Protein AF-A0A0L9UKG8-F1 (afdb_monomer_lite)

Structure (mmCIF, N/CA/C/O backbone):
data_AF-A0A0L9UKG8-F1
#
_entry.id   AF-A0A0L9UKG8-F1
#
loop_
_atom_site.group_PDB
_atom_site.id
_atom_site.type_symbol
_atom_site.label_atom_id
_atom_site.label_alt_id
_atom_site.label_comp_id
_atom_site.label_asym_id
_atom_site.label_entity_id
_atom_site.label_seq_id
_atom_site.pdbx_PDB_ins_code
_atom_site.Cartn_x
_atom_site.Cartn_y
_atom_site.Cartn_z
_atom_site.occupancy
_atom_site.B_iso_or_equiv
_atom_site.auth_seq_id
_atom_site.auth_comp_id
_atom_site.auth_asym_id
_atom_site.auth_atom_id
_atom_site.pdbx_PDB_model_num
ATOM 1 N N . MET A 1 1 ? 37.539 9.290 -34.319 1.00 37.56 1 MET A N 1
ATOM 2 C CA . MET A 1 1 ? 36.630 8.487 -33.478 1.00 37.56 1 MET A CA 1
ATOM 3 C C . MET A 1 1 ? 36.187 9.366 -32.329 1.00 37.56 1 MET A C 1
ATOM 5 O O . MET A 1 1 ? 36.957 9.553 -31.399 1.00 37.56 1 MET A O 1
ATOM 9 N N . ALA A 1 2 ? 35.014 9.989 -32.435 1.00 44.22 2 ALA A N 1
ATOM 10 C CA . ALA A 1 2 ? 34.386 10.579 -31.261 1.00 44.22 2 ALA A CA 1
ATOM 11 C C . ALA A 1 2 ? 33.904 9.402 -30.407 1.00 44.22 2 ALA A C 1
ATOM 13 O O . ALA A 1 2 ? 33.066 8.623 -30.855 1.00 44.22 2 ALA A O 1
ATOM 14 N N . THR A 1 3 ? 34.507 9.201 -29.240 1.00 47.06 3 THR A N 1
ATOM 15 C CA . THR A 1 3 ? 33.964 8.290 -28.235 1.00 47.06 3 THR A CA 1
ATOM 16 C C . THR A 1 3 ? 32.600 8.834 -27.842 1.00 47.06 3 THR A C 1
ATOM 18 O O . THR A 1 3 ? 32.509 9.957 -27.353 1.00 47.06 3 THR A O 1
ATOM 21 N N . ILE A 1 4 ? 31.537 8.077 -28.111 1.00 55.19 4 ILE A N 1
ATOM 22 C CA . ILE A 1 4 ? 30.206 8.385 -27.592 1.00 55.19 4 ILE A CA 1
ATOM 23 C C . ILE A 1 4 ? 30.317 8.200 -26.074 1.00 55.19 4 ILE A C 1
ATOM 25 O O . ILE A 1 4 ? 30.411 7.077 -25.594 1.00 55.19 4 ILE A O 1
ATOM 29 N N . ILE A 1 5 ? 30.445 9.310 -25.342 1.00 61.88 5 ILE A N 1
ATOM 30 C CA . ILE A 1 5 ? 30.688 9.314 -23.888 1.00 61.88 5 ILE A CA 1
ATOM 31 C C . ILE A 1 5 ? 29.452 8.801 -23.126 1.00 61.88 5 ILE A C 1
ATOM 33 O O . ILE A 1 5 ? 29.597 8.263 -22.034 1.00 61.88 5 ILE A O 1
ATOM 37 N N . ASP A 1 6 ? 28.256 8.931 -23.710 1.00 70.06 6 ASP A N 1
ATOM 38 C CA . ASP A 1 6 ? 26.988 8.542 -23.090 1.00 70.06 6 ASP A CA 1
ATOM 39 C C . ASP A 1 6 ? 25.936 8.192 -24.159 1.00 70.06 6 ASP A C 1
ATOM 41 O O . ASP A 1 6 ? 25.159 9.042 -24.588 1.00 70.06 6 ASP A O 1
ATOM 45 N N . SER A 1 7 ? 25.944 6.950 -24.649 1.00 66.00 7 SER A N 1
ATOM 46 C CA . SER A 1 7 ? 25.021 6.486 -25.702 1.00 66.00 7 SER A CA 1
ATOM 47 C C . SER A 1 7 ? 23.570 6.369 -25.239 1.00 66.00 7 SER A C 1
ATOM 49 O O . SER A 1 7 ? 22.674 6.298 -26.069 1.00 66.00 7 SER A O 1
ATOM 51 N N . HIS A 1 8 ? 23.341 6.340 -23.926 1.00 67.88 8 HIS A N 1
ATOM 52 C CA . HIS A 1 8 ? 22.036 6.090 -23.314 1.00 67.88 8 HIS A CA 1
ATOM 53 C C . HIS A 1 8 ? 21.539 7.277 -22.473 1.00 67.88 8 HIS A C 1
ATOM 55 O O . HIS A 1 8 ? 20.583 7.133 -21.716 1.00 67.88 8 HIS A O 1
ATOM 61 N N . PHE A 1 9 ? 22.199 8.439 -22.577 1.00 77.25 9 PHE A N 1
ATOM 62 C CA . PHE A 1 9 ? 21.940 9.646 -21.776 1.00 77.25 9 PHE A CA 1
ATOM 63 C C . PHE A 1 9 ? 21.928 9.408 -20.249 1.00 77.25 9 PHE A C 1
ATOM 65 O O . PHE A 1 9 ? 21.327 10.177 -19.495 1.00 77.25 9 PHE A O 1
ATOM 72 N N . LEU A 1 10 ? 22.581 8.353 -19.757 1.00 78.69 10 LEU A N 1
ATOM 73 C CA . LEU A 1 10 ? 22.565 7.951 -18.349 1.00 78.69 10 LEU A CA 1
ATOM 74 C C . LEU A 1 10 ? 23.348 8.924 -17.466 1.00 78.69 10 LEU A C 1
ATOM 76 O O . LEU A 1 10 ? 22.889 9.292 -16.385 1.00 78.69 10 LEU A O 1
ATOM 80 N N . ALA A 1 11 ? 24.520 9.365 -17.926 1.00 78.50 11 ALA A N 1
ATOM 81 C CA . ALA A 1 11 ? 25.337 10.335 -17.207 1.00 78.50 11 ALA A CA 1
ATOM 82 C C . ALA A 1 11 ? 24.714 11.734 -17.282 1.00 78.50 11 ALA A C 1
ATOM 84 O O . ALA A 1 11 ? 24.700 12.460 -16.288 1.00 78.50 11 ALA A O 1
ATOM 85 N N . PHE A 1 12 ? 24.148 12.096 -18.436 1.00 80.19 12 PHE A N 1
ATOM 86 C CA . PHE A 1 12 ? 23.430 13.357 -18.597 1.00 80.19 12 PHE A CA 1
ATOM 87 C C . PHE A 1 12 ? 22.209 13.440 -17.672 1.00 80.19 12 PHE A C 1
ATOM 89 O O . PHE A 1 12 ? 22.074 14.404 -16.918 1.00 80.19 12 PHE A O 1
ATOM 96 N N . THR A 1 13 ? 21.355 12.413 -17.666 1.00 79.75 13 THR A N 1
ATOM 97 C CA . THR A 1 13 ? 20.185 12.365 -16.776 1.00 79.75 13 THR A CA 1
ATOM 98 C C . THR A 1 13 ? 20.587 12.356 -15.306 1.00 79.75 13 THR A C 1
ATOM 100 O O . THR A 1 13 ? 20.001 13.107 -14.535 1.00 79.75 13 THR A O 1
ATOM 103 N N . ALA A 1 14 ? 21.638 11.625 -14.917 1.00 80.75 14 ALA A N 1
ATOM 104 C CA . ALA A 1 14 ? 22.153 11.656 -13.547 1.00 80.75 14 ALA A CA 1
ATOM 105 C C . ALA A 1 14 ? 22.579 13.069 -13.115 1.00 80.75 14 ALA A C 1
ATOM 107 O O . ALA A 1 14 ? 22.225 13.516 -12.024 1.00 80.75 14 ALA A O 1
ATOM 108 N N . LEU A 1 15 ? 23.304 13.800 -13.970 1.00 83.19 15 LEU A N 1
ATOM 109 C CA . LEU A 1 15 ? 23.735 15.172 -13.684 1.00 83.19 15 LEU A CA 1
ATOM 110 C C . LEU A 1 15 ? 22.552 16.136 -13.562 1.00 83.19 15 LEU A C 1
ATOM 112 O O . LEU A 1 15 ? 22.540 16.973 -12.657 1.00 83.19 15 LEU A O 1
ATOM 116 N N . VAL A 1 16 ? 21.548 16.005 -14.434 1.00 81.88 16 VAL A N 1
ATOM 117 C CA . VAL A 1 16 ? 20.316 16.804 -14.366 1.00 81.88 16 VAL A CA 1
ATOM 118 C C . VAL A 1 16 ? 19.551 16.503 -13.075 1.00 81.88 16 VAL A C 1
ATOM 120 O O . VAL A 1 16 ? 19.178 17.439 -12.366 1.00 81.88 16 VAL A O 1
ATOM 123 N N . THR A 1 17 ? 19.381 15.225 -12.716 1.00 79.88 17 THR A N 1
ATOM 124 C CA . THR A 1 17 ? 18.730 14.820 -11.463 1.00 79.88 17 THR A CA 1
ATOM 125 C C . THR A 1 17 ? 19.485 15.362 -10.252 1.00 79.88 17 THR A C 1
ATOM 127 O O . THR A 1 17 ? 18.865 15.957 -9.376 1.00 79.88 17 THR A O 1
ATOM 130 N N . ILE A 1 18 ? 20.816 15.240 -10.212 1.00 83.62 18 ILE A N 1
ATOM 131 C CA . ILE A 1 18 ? 21.638 15.780 -9.119 1.00 83.62 18 ILE A CA 1
ATOM 132 C C . ILE A 1 18 ? 21.488 17.302 -9.019 1.00 83.62 18 ILE A C 1
ATOM 134 O O . ILE A 1 18 ? 21.292 17.819 -7.921 1.00 83.62 18 ILE A O 1
ATOM 138 N N . GLY A 1 19 ? 21.558 18.026 -10.139 1.00 83.56 19 GLY A N 1
ATOM 139 C CA . GLY A 1 19 ? 21.430 19.484 -10.151 1.00 83.56 19 GLY A CA 1
ATOM 140 C C . GLY A 1 19 ? 20.070 19.958 -9.636 1.00 83.56 19 GLY A C 1
ATOM 141 O O . GLY A 1 19 ? 19.997 20.869 -8.810 1.00 83.56 19 GLY A O 1
ATOM 142 N N . TYR A 1 20 ? 18.996 19.301 -10.072 1.00 81.88 20 TYR A N 1
ATOM 143 C CA . TYR A 1 20 ? 17.632 19.599 -9.640 1.00 81.88 20 TYR A CA 1
ATOM 144 C C . TYR A 1 20 ? 17.395 19.267 -8.157 1.00 81.88 20 TYR A C 1
ATOM 146 O O . TYR A 1 20 ? 16.884 20.095 -7.404 1.00 81.88 20 TYR A O 1
ATOM 154 N N . GLN A 1 21 ? 17.848 18.097 -7.702 1.00 81.94 21 GLN A N 1
ATOM 155 C CA . GLN A 1 21 ? 17.745 17.669 -6.302 1.00 81.94 21 GLN A CA 1
ATOM 156 C C . GLN A 1 21 ? 18.588 18.557 -5.375 1.00 81.94 21 GLN A C 1
ATOM 158 O O . GLN A 1 21 ? 18.160 18.903 -4.276 1.00 81.94 21 GLN A O 1
ATOM 163 N N . PHE A 1 22 ? 19.757 19.012 -5.834 1.00 83.56 22 PHE A N 1
ATOM 164 C CA . PHE A 1 22 ? 20.577 19.971 -5.097 1.00 83.56 22 PHE A CA 1
ATOM 165 C C . PHE A 1 22 ? 19.893 21.338 -4.969 1.00 83.56 22 PHE A C 1
ATOM 167 O O . PHE A 1 22 ? 19.896 21.925 -3.886 1.00 83.56 22 PHE A O 1
ATOM 174 N N . LEU A 1 23 ? 19.259 21.834 -6.037 1.00 83.19 23 LEU A N 1
ATOM 175 C CA . LEU A 1 23 ? 18.482 23.074 -5.987 1.00 83.19 23 LEU A CA 1
ATOM 176 C C . LEU A 1 23 ? 17.370 22.987 -4.932 1.00 83.19 23 LEU A C 1
ATOM 178 O O . LEU A 1 23 ? 17.210 23.902 -4.122 1.00 83.19 23 LEU A O 1
ATOM 182 N N . PHE A 1 24 ? 16.637 21.874 -4.893 1.00 78.31 24 PHE A N 1
ATOM 183 C CA . PHE A 1 24 ? 15.585 21.672 -3.902 1.00 78.31 24 PHE A CA 1
ATOM 184 C C . PHE A 1 24 ? 16.089 21.452 -2.484 1.00 78.31 24 PHE A C 1
ATOM 186 O O . PHE A 1 24 ? 15.477 21.966 -1.544 1.00 78.31 24 PHE A O 1
ATOM 193 N N . PHE A 1 25 ? 17.229 20.787 -2.314 1.00 80.94 25 PHE A N 1
ATOM 194 C CA . PHE A 1 25 ? 17.917 20.733 -1.031 1.00 80.94 25 PHE A CA 1
ATOM 195 C C . PHE A 1 25 ? 18.237 22.144 -0.519 1.00 80.94 25 PHE A C 1
ATOM 197 O O . PHE A 1 25 ? 17.923 22.462 0.627 1.00 80.94 25 PHE A O 1
ATOM 204 N N . VAL A 1 26 ? 18.792 23.018 -1.369 1.00 80.06 26 VAL A N 1
ATOM 205 C CA . VAL A 1 26 ? 19.123 24.407 -1.005 1.00 80.06 26 VAL A CA 1
ATOM 206 C C . VAL A 1 26 ? 17.865 25.202 -0.649 1.00 80.06 26 VAL A C 1
ATOM 208 O O . VAL A 1 26 ? 17.839 25.873 0.383 1.00 80.06 26 VAL A O 1
ATOM 211 N N . ILE A 1 27 ? 16.801 25.093 -1.450 1.00 76.75 27 ILE A N 1
ATOM 212 C CA . ILE A 1 27 ? 15.511 25.743 -1.175 1.00 76.75 27 ILE A CA 1
ATOM 213 C C . ILE A 1 27 ? 14.939 25.269 0.166 1.00 76.75 27 ILE A C 1
ATOM 215 O O . ILE A 1 27 ? 14.523 26.086 0.985 1.00 76.75 27 ILE A O 1
ATOM 219 N N . THR A 1 28 ? 14.964 23.964 0.428 1.00 73.25 28 THR A N 1
ATOM 220 C CA . THR A 1 28 ? 14.433 23.375 1.664 1.00 73.25 28 THR A CA 1
ATOM 221 C C . THR A 1 28 ? 15.267 23.779 2.881 1.00 73.25 28 THR A C 1
ATOM 223 O O . THR A 1 28 ? 14.711 24.131 3.923 1.00 73.25 28 THR A O 1
ATOM 226 N N . ALA A 1 29 ? 16.597 23.791 2.751 1.00 74.69 29 ALA A N 1
ATOM 227 C CA . ALA A 1 29 ? 17.520 24.163 3.819 1.00 74.69 29 ALA A CA 1
ATOM 228 C C . ALA A 1 29 ? 17.451 25.658 4.178 1.00 74.69 29 ALA A C 1
ATOM 230 O O . ALA A 1 29 ? 17.566 26.004 5.353 1.00 74.69 29 ALA A O 1
ATOM 231 N N . LEU A 1 30 ? 17.254 26.542 3.190 1.00 77.38 30 LEU A N 1
ATOM 232 C CA . LEU A 1 30 ? 17.240 27.996 3.395 1.00 77.38 30 LEU A CA 1
ATOM 233 C C . LEU A 1 30 ? 15.844 28.559 3.679 1.00 77.38 30 LEU A C 1
ATOM 235 O O . LEU A 1 30 ? 15.693 29.404 4.559 1.00 77.38 30 LEU A O 1
ATOM 239 N N . LEU A 1 31 ? 14.828 28.118 2.933 1.00 70.50 31 LEU A N 1
ATOM 240 C CA . LEU A 1 31 ? 13.495 28.731 2.935 1.00 70.50 31 LEU A CA 1
ATOM 241 C C . LEU A 1 31 ? 12.469 27.965 3.781 1.00 70.50 31 LEU A C 1
ATOM 243 O O . LEU A 1 31 ? 11.352 28.450 3.940 1.00 70.50 31 LEU A O 1
ATOM 247 N N . LYS A 1 32 ? 12.826 26.795 4.336 1.00 63.72 32 LYS A N 1
ATOM 248 C CA . LYS A 1 32 ? 11.945 25.952 5.174 1.00 63.72 32 LYS A CA 1
ATOM 249 C C . LYS A 1 32 ? 10.580 25.643 4.540 1.00 63.72 32 LYS A C 1
ATOM 251 O O . LYS A 1 32 ? 9.596 25.415 5.244 1.00 63.72 32 LYS A O 1
ATOM 256 N N . PHE A 1 33 ? 10.508 25.607 3.212 1.00 62.78 33 PHE A N 1
ATOM 257 C CA . PHE A 1 33 ? 9.301 25.177 2.516 1.00 62.78 33 PHE A CA 1
ATOM 258 C C . PHE A 1 33 ? 9.201 23.647 2.542 1.00 62.78 33 PHE A C 1
ATOM 260 O O . PHE A 1 33 ? 9.776 22.975 1.694 1.00 62.78 33 PHE A O 1
ATOM 267 N N . ASP A 1 34 ? 8.415 23.104 3.481 1.00 53.81 34 ASP A N 1
ATOM 268 C CA . ASP A 1 34 ? 8.104 21.660 3.595 1.00 53.81 34 ASP A CA 1
ATOM 269 C C . ASP A 1 34 ? 7.421 21.066 2.363 1.00 53.81 34 ASP A C 1
ATOM 271 O O . ASP A 1 34 ? 7.307 19.860 2.229 1.00 53.81 34 ASP A O 1
ATOM 275 N N . LYS A 1 35 ? 6.922 21.911 1.462 1.00 56.84 35 LYS A N 1
ATOM 276 C CA . LYS A 1 35 ? 6.111 21.481 0.317 1.00 56.84 35 LYS A CA 1
ATOM 277 C C . LYS A 1 35 ? 6.927 21.189 -0.933 1.00 56.84 35 LYS A C 1
ATOM 279 O O . LYS A 1 35 ? 6.398 20.671 -1.907 1.00 56.84 35 LYS A O 1
ATOM 284 N N . VAL A 1 36 ? 8.201 21.570 -0.914 1.00 56.38 36 VAL A N 1
ATOM 285 C CA . VAL A 1 36 ? 9.119 21.380 -2.040 1.00 56.38 36 VAL A CA 1
ATOM 286 C C . VAL A 1 36 ? 9.629 19.941 -2.074 1.00 56.38 36 VAL A C 1
ATOM 288 O O . VAL A 1 36 ? 9.845 19.417 -3.158 1.00 56.38 36 VAL A O 1
ATOM 291 N N . THR A 1 37 ? 9.746 19.275 -0.921 1.00 54.28 37 THR A N 1
ATOM 292 C CA . THR A 1 37 ? 10.083 17.844 -0.834 1.00 54.28 37 THR A CA 1
ATOM 293 C C . THR A 1 37 ? 9.015 16.974 -1.489 1.00 54.28 37 THR A C 1
ATOM 295 O O . THR A 1 37 ? 9.354 16.125 -2.300 1.00 54.28 37 THR A O 1
ATOM 298 N N . ASP A 1 38 ? 7.730 17.254 -1.241 1.00 54.00 38 ASP A N 1
ATOM 299 C CA . ASP A 1 38 ? 6.622 16.504 -1.855 1.00 54.00 38 ASP A CA 1
ATOM 300 C C . ASP A 1 38 ? 6.609 16.632 -3.392 1.00 54.00 38 ASP A C 1
ATOM 302 O O . ASP A 1 38 ? 6.238 15.696 -4.093 1.00 54.00 38 ASP A O 1
ATOM 306 N N . PHE A 1 39 ? 7.049 17.779 -3.923 1.00 51.97 39 PHE A N 1
ATOM 307 C CA . PHE A 1 39 ? 7.164 18.025 -5.365 1.00 51.97 39 PHE A CA 1
ATOM 308 C C . PHE A 1 39 ? 8.453 17.440 -5.974 1.00 51.97 39 PHE A C 1
ATOM 310 O O . PHE A 1 39 ? 8.479 17.065 -7.142 1.00 51.97 39 PHE A O 1
ATOM 317 N N . ALA A 1 40 ? 9.530 17.357 -5.190 1.00 52.09 40 ALA A N 1
ATOM 318 C CA . ALA A 1 40 ? 10.819 16.807 -5.610 1.00 52.09 40 ALA A CA 1
ATOM 319 C C . ALA A 1 40 ? 10.859 15.273 -5.630 1.00 52.09 40 ALA A C 1
ATOM 321 O O . ALA A 1 40 ? 11.629 14.693 -6.400 1.00 52.09 40 ALA A O 1
ATOM 322 N N . ASP A 1 41 ? 10.054 14.642 -4.774 1.00 51.31 41 ASP A N 1
ATOM 323 C CA . ASP A 1 41 ? 10.048 13.195 -4.552 1.00 51.31 41 ASP A CA 1
ATOM 324 C C . ASP A 1 41 ? 9.222 12.432 -5.603 1.00 51.31 41 ASP A C 1
ATOM 326 O O . ASP A 1 41 ? 9.363 11.215 -5.718 1.00 51.31 41 ASP A O 1
ATOM 330 N N . ASN A 1 42 ? 8.375 13.111 -6.387 1.00 51.59 42 ASN A N 1
ATOM 331 C CA . ASN A 1 42 ? 7.466 12.437 -7.308 1.00 51.59 42 ASN A CA 1
ATOM 332 C C . ASN A 1 42 ? 7.368 13.162 -8.676 1.00 51.59 42 ASN A C 1
ATOM 334 O O . ASN A 1 42 ? 6.639 14.147 -8.806 1.00 51.59 42 ASN A O 1
ATOM 338 N N . PRO A 1 43 ? 8.086 12.692 -9.720 1.00 42.81 43 PRO A N 1
ATOM 339 C CA . PRO A 1 43 ? 8.050 13.298 -11.054 1.00 42.81 43 PRO A CA 1
ATOM 340 C C . PRO A 1 43 ? 6.675 13.197 -11.736 1.00 42.81 43 PRO A C 1
ATOM 342 O O . PRO A 1 43 ? 6.415 13.964 -12.668 1.00 42.81 43 PRO A O 1
ATOM 345 N N . ASP A 1 44 ? 5.768 12.336 -11.254 1.00 41.97 44 ASP A N 1
ATOM 346 C CA . ASP A 1 44 ? 4.391 12.296 -11.746 1.00 41.97 44 ASP A CA 1
ATOM 347 C C . ASP A 1 44 ? 3.648 13.603 -11.434 1.00 41.97 44 ASP A C 1
ATOM 349 O O . ASP A 1 44 ? 2.789 13.995 -12.222 1.00 41.97 44 ASP A O 1
ATOM 353 N N . PHE A 1 45 ? 4.030 14.368 -10.397 1.00 37.62 45 PHE A N 1
ATOM 354 C CA . PHE A 1 45 ? 3.409 15.673 -10.105 1.00 37.62 45 PHE A CA 1
ATOM 355 C C . PHE A 1 45 ? 3.418 16.632 -11.305 1.00 37.62 45 PHE A C 1
ATOM 357 O O . PHE A 1 45 ? 2.492 17.427 -11.456 1.00 37.62 45 PHE A O 1
ATOM 364 N N . VAL A 1 46 ? 4.415 16.538 -12.192 1.00 31.33 46 VAL A N 1
ATOM 365 C CA . VAL A 1 46 ? 4.490 17.375 -13.401 1.00 31.33 46 VAL A CA 1
ATOM 366 C C . VAL A 1 46 ? 3.457 16.948 -14.456 1.00 31.33 46 VAL A C 1
ATOM 368 O O . VAL A 1 46 ? 2.880 17.804 -15.125 1.00 31.33 46 VAL A O 1
ATOM 371 N N . CYS A 1 47 ? 3.160 15.649 -14.583 1.00 32.66 47 CYS A N 1
ATOM 372 C CA . CYS A 1 47 ? 2.074 15.158 -15.444 1.00 32.66 47 CYS A CA 1
ATOM 373 C C . CYS A 1 47 ? 0.685 15.414 -14.832 1.00 32.66 47 CYS A C 1
ATOM 375 O O . CYS A 1 47 ? -0.277 15.656 -15.564 1.00 32.66 47 CYS A O 1
ATOM 377 N N . TRP A 1 48 ? 0.585 15.405 -13.501 1.00 36.44 48 TRP A N 1
ATOM 378 C CA . TRP A 1 48 ? -0.651 15.674 -12.764 1.00 36.44 48 TRP A CA 1
ATOM 379 C C . TRP A 1 48 ? -1.158 17.117 -12.912 1.00 36.44 48 TRP A C 1
ATOM 381 O O . TRP A 1 48 ? -2.368 17.324 -12.904 1.00 36.44 48 TRP A O 1
ATOM 391 N N . ASP A 1 49 ? -0.275 18.104 -13.096 1.00 29.11 49 ASP A N 1
ATOM 392 C CA . ASP A 1 49 ? -0.675 19.516 -13.242 1.00 29.11 49 ASP A CA 1
ATOM 393 C C . ASP A 1 49 ? -1.108 19.879 -14.681 1.00 29.11 49 ASP A C 1
ATOM 395 O O . ASP A 1 49 ? -1.827 20.854 -14.904 1.00 29.11 49 ASP A O 1
ATOM 399 N N . MET A 1 50 ? -0.703 19.091 -15.687 1.00 29.19 50 MET A N 1
ATOM 400 C CA . MET A 1 50 ? -0.987 19.391 -17.101 1.00 29.19 50 MET A CA 1
ATOM 401 C C . MET A 1 50 ? -2.220 18.668 -17.671 1.00 29.19 50 MET A C 1
ATOM 403 O O . MET A 1 50 ? -2.737 19.082 -18.710 1.00 29.19 50 MET A O 1
ATOM 407 N N . GLY A 1 51 ? -2.723 17.618 -17.013 1.00 37.25 51 GLY A N 1
ATOM 408 C CA . GLY A 1 51 ? -3.767 16.741 -17.553 1.00 37.25 51 GLY A CA 1
ATOM 409 C C . GLY A 1 51 ? -5.018 16.617 -16.680 1.00 37.25 51 GLY A C 1
ATOM 410 O O . GLY A 1 51 ? -5.156 15.645 -15.949 1.00 37.25 51 GLY A O 1
ATOM 411 N N . ASN A 1 52 ? -5.983 17.519 -16.891 1.00 33.34 52 ASN A N 1
ATOM 412 C CA . ASN A 1 52 ? -7.393 17.491 -16.454 1.00 33.34 52 ASN A CA 1
ATOM 413 C C . ASN A 1 52 ? -7.786 18.181 -15.127 1.00 33.34 52 ASN A C 1
ATOM 415 O O . ASN A 1 52 ? -7.617 17.666 -14.029 1.00 33.34 52 ASN A O 1
ATOM 419 N N . SER A 1 53 ? -8.590 19.236 -15.323 1.00 27.61 53 SER A N 1
ATOM 420 C CA . SER A 1 53 ? -9.510 19.927 -14.400 1.00 27.61 53 SER A CA 1
ATOM 421 C C . SER A 1 53 ? -8.919 21.037 -13.506 1.00 27.61 53 SER A C 1
ATOM 423 O O . SER A 1 53 ? -8.085 20.761 -12.650 1.00 27.61 53 SER A O 1
ATOM 425 N N . PRO A 1 54 ? -9.434 22.287 -13.593 1.00 29.88 54 PRO A N 1
ATOM 426 C CA . PRO A 1 54 ? -8.945 23.461 -12.850 1.00 29.88 54 PRO A CA 1
ATOM 427 C C . PRO A 1 54 ? -9.338 23.467 -11.353 1.00 29.88 54 PRO A C 1
ATOM 429 O O . PRO A 1 54 ? -9.621 24.514 -10.777 1.00 29.88 54 PRO A O 1
ATOM 432 N N . GLY A 1 55 ? -9.402 22.298 -10.708 1.00 34.91 55 GLY A N 1
ATOM 433 C CA . GLY A 1 55 ? -9.881 22.141 -9.329 1.00 34.91 55 GLY A CA 1
ATOM 434 C C . GLY A 1 55 ? -8.993 21.299 -8.412 1.00 34.91 55 GLY A C 1
ATOM 435 O O . GLY A 1 55 ? -9.393 21.030 -7.277 1.00 34.91 55 GLY A O 1
ATOM 436 N N . VAL A 1 56 ? -7.819 20.861 -8.867 1.00 35.44 56 VAL A N 1
ATOM 437 C CA . VAL A 1 56 ? -7.045 19.810 -8.197 1.00 35.44 56 VAL A CA 1
ATOM 438 C C . VAL A 1 56 ? -5.723 20.407 -7.684 1.00 35.44 56 VAL A C 1
ATOM 440 O O . VAL A 1 56 ? -4.896 20.868 -8.449 1.00 35.44 56 VAL A O 1
ATOM 443 N N . PHE A 1 57 ? -5.602 20.454 -6.349 1.00 37.00 57 PHE A N 1
ATOM 444 C CA . PHE A 1 57 ? -4.455 20.872 -5.514 1.00 37.00 57 PHE A CA 1
ATOM 445 C C . PHE A 1 57 ? -3.989 22.342 -5.502 1.00 37.00 57 PHE A C 1
ATOM 447 O O . PHE A 1 57 ? -3.034 22.718 -6.172 1.00 37.00 57 PHE A O 1
ATOM 454 N N . PRO A 1 58 ? -4.418 23.141 -4.507 1.00 33.34 58 PRO A N 1
ATOM 455 C CA . PRO A 1 58 ? -3.489 24.058 -3.874 1.00 33.34 58 PRO A CA 1
ATOM 456 C C . PRO A 1 58 ? -2.561 23.219 -2.984 1.00 33.34 58 PRO A C 1
ATOM 458 O O . PRO A 1 58 ? -2.933 22.862 -1.861 1.00 33.34 58 PRO A O 1
ATOM 461 N N . VAL A 1 59 ? -1.328 22.965 -3.440 1.00 38.16 59 VAL A N 1
ATOM 462 C CA . VAL A 1 59 ? -0.187 22.550 -2.588 1.00 38.16 59 VAL A CA 1
ATOM 463 C C . VAL A 1 59 ? -0.166 23.380 -1.291 1.00 38.16 59 VAL A C 1
ATOM 465 O O . VAL A 1 59 ? 0.105 22.883 -0.205 1.00 38.16 59 VAL A O 1
ATOM 468 N N . ILE A 1 60 ? -0.632 24.628 -1.354 1.00 34.94 60 ILE A N 1
ATOM 469 C CA . ILE A 1 60 ? -0.801 25.593 -0.261 1.00 34.94 60 ILE A CA 1
ATOM 470 C C . ILE A 1 60 ? -1.686 25.100 0.916 1.00 34.94 60 ILE A C 1
ATOM 472 O O . ILE A 1 60 ? -1.466 25.561 2.032 1.00 34.94 60 ILE A O 1
ATOM 476 N N . GLN A 1 61 ? -2.586 24.118 0.761 1.00 35.22 61 GLN A N 1
ATOM 477 C CA . GLN A 1 61 ? -3.509 23.695 1.840 1.00 35.22 61 GLN A CA 1
ATOM 478 C C . GLN A 1 61 ? -3.024 22.565 2.767 1.00 35.22 61 GLN A C 1
ATOM 480 O O . GLN A 1 61 ? -3.661 22.318 3.792 1.00 35.22 61 GLN A O 1
ATOM 485 N N . TRP A 1 62 ? -1.929 21.871 2.455 1.00 40.47 62 TRP A N 1
ATOM 486 C CA . TRP A 1 62 ? -1.383 20.857 3.367 1.00 40.47 62 TRP A CA 1
ATOM 487 C C . TRP A 1 62 ? -0.711 21.551 4.564 1.00 40.47 62 TRP A C 1
ATOM 489 O O . TRP A 1 62 ? 0.105 22.451 4.370 1.00 40.47 62 TRP A O 1
ATOM 499 N N . GLY A 1 63 ? -1.107 21.219 5.794 1.00 41.62 63 GLY A N 1
ATOM 500 C CA . GLY A 1 63 ? -0.435 21.727 7.000 1.00 41.62 63 GLY A CA 1
ATOM 501 C C . GLY A 1 63 ? 1.021 21.250 7.076 1.00 41.62 63 GLY A C 1
ATOM 502 O O . GLY A 1 63 ? 1.380 20.310 6.372 1.00 41.62 63 GLY A O 1
ATOM 503 N N . GLU A 1 64 ? 1.840 21.890 7.916 1.00 45.69 64 GLU A N 1
ATOM 504 C CA . GLU A 1 64 ? 3.246 21.509 8.142 1.00 45.69 64 GLU A CA 1
ATOM 505 C C . GLU A 1 64 ? 3.390 19.999 8.406 1.00 45.69 64 GLU A C 1
ATOM 507 O O . GLU A 1 64 ? 2.737 19.440 9.299 1.00 45.69 64 GLU A O 1
ATOM 512 N N . ASP A 1 65 ? 4.244 19.327 7.627 1.00 50.44 65 ASP A N 1
ATOM 513 C CA . ASP A 1 65 ? 4.581 17.926 7.860 1.00 50.44 65 ASP A CA 1
ATOM 514 C C . ASP A 1 65 ? 5.649 17.830 8.954 1.00 50.44 65 ASP A C 1
ATOM 516 O O . ASP A 1 65 ? 6.853 17.941 8.719 1.00 50.44 65 ASP A O 1
ATOM 520 N N . ARG A 1 66 ? 5.182 17.577 10.180 1.00 55.75 66 ARG A N 1
ATOM 521 C CA . ARG A 1 66 ? 6.011 17.484 11.395 1.00 55.75 66 ARG A CA 1
ATOM 522 C C . ARG A 1 66 ? 7.124 16.426 11.312 1.00 55.75 66 ARG A C 1
ATOM 524 O O . ARG A 1 66 ? 7.984 16.400 12.187 1.00 55.75 66 ARG A O 1
ATOM 531 N N . ARG A 1 67 ? 7.120 15.538 10.305 1.00 56.03 67 ARG A N 1
ATOM 532 C CA . ARG A 1 67 ? 8.206 14.568 10.059 1.00 56.03 67 ARG A CA 1
ATOM 533 C C . ARG A 1 67 ? 9.522 15.252 9.678 1.00 56.03 67 ARG A C 1
ATOM 535 O O . ARG A 1 67 ? 10.584 14.785 10.083 1.00 56.03 67 ARG A O 1
ATOM 542 N N . PHE A 1 68 ? 9.467 16.357 8.935 1.00 55.78 68 PHE A N 1
ATOM 543 C CA . PHE A 1 68 ? 10.670 17.051 8.470 1.00 55.78 68 PHE A CA 1
ATOM 544 C C . PHE A 1 68 ? 11.286 17.962 9.536 1.00 55.78 68 PHE A C 1
ATOM 546 O O . PHE A 1 68 ? 12.486 18.236 9.481 1.00 55.78 68 PHE A O 1
ATOM 553 N N . ASP A 1 69 ? 10.520 18.357 10.555 1.00 57.72 69 ASP A N 1
ATOM 554 C CA . ASP A 1 69 ? 11.001 19.208 11.651 1.00 57.72 69 ASP A CA 1
ATOM 555 C C . ASP A 1 69 ? 12.151 18.576 12.437 1.00 57.72 69 ASP A C 1
ATOM 557 O O . ASP A 1 69 ? 13.131 19.249 12.759 1.00 57.72 69 ASP A O 1
ATOM 561 N N . GLU A 1 70 ? 12.092 17.267 12.685 1.00 60.00 70 GLU A N 1
ATOM 562 C CA . GLU A 1 70 ? 13.158 16.552 13.390 1.00 60.00 70 GLU A CA 1
ATOM 563 C C . GLU A 1 70 ? 14.408 16.383 12.505 1.00 60.00 70 GLU A C 1
ATOM 565 O O . GLU A 1 70 ? 15.539 16.533 12.975 1.00 60.00 70 GLU A O 1
ATOM 570 N N . MET A 1 71 ? 14.218 16.165 11.197 1.00 58.59 71 MET A N 1
ATOM 571 C CA . MET A 1 71 ? 15.300 16.042 10.209 1.00 58.59 71 MET A CA 1
ATOM 572 C C . MET A 1 71 ? 16.056 17.358 9.974 1.00 58.59 71 MET A C 1
ATOM 574 O O . MET A 1 71 ? 17.273 17.341 9.786 1.00 58.59 71 MET A O 1
ATOM 578 N N . ARG A 1 72 ? 15.362 18.500 10.042 1.00 61.91 72 ARG A N 1
ATOM 579 C CA . ARG A 1 72 ? 15.922 19.853 9.855 1.00 61.91 72 ARG A CA 1
ATOM 580 C C . ARG A 1 72 ? 16.951 20.255 10.902 1.00 61.91 72 ARG A C 1
ATOM 582 O O . ARG A 1 72 ? 17.794 21.106 10.633 1.00 61.91 72 ARG A O 1
ATOM 589 N N . THR A 1 73 ? 16.903 19.653 12.088 1.00 66.00 73 THR A N 1
ATOM 590 C CA . THR A 1 73 ? 17.860 19.954 13.164 1.00 66.00 73 THR A CA 1
ATOM 591 C C . THR A 1 73 ? 19.280 19.489 12.839 1.00 66.00 73 THR A C 1
ATOM 593 O O . THR A 1 73 ? 20.239 19.963 13.447 1.00 66.00 73 THR A O 1
ATOM 596 N N . ASN A 1 74 ? 19.436 18.594 11.856 1.00 74.62 74 ASN A N 1
ATOM 597 C CA . ASN A 1 74 ? 20.720 18.043 11.456 1.00 74.62 74 ASN A CA 1
ATOM 598 C C . ASN A 1 74 ? 20.881 18.087 9.928 1.00 74.62 74 ASN A C 1
ATOM 600 O O . ASN A 1 74 ? 20.406 17.205 9.211 1.00 74.62 74 ASN A O 1
ATOM 604 N N . LEU A 1 75 ? 21.617 19.092 9.439 1.00 77.62 75 LEU A N 1
ATOM 605 C CA . LEU A 1 75 ? 21.957 19.268 8.018 1.00 77.62 75 LEU A CA 1
ATOM 606 C C . LEU A 1 75 ? 22.559 18.004 7.381 1.00 77.62 75 LEU A C 1
ATOM 608 O O . LEU A 1 75 ? 22.300 17.732 6.213 1.00 77.62 75 LEU A O 1
ATOM 612 N N . GLY A 1 76 ? 23.311 17.204 8.144 1.00 79.69 76 GLY A N 1
ATOM 613 C CA . GLY A 1 76 ? 23.868 15.938 7.667 1.00 79.69 76 GLY A CA 1
ATOM 614 C C . GLY A 1 76 ? 22.799 14.874 7.403 1.00 79.69 76 GLY A C 1
ATOM 615 O O . GLY A 1 76 ? 22.842 14.208 6.372 1.00 79.69 76 GLY A O 1
ATOM 616 N N . ARG A 1 77 ? 21.797 14.737 8.286 1.00 77.44 77 ARG A N 1
ATOM 617 C CA . ARG A 1 77 ? 20.662 13.818 8.060 1.00 77.44 77 ARG A CA 1
ATOM 618 C C . ARG A 1 77 ? 19.807 14.260 6.877 1.00 77.44 77 ARG A C 1
ATOM 620 O O . ARG A 1 77 ? 19.395 13.416 6.086 1.00 77.44 77 ARG A O 1
ATOM 627 N N . LEU A 1 78 ? 19.587 15.568 6.741 1.00 77.94 78 LEU A N 1
ATOM 628 C CA . LEU A 1 78 ? 18.885 16.134 5.595 1.00 77.94 78 LEU A CA 1
ATOM 629 C C . LEU A 1 78 ? 19.642 15.829 4.291 1.00 77.94 78 LEU A C 1
ATOM 631 O O . LEU A 1 78 ? 19.045 15.320 3.353 1.00 77.94 78 LEU A O 1
ATOM 635 N N . ALA A 1 79 ? 20.959 16.044 4.248 1.00 80.38 79 ALA A N 1
ATOM 636 C CA . ALA A 1 79 ? 21.768 15.740 3.067 1.00 80.38 79 ALA A CA 1
ATOM 637 C C . ALA A 1 79 ? 21.723 14.249 2.680 1.00 80.38 79 ALA A C 1
ATOM 639 O O . ALA A 1 79 ? 21.577 13.931 1.504 1.00 80.38 79 ALA A O 1
ATOM 640 N N . ILE A 1 80 ? 21.787 13.330 3.653 1.00 82.94 80 ILE A N 1
ATOM 641 C CA . ILE A 1 80 ? 21.674 11.882 3.396 1.00 82.94 80 ILE A CA 1
ATOM 642 C C . ILE A 1 80 ? 20.316 11.535 2.773 1.00 82.94 80 ILE A C 1
ATOM 644 O O . ILE A 1 80 ? 20.273 10.777 1.806 1.00 82.94 80 ILE A O 1
ATOM 648 N N . PHE A 1 81 ? 19.223 12.103 3.293 1.00 80.00 81 PHE A N 1
ATOM 649 C CA . PHE A 1 81 ? 17.886 11.909 2.728 1.00 80.00 81 PHE A CA 1
ATOM 650 C C . PHE A 1 81 ? 17.823 12.360 1.264 1.00 80.00 81 PHE A C 1
ATOM 652 O O . PHE A 1 81 ? 17.389 11.594 0.413 1.00 80.00 81 PHE A O 1
ATOM 659 N N . TRP A 1 82 ? 18.332 13.554 0.953 1.00 78.38 82 TRP A N 1
ATOM 660 C CA . TRP A 1 82 ? 18.307 14.096 -0.409 1.00 78.38 82 TRP A CA 1
ATOM 661 C C . TRP A 1 82 ? 19.213 13.340 -1.389 1.00 78.38 82 TRP A C 1
ATOM 663 O O . TRP A 1 82 ? 18.848 13.166 -2.547 1.00 78.38 82 TRP A O 1
ATOM 673 N N . ILE A 1 83 ? 20.369 12.836 -0.944 1.00 83.44 83 ILE A N 1
ATOM 674 C CA . ILE A 1 83 ? 21.221 11.967 -1.776 1.00 83.44 83 ILE A CA 1
ATOM 675 C C . ILE A 1 83 ? 20.489 10.663 -2.102 1.00 83.44 83 ILE A C 1
ATOM 677 O O . ILE A 1 83 ? 20.521 10.198 -3.241 1.00 83.44 83 ILE A O 1
ATOM 681 N N . PHE A 1 84 ? 19.814 10.082 -1.109 1.00 82.19 84 PHE A N 1
ATOM 682 C CA . PHE A 1 84 ? 19.028 8.871 -1.296 1.00 82.19 84 PHE A CA 1
ATOM 683 C C . PHE A 1 84 ? 17.837 9.108 -2.238 1.00 82.19 84 PHE A C 1
ATOM 685 O O . PHE A 1 84 ? 17.612 8.293 -3.129 1.00 82.19 84 PHE A O 1
ATOM 692 N N . GLN A 1 85 ? 17.151 10.249 -2.113 1.00 76.88 85 GLN A N 1
ATOM 693 C CA . GLN A 1 85 ? 16.093 10.677 -3.037 1.00 76.88 85 GLN A CA 1
ATOM 694 C C . GLN A 1 85 ? 16.613 10.881 -4.464 1.00 76.88 85 GLN A C 1
ATOM 696 O O . GLN A 1 85 ? 16.026 10.378 -5.416 1.00 76.88 85 GLN A O 1
ATOM 701 N N . ALA A 1 86 ? 17.761 11.539 -4.640 1.00 80.62 86 ALA A N 1
ATOM 702 C CA . ALA A 1 86 ? 18.348 11.738 -5.963 1.00 80.62 86 ALA A CA 1
ATOM 703 C C . ALA A 1 86 ? 18.710 10.410 -6.643 1.00 80.62 86 ALA A C 1
ATOM 705 O O . ALA A 1 86 ? 18.392 10.205 -7.816 1.00 80.62 86 ALA A O 1
ATOM 706 N N . ALA A 1 87 ? 19.332 9.491 -5.898 1.00 83.12 87 ALA A N 1
ATOM 707 C CA . ALA A 1 87 ? 19.640 8.153 -6.392 1.00 83.12 87 ALA A CA 1
ATOM 708 C C . ALA A 1 87 ? 18.364 7.365 -6.732 1.00 83.12 87 ALA A C 1
ATOM 710 O O . ALA A 1 87 ? 18.317 6.672 -7.750 1.00 83.12 87 ALA A O 1
ATOM 711 N N . TRP A 1 88 ? 17.322 7.499 -5.911 1.00 81.25 88 TRP A N 1
ATOM 712 C CA . TRP A 1 88 ? 16.016 6.885 -6.120 1.00 81.25 88 TRP A CA 1
ATOM 713 C C . TRP A 1 88 ? 15.329 7.381 -7.394 1.00 81.25 88 TRP A C 1
ATOM 715 O O . TRP A 1 88 ? 15.048 6.571 -8.276 1.00 81.25 88 TRP A O 1
ATOM 725 N N . VAL A 1 89 ? 15.112 8.695 -7.525 1.00 81.44 89 VAL A N 1
ATOM 726 C CA . VAL A 1 89 ? 14.428 9.305 -8.678 1.00 81.44 89 VAL A CA 1
ATOM 727 C C . VAL A 1 89 ? 15.162 8.958 -9.971 1.00 81.44 89 VAL A C 1
ATOM 729 O O . VAL A 1 89 ? 14.544 8.584 -10.970 1.00 81.44 89 VAL A O 1
ATOM 732 N N . TRP A 1 90 ? 16.496 9.003 -9.946 1.00 82.12 90 TRP A N 1
ATOM 733 C CA . TRP A 1 90 ? 17.301 8.582 -11.084 1.00 82.12 90 TRP A CA 1
ATOM 734 C C . TRP A 1 90 ? 17.077 7.101 -11.425 1.00 82.12 90 TRP A C 1
ATOM 736 O O . TRP A 1 90 ? 16.755 6.793 -12.566 1.00 82.12 90 TRP A O 1
ATOM 746 N N . THR A 1 91 ? 17.139 6.195 -10.443 1.00 81.19 91 THR A N 1
ATOM 747 C CA . THR A 1 91 ? 16.950 4.745 -10.662 1.00 81.19 91 THR A CA 1
ATOM 748 C C . THR A 1 91 ? 15.566 4.413 -11.227 1.00 81.19 91 THR A C 1
ATOM 750 O O . THR A 1 91 ? 15.435 3.587 -12.129 1.00 81.19 91 THR A O 1
ATOM 753 N N . VAL A 1 92 ? 14.525 5.057 -10.706 1.00 80.38 92 VAL A N 1
ATOM 754 C CA . VAL A 1 92 ? 13.130 4.800 -11.083 1.00 80.38 92 VAL A CA 1
ATOM 755 C C . VAL A 1 92 ? 12.801 5.374 -12.473 1.00 80.38 92 VAL A C 1
ATOM 757 O O . VAL A 1 92 ? 11.994 4.797 -13.198 1.00 80.38 92 VAL A O 1
ATOM 760 N N . SER A 1 93 ? 13.493 6.435 -12.905 1.00 80.94 93 SER A N 1
ATOM 761 C CA . SER A 1 93 ? 13.355 7.010 -14.256 1.00 80.94 93 SER A CA 1
ATOM 762 C C . SER A 1 93 ? 14.116 6.255 -15.358 1.00 80.94 93 SER A C 1
ATOM 764 O O . SER A 1 93 ? 13.867 6.494 -16.542 1.00 80.94 93 SER A O 1
ATOM 766 N N . LEU A 1 94 ? 15.001 5.309 -15.013 1.00 82.31 94 LEU A N 1
ATOM 767 C CA . LEU A 1 94 ? 15.829 4.578 -15.985 1.00 82.31 94 LEU A CA 1
ATOM 768 C C . LEU A 1 94 ? 15.047 3.885 -17.117 1.00 82.31 94 LEU A C 1
ATOM 770 O O . LEU A 1 94 ? 15.490 4.005 -18.259 1.00 82.31 94 LEU A O 1
ATOM 774 N N . PRO A 1 95 ? 13.910 3.192 -16.880 1.00 83.69 95 PRO A N 1
ATOM 775 C CA . PRO A 1 95 ? 13.144 2.577 -17.963 1.00 83.69 95 PRO A CA 1
ATOM 776 C C . PRO A 1 95 ? 12.726 3.592 -19.035 1.00 83.69 95 PRO A C 1
ATOM 778 O O . PRO A 1 95 ? 12.854 3.324 -20.226 1.00 83.69 95 PRO A O 1
ATOM 781 N N . VAL A 1 96 ? 12.273 4.775 -18.611 1.00 83.19 96 VAL A N 1
ATOM 782 C CA . VAL A 1 96 ? 11.825 5.848 -19.508 1.00 83.19 96 VAL A CA 1
ATOM 783 C C . VAL A 1 96 ? 13.016 6.465 -20.234 1.00 83.19 96 VAL A C 1
ATOM 785 O O . VAL A 1 96 ? 12.952 6.681 -21.443 1.00 83.19 96 VAL A O 1
ATOM 788 N N . THR A 1 97 ? 14.118 6.707 -19.524 1.00 82.00 97 THR A N 1
ATOM 789 C CA . THR A 1 97 ? 15.357 7.226 -20.115 1.00 82.00 97 THR A CA 1
ATOM 790 C C . THR A 1 97 ? 15.885 6.296 -21.202 1.00 82.00 97 THR A C 1
ATOM 792 O O . THR A 1 97 ? 16.174 6.763 -22.298 1.00 82.00 97 THR A O 1
ATOM 795 N N . LEU A 1 98 ? 15.948 4.984 -20.949 1.00 82.50 98 LEU A N 1
ATOM 796 C CA . LEU A 1 98 ? 16.445 4.017 -21.930 1.00 82.50 98 LEU A CA 1
ATOM 797 C C . LEU A 1 98 ? 15.555 3.920 -23.168 1.00 82.50 98 LEU A C 1
ATOM 799 O O . LEU A 1 98 ? 16.076 3.870 -24.278 1.00 82.50 98 LEU A O 1
ATOM 803 N N . VAL A 1 99 ? 14.230 3.918 -22.996 1.00 82.94 99 VAL A N 1
ATOM 804 C CA . VAL A 1 99 ? 13.299 3.879 -24.135 1.00 82.94 99 VAL A CA 1
ATOM 805 C C . VAL A 1 99 ? 13.443 5.134 -24.996 1.00 82.94 99 VAL A C 1
ATOM 807 O O . VAL A 1 99 ? 13.511 5.017 -26.213 1.00 82.94 99 VAL A O 1
ATOM 810 N N . ASN A 1 100 ? 13.557 6.321 -24.389 1.00 81.19 100 ASN A N 1
ATOM 811 C CA . ASN A 1 100 ? 13.728 7.577 -25.132 1.00 81.19 100 ASN A CA 1
ATOM 812 C C . ASN A 1 100 ? 15.132 7.750 -25.731 1.00 81.19 100 ASN A C 1
ATOM 814 O O . ASN A 1 100 ? 15.295 8.483 -26.702 1.00 81.19 100 ASN A O 1
ATOM 818 N N . ALA A 1 101 ? 16.145 7.106 -25.149 1.00 81.06 101 ALA A N 1
ATOM 819 C CA . ALA A 1 101 ? 17.509 7.096 -25.668 1.00 81.06 101 ALA A CA 1
ATOM 820 C C . ALA A 1 101 ? 17.703 6.109 -26.828 1.00 81.06 101 ALA A C 1
ATOM 822 O O . ALA A 1 101 ? 18.699 6.184 -27.545 1.00 81.06 101 ALA A O 1
ATOM 823 N N . SER A 1 102 ? 16.797 5.144 -26.971 1.00 79.25 102 SER A N 1
ATOM 824 C CA . SER A 1 102 ? 16.911 4.077 -27.950 1.00 79.25 102 SER A CA 1
ATOM 825 C C . SER A 1 102 ? 16.351 4.510 -29.302 1.00 79.25 102 SER A C 1
ATOM 827 O O . SER A 1 102 ? 15.177 4.841 -29.423 1.00 79.25 102 SER A O 1
ATOM 829 N N . ASP A 1 103 ? 17.163 4.393 -30.352 1.00 77.25 103 ASP A N 1
ATOM 830 C CA . ASP A 1 103 ? 16.702 4.528 -31.742 1.00 77.25 103 ASP A CA 1
ATOM 831 C C . ASP A 1 103 ? 15.948 3.271 -32.240 1.00 77.25 103 ASP A C 1
ATOM 833 O O . ASP A 1 103 ? 15.539 3.189 -33.403 1.00 77.25 103 ASP A O 1
ATOM 837 N N . ARG A 1 104 ? 15.785 2.247 -31.386 1.00 78.12 104 ARG A N 1
ATOM 838 C CA . ARG A 1 104 ? 15.088 0.999 -31.729 1.00 78.12 104 ARG A CA 1
ATOM 839 C C . ARG A 1 104 ? 13.583 1.257 -31.711 1.00 78.12 104 ARG A C 1
ATOM 841 O O . ARG A 1 104 ? 13.029 1.631 -30.684 1.00 78.12 104 ARG A O 1
ATOM 848 N N . ASN A 1 105 ? 12.916 0.982 -32.829 1.00 75.06 105 ASN A N 1
ATOM 849 C CA . ASN A 1 105 ? 11.466 1.122 -32.963 1.00 75.06 105 ASN A CA 1
ATOM 850 C C . ASN A 1 105 ? 10.812 -0.250 -33.224 1.00 75.06 105 ASN A C 1
ATOM 852 O O . ASN A 1 105 ? 10.465 -0.553 -34.372 1.00 75.06 105 ASN A O 1
ATOM 856 N N . PRO A 1 106 ? 10.735 -1.134 -32.207 1.00 79.56 106 PRO A N 1
ATOM 857 C CA . PRO A 1 106 ? 10.058 -2.417 -32.349 1.00 79.56 106 PRO A CA 1
ATOM 858 C C . PRO A 1 106 ? 8.560 -2.214 -32.620 1.00 79.56 106 PRO A C 1
ATOM 860 O O . PRO A 1 106 ? 7.966 -1.204 -32.244 1.00 79.56 106 PRO A O 1
ATOM 863 N N . PHE A 1 107 ? 7.927 -3.189 -33.277 1.00 83.69 107 PHE A N 1
ATOM 864 C CA . PHE A 1 107 ? 6.471 -3.185 -33.421 1.00 83.69 107 PHE A CA 1
ATOM 865 C C . PHE A 1 107 ? 5.797 -3.332 -32.054 1.00 83.69 107 PHE A C 1
ATOM 867 O O . PHE A 1 107 ? 6.348 -3.943 -31.147 1.00 83.69 107 PHE A O 1
ATOM 874 N N . LEU A 1 108 ? 4.576 -2.815 -31.932 1.00 84.75 108 LEU A N 1
ATOM 875 C CA . LEU A 1 108 ? 3.805 -2.891 -30.695 1.00 84.75 108 LEU A CA 1
ATOM 876 C C . LEU A 1 108 ? 3.524 -4.355 -30.314 1.00 84.75 108 LEU A C 1
ATOM 878 O O . LEU A 1 108 ? 2.833 -5.082 -31.034 1.00 84.75 108 LEU A O 1
ATOM 882 N N . HIS A 1 109 ? 4.065 -4.784 -29.178 1.00 87.62 109 HIS A N 1
ATOM 883 C CA . HIS A 1 109 ? 3.898 -6.118 -28.623 1.00 87.62 109 HIS A CA 1
ATOM 884 C C . HIS A 1 109 ? 2.741 -6.157 -27.616 1.00 87.62 109 HIS A C 1
ATOM 886 O O . HIS A 1 109 ? 2.322 -5.159 -27.034 1.00 87.62 109 HIS A O 1
ATOM 892 N N . VAL A 1 110 ? 2.229 -7.362 -27.347 1.00 90.56 110 VAL A N 1
ATOM 893 C CA . VAL A 1 110 ? 1.183 -7.579 -26.328 1.00 90.56 110 VAL A CA 1
ATOM 894 C C . VAL A 1 110 ? 1.650 -7.117 -24.940 1.00 90.56 110 VAL A C 1
ATOM 896 O O . VAL A 1 110 ? 0.842 -6.649 -24.142 1.00 90.56 110 VAL A O 1
ATOM 899 N N . VAL A 1 111 ? 2.954 -7.213 -24.662 1.00 91.88 111 VAL A N 1
ATOM 900 C CA . VAL A 1 111 ? 3.546 -6.778 -23.391 1.00 91.88 111 VAL A CA 1
ATOM 901 C C . VAL A 1 111 ? 3.436 -5.261 -23.206 1.00 91.88 111 VAL A C 1
ATOM 903 O O . VAL A 1 111 ? 3.140 -4.832 -22.095 1.00 91.88 111 VAL A O 1
ATOM 906 N N . ASP A 1 112 ? 3.544 -4.467 -24.279 1.00 88.94 112 ASP A N 1
ATOM 907 C CA . ASP A 1 112 ? 3.339 -3.011 -24.227 1.00 88.94 112 ASP A CA 1
ATOM 908 C C . ASP A 1 112 ? 1.912 -2.677 -23.804 1.00 88.94 112 ASP A C 1
ATOM 910 O O . ASP A 1 112 ? 1.686 -1.862 -22.912 1.00 88.94 112 ASP A O 1
ATOM 914 N N . ILE A 1 113 ? 0.933 -3.362 -24.404 1.00 92.88 113 ILE A N 1
ATOM 915 C CA . ILE A 1 113 ? -0.487 -3.188 -24.077 1.00 92.88 113 ILE A CA 1
ATOM 916 C C . ILE A 1 113 ? -0.730 -3.530 -22.604 1.00 92.88 113 ILE A C 1
ATOM 918 O O . ILE A 1 113 ? -1.402 -2.779 -21.901 1.00 92.88 113 ILE A O 1
ATOM 922 N N . ILE A 1 114 ? -0.171 -4.642 -22.118 1.00 95.69 114 ILE A N 1
ATOM 923 C CA . ILE A 1 114 ? -0.290 -5.038 -20.709 1.00 95.69 114 ILE A CA 1
ATOM 924 C C . ILE A 1 114 ? 0.357 -3.987 -19.798 1.00 95.69 114 ILE A C 1
ATOM 926 O O . ILE A 1 114 ? -0.261 -3.590 -18.811 1.00 95.69 114 ILE A O 1
ATOM 930 N N . GLY A 1 115 ? 1.560 -3.512 -20.133 1.00 94.19 115 GLY A N 1
ATOM 931 C CA . GLY A 1 115 ? 2.273 -2.485 -19.372 1.00 94.19 115 GLY A CA 1
ATOM 932 C C . GLY A 1 115 ? 1.469 -1.191 -19.252 1.00 94.19 115 GLY A C 1
ATOM 933 O O . GLY A 1 115 ? 1.244 -0.709 -18.143 1.00 94.19 115 GLY A O 1
ATOM 934 N N . TRP A 1 116 ? 0.933 -0.688 -20.366 1.00 93.12 116 TRP A N 1
ATOM 935 C CA . TRP A 1 116 ? 0.088 0.509 -20.383 1.00 93.12 116 TRP A CA 1
ATOM 936 C C . TRP A 1 116 ? -1.246 0.325 -19.654 1.00 93.12 116 TRP A C 1
ATOM 938 O O . TRP A 1 116 ? -1.712 1.259 -19.002 1.00 93.12 116 TRP A O 1
ATOM 948 N N . ILE A 1 117 ? -1.855 -0.866 -19.705 1.00 96.06 117 ILE A N 1
ATOM 949 C CA . ILE A 1 117 ? -3.057 -1.171 -18.914 1.00 96.06 117 ILE A CA 1
ATOM 950 C C . ILE A 1 117 ? -2.736 -1.128 -17.418 1.00 96.06 117 ILE A C 1
ATOM 952 O O . ILE A 1 117 ? -3.482 -0.510 -16.660 1.00 96.06 117 ILE A O 1
ATOM 956 N N . LEU A 1 118 ? -1.642 -1.759 -16.979 1.00 95.44 118 LEU A N 1
ATOM 957 C CA . LEU A 1 118 ? -1.235 -1.729 -15.571 1.00 95.44 118 LEU A CA 1
ATOM 958 C C . LEU A 1 118 ? -0.916 -0.310 -15.112 1.00 95.44 118 LEU A C 1
ATOM 960 O O . LEU A 1 118 ? -1.366 0.085 -14.038 1.00 95.44 118 LEU A O 1
ATOM 964 N N . TRP A 1 119 ? -0.221 0.463 -15.948 1.00 94.50 119 TRP A N 1
ATOM 965 C CA . TRP A 1 119 ? 0.060 1.869 -15.690 1.00 94.50 119 TRP A CA 1
ATOM 966 C C . TRP A 1 119 ? -1.226 2.681 -15.514 1.00 94.50 119 TRP A C 1
ATOM 968 O O . TRP A 1 119 ? -1.401 3.348 -14.497 1.00 94.50 119 TRP A O 1
ATOM 978 N N . ALA A 1 120 ? -2.171 2.558 -16.451 1.00 93.56 120 ALA A N 1
ATOM 979 C CA . ALA A 1 120 ? -3.434 3.287 -16.401 1.00 93.56 120 ALA A CA 1
ATOM 980 C C . ALA A 1 120 ? -4.278 2.900 -15.177 1.00 93.56 120 ALA A C 1
ATOM 982 O O . ALA A 1 120 ? -4.854 3.766 -14.519 1.00 93.56 120 ALA A O 1
ATOM 983 N N . VAL A 1 121 ? -4.340 1.608 -14.838 1.00 95.31 121 VAL A N 1
ATOM 984 C CA . VAL A 1 121 ? -5.032 1.136 -13.630 1.00 95.31 121 VAL A CA 1
ATOM 985 C C . VAL A 1 121 ? -4.352 1.677 -12.374 1.00 95.31 121 VAL A C 1
ATOM 987 O O . VAL A 1 121 ? -5.048 2.164 -11.485 1.00 95.31 121 VAL A O 1
ATOM 990 N N . GLY A 1 122 ? -3.020 1.622 -12.307 1.00 92.06 122 GLY A N 1
ATOM 991 C CA . GLY A 1 122 ? -2.242 2.149 -11.190 1.00 92.06 122 GLY A CA 1
ATOM 992 C C . GLY A 1 122 ? -2.520 3.631 -10.956 1.00 92.06 122 GLY A C 1
ATOM 993 O O . GLY A 1 122 ? -2.964 4.010 -9.873 1.00 92.06 122 GLY A O 1
ATOM 994 N N . PHE A 1 123 ? -2.406 4.425 -12.021 1.00 88.12 123 PHE A N 1
ATOM 995 C CA . PHE A 1 123 ? -2.683 5.860 -12.027 1.00 88.12 123 PHE A CA 1
ATOM 996 C C . PHE A 1 123 ? -4.107 6.192 -11.555 1.00 88.12 123 PHE A C 1
ATOM 998 O O . PHE A 1 123 ? -4.307 7.051 -10.698 1.00 88.12 123 PHE A O 1
ATOM 1005 N N . ILE A 1 124 ? -5.122 5.482 -12.062 1.00 90.25 124 ILE A N 1
ATOM 1006 C CA . ILE A 1 124 ? -6.521 5.706 -11.662 1.00 90.25 124 ILE A CA 1
ATOM 1007 C C . ILE A 1 124 ? -6.737 5.357 -10.187 1.00 90.25 124 ILE A C 1
ATOM 1009 O O . ILE A 1 124 ? -7.446 6.083 -9.482 1.00 90.25 124 ILE A O 1
ATOM 1013 N N . VAL A 1 125 ? -6.172 4.245 -9.710 1.00 91.19 125 VAL A N 1
ATOM 1014 C CA . VAL A 1 125 ? -6.334 3.806 -8.318 1.00 91.19 125 VAL A CA 1
ATOM 1015 C C . VAL A 1 125 ? -5.658 4.781 -7.361 1.00 91.19 125 VAL A C 1
ATOM 1017 O O . VAL A 1 125 ? -6.286 5.175 -6.377 1.00 91.19 125 VAL A O 1
ATOM 1020 N N . GLU A 1 126 ? -4.430 5.198 -7.661 1.00 88.69 126 GLU A N 1
ATOM 1021 C CA . GLU A 1 126 ? -3.689 6.188 -6.881 1.00 88.69 126 GLU A CA 1
ATOM 1022 C C . GLU A 1 126 ? -4.425 7.530 -6.846 1.00 88.69 126 GLU A C 1
ATOM 1024 O O . GLU A 1 126 ? -4.781 8.014 -5.767 1.00 88.69 126 GLU A O 1
ATOM 1029 N N . GLY A 1 127 ? -4.794 8.052 -8.020 1.00 84.25 127 GLY A N 1
ATOM 1030 C CA . GLY A 1 127 ? -5.557 9.291 -8.156 1.00 84.25 127 GLY A CA 1
ATOM 1031 C C . GLY A 1 127 ? -6.866 9.279 -7.379 1.00 84.25 127 GLY A C 1
ATOM 1032 O O . GLY A 1 127 ? -7.193 10.212 -6.639 1.00 84.25 127 GLY A O 1
ATOM 1033 N N . THR A 1 128 ? -7.606 8.177 -7.479 1.00 87.06 128 THR A N 1
ATOM 1034 C CA . THR A 1 128 ? -8.865 8.006 -6.752 1.00 87.06 128 THR A CA 1
ATOM 1035 C C . THR A 1 128 ? -8.636 7.906 -5.243 1.00 87.06 128 THR A C 1
ATOM 1037 O O . THR A 1 128 ? -9.392 8.500 -4.469 1.00 87.06 128 THR A O 1
ATOM 1040 N N . ALA A 1 129 ? -7.613 7.168 -4.804 1.00 87.62 129 ALA A N 1
ATOM 1041 C CA . ALA A 1 129 ? -7.286 6.995 -3.394 1.00 87.62 129 ALA A CA 1
ATOM 1042 C C . ALA A 1 129 ? -6.951 8.332 -2.729 1.00 87.62 129 ALA A C 1
ATOM 1044 O O . ALA A 1 129 ? -7.518 8.658 -1.678 1.00 87.62 129 ALA A O 1
ATOM 1045 N N . ASP A 1 130 ? -6.089 9.125 -3.351 1.00 87.31 130 ASP A N 1
ATOM 1046 C CA . ASP A 1 130 ? -5.640 10.389 -2.782 1.00 87.31 130 ASP A CA 1
ATOM 1047 C C . ASP A 1 130 ? -6.744 11.437 -2.790 1.00 87.31 130 ASP A C 1
ATOM 1049 O O . ASP A 1 130 ? -6.996 12.074 -1.760 1.00 87.31 130 ASP A O 1
ATOM 1053 N N . GLN A 1 131 ? -7.511 11.532 -3.878 1.00 85.00 131 GLN A N 1
ATOM 1054 C CA . GLN A 1 131 ? -8.671 12.416 -3.931 1.00 85.00 131 GLN A CA 1
ATOM 1055 C C . GLN A 1 131 ? -9.701 12.073 -2.841 1.00 85.00 131 GLN A C 1
ATOM 1057 O O . GLN A 1 131 ? -10.227 12.968 -2.167 1.00 85.00 131 GLN A O 1
ATOM 1062 N N . GLN A 1 132 ? -9.972 10.783 -2.617 1.00 87.56 132 GLN A N 1
ATOM 1063 C CA . GLN A 1 132 ? -10.867 10.331 -1.549 1.00 87.56 132 GLN A CA 1
ATOM 1064 C C . GLN A 1 132 ? -10.323 10.678 -0.161 1.00 87.56 132 GLN A C 1
ATOM 1066 O O . GLN A 1 132 ? -11.072 11.173 0.682 1.00 87.56 132 GLN A O 1
ATOM 1071 N N . LYS A 1 133 ? -9.021 10.481 0.076 1.00 84.75 133 LYS A N 1
ATOM 1072 C CA . LYS A 1 133 ? -8.366 10.793 1.354 1.00 84.75 133 LYS A CA 1
ATOM 1073 C C . LYS A 1 133 ? -8.391 12.290 1.660 1.00 84.75 133 LYS A C 1
ATOM 1075 O O . LYS A 1 133 ? -8.594 12.680 2.811 1.00 84.75 133 LYS A O 1
ATOM 1080 N N . LEU A 1 134 ? -8.217 13.136 0.647 1.00 84.19 134 LEU A N 1
ATOM 1081 C CA . LEU A 1 134 ? -8.303 14.591 0.780 1.00 84.19 134 LEU A CA 1
ATOM 1082 C C . LEU A 1 134 ? -9.714 15.040 1.129 1.00 84.19 134 LEU A C 1
ATOM 1084 O O . LEU A 1 134 ? -9.903 15.792 2.085 1.00 84.19 134 LEU A O 1
ATOM 1088 N N . ASN A 1 135 ? -10.707 14.542 0.393 1.00 83.81 135 ASN A N 1
ATOM 1089 C CA . ASN A 1 135 ? -12.109 14.847 0.661 1.00 83.81 135 ASN A CA 1
ATOM 1090 C C . ASN A 1 135 ? -12.512 14.380 2.066 1.00 83.81 135 ASN A C 1
ATOM 1092 O O . ASN A 1 135 ? -13.172 15.119 2.795 1.00 83.81 135 ASN A O 1
ATOM 1096 N N . PHE A 1 136 ? -12.032 13.205 2.487 1.00 85.69 136 PHE A N 1
ATOM 1097 C CA . PHE A 1 136 ? -12.237 12.691 3.838 1.00 85.69 136 PHE A CA 1
ATOM 1098 C C . PHE A 1 136 ? -11.659 13.632 4.903 1.00 85.69 136 PHE A C 1
ATOM 1100 O O . PHE A 1 136 ? -12.369 13.984 5.841 1.00 85.69 136 PHE A O 1
ATOM 1107 N N . LYS A 1 137 ? -10.407 14.087 4.738 1.00 80.88 137 LYS A N 1
ATOM 1108 C CA . LYS A 1 137 ? -9.730 15.004 5.675 1.00 80.88 137 LYS A CA 1
ATOM 1109 C C . LYS A 1 137 ? -10.334 16.412 5.714 1.00 80.88 137 LYS A C 1
ATOM 1111 O O . LYS A 1 137 ? -10.228 17.077 6.742 1.00 80.88 137 LYS A O 1
ATOM 1116 N N . ARG A 1 138 ? -10.926 16.886 4.611 1.00 82.88 138 ARG A N 1
ATOM 1117 C CA . ARG A 1 138 ? -11.567 18.211 4.529 1.00 82.88 138 ARG A CA 1
ATOM 1118 C C . ARG A 1 138 ? -12.852 18.297 5.353 1.00 82.88 138 ARG A C 1
ATOM 1120 O O . ARG A 1 138 ? -13.168 19.374 5.851 1.00 82.88 138 ARG A O 1
ATOM 1127 N N . SER A 1 139 ? -13.574 17.189 5.517 1.00 81.25 139 SER A N 1
ATOM 1128 C CA . SER A 1 139 ? -14.798 17.164 6.322 1.00 81.25 139 SER A CA 1
ATOM 1129 C C . SER A 1 139 ? -14.490 17.278 7.821 1.00 81.25 139 SER A C 1
ATOM 1131 O O . SER A 1 139 ? -13.691 16.515 8.370 1.00 81.25 139 SER A O 1
ATOM 1133 N N . SER A 1 140 ? -15.151 18.214 8.507 1.00 81.81 140 SER A N 1
ATOM 1134 C CA . SER A 1 140 ? -15.027 18.407 9.959 1.00 81.81 140 SER A CA 1
ATOM 1135 C C . SER A 1 140 ? -15.521 17.198 10.761 1.00 81.81 140 SER A C 1
ATOM 1137 O O . SER A 1 140 ? -14.955 16.902 11.812 1.00 81.81 140 SER A O 1
ATOM 1139 N N . GLU A 1 141 ? -16.504 16.459 10.243 1.00 81.56 141 GLU A N 1
ATOM 1140 C CA . GLU A 1 141 ? -17.096 15.262 10.866 1.00 81.56 141 GLU A CA 1
ATOM 1141 C C . GLU A 1 141 ? -16.129 14.068 10.941 1.00 81.56 141 GLU A C 1
ATOM 1143 O O . GLU A 1 141 ? -16.333 13.124 11.713 1.00 81.56 141 GLU A O 1
ATOM 1148 N N . ASN A 1 142 ? -15.069 14.106 10.132 1.00 82.06 142 ASN A N 1
ATOM 1149 C CA . ASN A 1 142 ? -14.067 13.050 10.013 1.00 82.06 142 ASN A CA 1
ATOM 1150 C C . ASN A 1 142 ? -12.791 13.333 10.815 1.00 82.06 142 ASN A C 1
ATOM 1152 O O . ASN A 1 142 ? -11.838 12.549 10.772 1.00 82.06 142 ASN A O 1
ATOM 1156 N N . ARG A 1 143 ? -12.747 14.443 11.565 1.00 77.81 143 ARG A N 1
ATOM 1157 C CA . ARG A 1 143 ? -11.609 14.760 12.432 1.00 77.81 143 ARG A CA 1
ATOM 1158 C C . ARG A 1 143 ? -11.408 13.647 13.460 1.00 77.81 143 ARG A C 1
ATOM 1160 O O . ARG A 1 143 ? -12.340 13.248 14.147 1.00 77.81 143 ARG A O 1
ATOM 1167 N N . GLY A 1 144 ? -10.178 13.145 13.550 1.00 78.31 144 GLY A N 1
ATOM 1168 C CA . GLY A 1 144 ? -9.839 12.052 14.465 1.00 78.31 144 GLY A CA 1
ATOM 1169 C C . GLY A 1 144 ? -10.363 10.676 14.040 1.00 78.31 144 GLY A C 1
ATOM 1170 O O . GLY A 1 144 ? -10.354 9.764 14.857 1.00 78.31 144 GLY A O 1
ATOM 1171 N N . LYS A 1 145 ? -10.798 10.501 12.785 1.00 80.62 145 LYS A N 1
ATOM 1172 C CA . LYS A 1 145 ? -11.158 9.196 12.209 1.00 80.62 145 LYS A CA 1
ATOM 1173 C C . LYS A 1 145 ? -10.127 8.767 11.160 1.00 80.62 145 LYS A C 1
ATOM 1175 O O . LYS A 1 145 ? -9.381 9.590 10.626 1.00 80.62 145 LYS A O 1
ATOM 1180 N N . TRP A 1 146 ? -10.084 7.474 10.851 1.00 86.56 146 TRP A N 1
ATOM 1181 C CA . TRP A 1 146 ? -9.296 6.931 9.741 1.00 86.56 146 TRP A CA 1
ATOM 1182 C C . TRP A 1 146 ? -10.137 6.870 8.463 1.00 86.56 146 TRP A C 1
ATOM 1184 O O . TRP A 1 146 ? -11.354 6.696 8.513 1.00 86.56 146 TRP A O 1
ATOM 1194 N N . CYS A 1 147 ? -9.483 7.005 7.310 1.00 84.19 147 CYS A N 1
ATOM 1195 C CA . CYS A 1 147 ? -10.156 6.922 6.018 1.00 84.19 147 CYS A CA 1
ATOM 1196 C C . CYS A 1 147 ? -10.574 5.471 5.745 1.00 84.19 147 CYS A C 1
ATOM 1198 O O . CYS A 1 147 ? -9.721 4.591 5.672 1.00 84.19 147 CYS A O 1
ATOM 1200 N N . ASN A 1 148 ? -11.875 5.229 5.598 1.00 85.69 148 ASN A N 1
ATOM 1201 C CA . ASN A 1 148 ? -12.458 3.915 5.304 1.00 85.69 148 ASN A CA 1
ATOM 1202 C C . ASN A 1 148 ? -13.478 3.969 4.147 1.00 85.69 148 ASN A C 1
ATOM 1204 O O . ASN A 1 148 ? -14.339 3.096 4.021 1.00 85.69 148 ASN A O 1
ATOM 1208 N N . VAL A 1 149 ? -13.408 5.014 3.318 1.00 86.50 149 VAL A N 1
ATOM 1209 C CA . VAL A 1 149 ? -14.356 5.290 2.230 1.00 86.50 149 VAL A CA 1
ATOM 1210 C C . VAL A 1 149 ? -13.790 4.885 0.868 1.00 86.50 149 VAL A C 1
ATOM 1212 O O . VAL A 1 149 ? -12.589 4.978 0.630 1.00 86.50 149 VAL A O 1
ATOM 1215 N N . GLY A 1 150 ? -14.661 4.451 -0.047 1.00 91.56 150 GLY A N 1
ATOM 1216 C CA . GLY A 1 150 ? -14.276 4.133 -1.425 1.00 91.56 150 GLY A CA 1
ATOM 1217 C C . GLY A 1 150 ? -13.220 3.027 -1.519 1.00 91.56 150 GLY A C 1
ATOM 1218 O O . GLY A 1 150 ? -13.432 1.931 -0.998 1.00 91.56 150 GLY A O 1
ATOM 1219 N N . VAL A 1 151 ? -12.090 3.301 -2.180 1.00 91.06 151 VAL A N 1
ATOM 1220 C CA . VAL A 1 151 ? -11.009 2.313 -2.363 1.00 91.06 151 VAL A CA 1
ATOM 1221 C C . VAL A 1 151 ? -10.314 1.955 -1.046 1.00 91.06 151 VAL A C 1
ATOM 1223 O O . VAL A 1 151 ? -9.855 0.824 -0.888 1.00 91.06 151 VAL A O 1
ATOM 1226 N N . TRP A 1 152 ? -10.363 2.851 -0.052 1.00 89.06 152 TRP A N 1
ATOM 1227 C CA . TRP A 1 152 ? -9.840 2.617 1.301 1.00 89.06 152 TRP A CA 1
ATOM 1228 C C . TRP A 1 152 ? -10.635 1.563 2.085 1.00 89.06 152 TRP A C 1
ATOM 1230 O O . TRP A 1 152 ? -10.183 1.063 3.106 1.00 89.06 152 TRP A O 1
ATOM 1240 N N . LYS A 1 153 ? -11.832 1.184 1.620 1.00 88.62 153 LYS A N 1
ATOM 1241 C CA . LYS A 1 153 ? -12.582 0.060 2.198 1.00 88.62 153 LYS A CA 1
ATOM 1242 C C . LYS A 1 153 ? -12.001 -1.298 1.792 1.00 88.62 153 LYS A C 1
ATOM 1244 O O . LYS A 1 153 ? -12.219 -2.283 2.490 1.00 88.62 153 LYS A O 1
ATOM 1249 N N . TYR A 1 154 ? -11.332 -1.365 0.643 1.00 89.81 154 TYR A N 1
ATOM 1250 C CA . TYR A 1 154 ? -10.840 -2.614 0.056 1.00 89.81 154 TYR A CA 1
ATOM 1251 C C . TYR A 1 154 ? -9.352 -2.843 0.331 1.00 89.81 154 TYR A C 1
ATOM 1253 O O . TYR A 1 154 ? -8.902 -3.986 0.390 1.00 89.81 154 TYR A O 1
ATOM 1261 N N . SER A 1 155 ? -8.591 -1.767 0.514 1.00 94.19 155 SER A N 1
ATOM 1262 C CA . SER A 1 155 ? -7.177 -1.797 0.879 1.00 94.19 155 SER A CA 1
ATOM 1263 C C . SER A 1 155 ? -6.877 -0.676 1.868 1.00 94.19 155 SER A C 1
ATOM 1265 O O . SER A 1 155 ? -7.482 0.391 1.790 1.00 94.19 155 SER A O 1
ATOM 1267 N N . ARG A 1 156 ? -5.943 -0.908 2.794 1.00 93.00 156 ARG A N 1
ATOM 1268 C CA . ARG A 1 156 ? -5.476 0.101 3.749 1.00 93.00 156 ARG A CA 1
ATOM 1269 C C . ARG A 1 156 ? -4.549 1.123 3.105 1.00 93.00 156 ARG A C 1
ATOM 1271 O O . ARG A 1 156 ? -4.534 2.253 3.577 1.00 93.00 156 ARG A O 1
ATOM 1278 N N . HIS A 1 157 ? -3.830 0.749 2.043 1.00 92.75 157 HIS A N 1
ATOM 1279 C CA . HIS A 1 157 ? -2.923 1.625 1.289 1.00 92.75 157 HIS A CA 1
ATOM 1280 C C . HIS A 1 157 ? -3.137 1.469 -0.228 1.00 92.75 157 HIS A C 1
ATOM 1282 O O . HIS A 1 157 ? -2.248 0.998 -0.940 1.00 92.75 157 HIS A O 1
ATOM 1288 N N . PRO A 1 158 ? -4.325 1.832 -0.754 1.00 93.69 158 PRO A N 1
ATOM 1289 C CA . PRO A 1 158 ? -4.634 1.696 -2.176 1.00 93.69 158 PRO A CA 1
ATOM 1290 C C . PRO A 1 158 ? -3.779 2.621 -3.052 1.00 93.69 158 PRO A C 1
ATOM 1292 O O . PRO A 1 158 ? -3.488 2.264 -4.186 1.00 93.69 158 PRO A O 1
ATOM 1295 N N . ASN A 1 159 ? -3.334 3.764 -2.525 1.00 90.44 159 ASN A N 1
ATOM 1296 C CA . ASN A 1 159 ? -2.419 4.672 -3.218 1.00 90.44 159 ASN A CA 1
ATOM 1297 C C . ASN A 1 159 ? -1.071 3.995 -3.521 1.00 90.44 159 ASN A C 1
ATOM 1299 O O . ASN A 1 159 ? -0.642 3.992 -4.666 1.00 90.44 159 ASN A O 1
ATOM 1303 N N . TYR A 1 160 ? -0.476 3.300 -2.546 1.00 90.00 160 TYR A N 1
ATOM 1304 C CA . TYR A 1 160 ? 0.766 2.549 -2.767 1.00 90.00 160 TYR A CA 1
ATOM 1305 C C . TYR A 1 160 ? 0.585 1.341 -3.684 1.00 90.00 160 TYR A C 1
ATOM 1307 O O . TYR A 1 160 ? 1.512 0.954 -4.388 1.00 90.00 160 TYR A O 1
ATOM 1315 N N . PHE A 1 161 ? -0.603 0.733 -3.699 1.00 94.00 161 PHE A N 1
ATOM 1316 C CA . PHE A 1 161 ? -0.908 -0.300 -4.688 1.00 94.00 161 PHE A CA 1
ATOM 1317 C C . PHE A 1 161 ? -0.920 0.280 -6.106 1.00 94.00 161 PHE A C 1
ATOM 1319 O O . PHE A 1 161 ? -0.363 -0.337 -7.012 1.00 94.00 161 PHE A O 1
ATOM 1326 N N . GLY A 1 162 ? -1.515 1.464 -6.281 1.00 90.94 162 GLY A N 1
ATOM 1327 C CA . GLY A 1 162 ? -1.505 2.195 -7.545 1.00 90.94 162 GLY A CA 1
ATOM 1328 C C . GLY A 1 162 ? -0.089 2.536 -8.008 1.00 90.94 162 GLY A C 1
ATOM 1329 O O . GLY A 1 162 ? 0.280 2.171 -9.121 1.00 90.94 162 GLY A O 1
ATOM 1330 N N . GLU A 1 163 ? 0.723 3.098 -7.114 1.00 88.75 163 GLU A N 1
ATOM 1331 C CA . GLU A 1 163 ? 2.121 3.459 -7.372 1.00 88.75 163 GLU A CA 1
ATOM 1332 C C . GLU A 1 163 ? 2.957 2.238 -7.804 1.00 88.75 163 GLU A C 1
ATOM 1334 O O . GLU A 1 163 ? 3.650 2.263 -8.820 1.00 88.75 163 GLU A O 1
ATOM 1339 N N . ILE A 1 164 ? 2.835 1.107 -7.098 1.00 92.25 164 ILE A N 1
ATOM 1340 C CA . ILE A 1 164 ? 3.518 -0.141 -7.476 1.00 92.25 164 ILE A CA 1
ATOM 1341 C C . ILE A 1 164 ? 3.074 -0.598 -8.875 1.00 92.25 164 ILE A C 1
ATOM 1343 O O . ILE A 1 164 ? 3.921 -0.908 -9.713 1.00 92.25 164 ILE A O 1
ATOM 1347 N N . LEU A 1 165 ? 1.766 -0.633 -9.159 1.00 94.06 165 LEU A N 1
ATOM 1348 C CA . LEU A 1 165 ? 1.261 -1.025 -10.481 1.00 94.06 165 LEU A CA 1
ATOM 1349 C C . LEU A 1 165 ? 1.763 -0.106 -11.597 1.00 94.06 165 LEU A C 1
ATOM 1351 O O . LEU A 1 165 ? 2.095 -0.594 -12.677 1.00 94.06 165 LEU A O 1
ATOM 1355 N N . LEU A 1 166 ? 1.840 1.195 -11.322 1.00 91.69 166 LEU A N 1
ATOM 1356 C CA . LEU A 1 166 ? 2.314 2.212 -12.248 1.00 91.69 166 LEU A CA 1
ATOM 1357 C C . LEU A 1 166 ? 3.756 1.921 -12.678 1.00 91.69 166 LEU A C 1
ATOM 1359 O O . LEU A 1 166 ? 4.028 1.771 -13.872 1.00 91.69 166 LEU A O 1
ATOM 1363 N N . TRP A 1 167 ? 4.662 1.741 -11.716 1.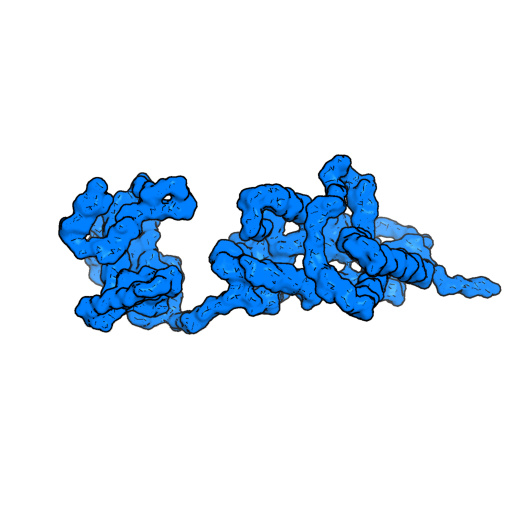00 91.06 167 TRP A N 1
ATOM 1364 C CA . TRP A 1 167 ? 6.082 1.506 -11.994 1.00 91.06 167 TRP A CA 1
ATOM 1365 C C . TRP A 1 167 ? 6.371 0.135 -12.607 1.00 91.06 167 TRP A C 1
ATOM 1367 O O . TRP A 1 167 ? 7.219 0.021 -13.497 1.00 91.06 167 TRP A O 1
ATOM 1377 N N . TRP A 1 168 ? 5.641 -0.905 -12.199 1.00 94.62 168 TRP A N 1
ATOM 1378 C CA . TRP A 1 168 ? 5.705 -2.204 -12.876 1.00 94.62 168 TRP A CA 1
ATOM 1379 C C . TRP A 1 168 ? 5.140 -2.139 -14.303 1.00 94.62 168 TRP A C 1
ATOM 1381 O O . TRP A 1 168 ? 5.662 -2.815 -15.189 1.00 94.62 168 TRP A O 1
ATOM 1391 N N . GLY A 1 169 ? 4.127 -1.302 -14.548 1.00 93.69 169 GLY A N 1
ATOM 1392 C CA . GLY A 1 169 ? 3.579 -1.034 -15.877 1.00 93.69 169 GLY A CA 1
ATOM 1393 C C . GLY A 1 169 ? 4.590 -0.370 -16.813 1.00 93.69 169 GLY A C 1
ATOM 1394 O O . GLY A 1 169 ? 4.794 -0.859 -17.924 1.00 93.69 169 GLY A O 1
ATOM 1395 N N . ILE A 1 170 ? 5.286 0.674 -16.342 1.00 90.62 170 ILE A N 1
ATOM 1396 C CA . ILE A 1 170 ? 6.364 1.350 -17.092 1.00 90.62 170 ILE A CA 1
ATOM 1397 C C . ILE A 1 170 ? 7.489 0.371 -17.425 1.00 90.62 170 ILE A C 1
ATOM 1399 O O . ILE A 1 170 ? 7.956 0.330 -18.561 1.00 90.62 170 ILE A O 1
ATOM 1403 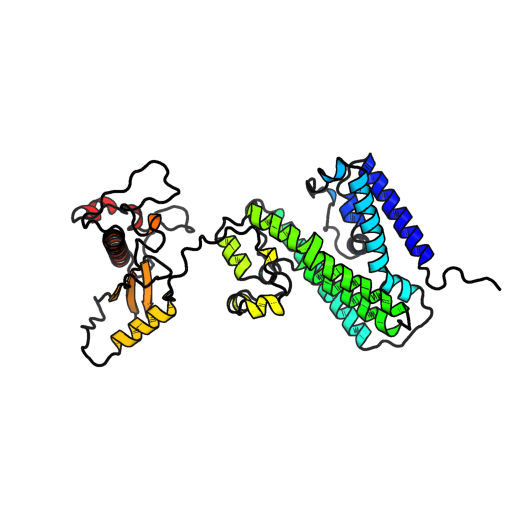N N . PHE A 1 171 ? 7.916 -0.437 -16.451 1.00 93.19 171 PHE A N 1
ATOM 1404 C CA . PHE A 1 171 ? 8.938 -1.453 -16.685 1.00 93.19 171 PHE A CA 1
ATOM 1405 C C . PHE A 1 171 ? 8.496 -2.470 -17.741 1.00 93.19 171 PHE A C 1
ATOM 1407 O O . PHE A 1 171 ? 9.255 -2.762 -18.658 1.00 93.19 171 PHE A O 1
ATOM 1414 N N . LEU A 1 172 ? 7.268 -2.992 -17.666 1.00 93.44 172 LEU A N 1
ATOM 1415 C CA . LEU A 1 172 ? 6.785 -3.936 -18.676 1.00 93.44 172 LEU A CA 1
ATOM 1416 C C . LEU A 1 172 ? 6.724 -3.306 -20.071 1.00 93.44 172 LEU A C 1
ATOM 1418 O O . LEU A 1 172 ? 7.154 -3.948 -21.026 1.00 93.44 172 LEU A O 1
ATOM 1422 N N . ALA A 1 173 ? 6.277 -2.055 -20.180 1.00 90.00 173 ALA A N 1
ATOM 1423 C CA . ALA A 1 173 ? 6.255 -1.323 -21.444 1.00 90.00 173 ALA A CA 1
ATOM 1424 C C . ALA A 1 173 ? 7.660 -1.025 -22.004 1.00 90.00 173 ALA A C 1
ATOM 1426 O O . ALA A 1 173 ? 7.803 -0.818 -23.203 1.00 90.00 173 ALA A O 1
ATOM 1427 N N . SER A 1 174 ? 8.716 -1.020 -21.180 1.00 88.81 174 SER A N 1
ATOM 1428 C CA . SER A 1 174 ? 10.087 -0.862 -21.682 1.00 88.81 174 SER A CA 1
ATOM 1429 C C . SER A 1 174 ? 10.722 -2.176 -22.143 1.00 88.81 174 SER A C 1
ATOM 1431 O O . SER A 1 174 ? 11.657 -2.139 -22.943 1.00 88.81 174 SER A O 1
ATOM 1433 N N . THR A 1 175 ? 10.218 -3.336 -21.694 1.00 90.88 175 THR A N 1
ATOM 1434 C CA . THR A 1 175 ? 10.846 -4.651 -21.940 1.00 90.88 175 THR A CA 1
ATOM 1435 C C . THR A 1 175 ? 11.150 -4.988 -23.403 1.00 90.88 175 THR A C 1
ATOM 1437 O O . THR A 1 175 ? 12.206 -5.586 -23.618 1.00 90.88 175 THR A O 1
ATOM 1440 N N . PRO A 1 176 ? 10.345 -4.613 -24.421 1.00 88.56 176 PRO A N 1
ATOM 1441 C CA . PRO A 1 176 ? 10.668 -4.955 -25.810 1.00 88.56 176 PRO A CA 1
ATOM 1442 C C . PRO A 1 176 ? 11.906 -4.238 -26.355 1.00 88.56 176 PRO A C 1
ATOM 1444 O O . PRO A 1 176 ? 12.463 -4.662 -27.363 1.00 88.56 176 PRO A O 1
ATOM 1447 N N . VAL A 1 177 ? 12.333 -3.155 -25.700 1.00 85.94 177 VAL A N 1
ATOM 1448 C CA . VAL A 1 177 ? 13.512 -2.374 -26.086 1.00 85.94 177 VAL A CA 1
ATOM 1449 C C . VAL A 1 177 ? 14.774 -2.867 -25.368 1.00 85.94 177 VAL A C 1
ATOM 1451 O O . VAL A 1 177 ? 15.868 -2.591 -25.847 1.00 85.94 177 VAL A O 1
ATOM 1454 N N . LEU A 1 178 ? 14.654 -3.605 -24.255 1.00 86.88 178 LEU A N 1
ATOM 1455 C CA . LEU A 1 178 ? 15.782 -3.947 -23.377 1.00 86.88 178 LEU A CA 1
ATOM 1456 C C . LEU A 1 178 ? 16.649 -5.097 -23.912 1.00 86.88 178 LEU A C 1
ATOM 1458 O O . LEU A 1 178 ? 16.179 -6.219 -24.110 1.00 86.88 178 LEU A O 1
ATOM 1462 N N . GLU A 1 179 ? 17.960 -4.866 -23.999 1.00 85.50 179 GLU A N 1
ATOM 1463 C CA . GLU A 1 179 ? 18.958 -5.880 -24.354 1.00 85.50 179 GLU A CA 1
ATOM 1464 C C . GLU A 1 179 ? 20.121 -5.950 -23.344 1.00 85.50 179 GLU A C 1
ATOM 1466 O O . GLU A 1 179 ? 20.600 -4.948 -22.813 1.00 85.50 179 GLU A O 1
ATOM 1471 N N . GLY A 1 180 ? 20.619 -7.163 -23.074 1.00 87.69 180 GLY A N 1
ATOM 1472 C CA . GLY A 1 180 ? 21.825 -7.379 -22.264 1.00 87.69 180 GLY A CA 1
ATOM 1473 C C . GLY A 1 180 ? 21.769 -6.734 -20.871 1.00 87.69 180 GLY A C 1
ATOM 1474 O O . GLY A 1 180 ? 20.954 -7.114 -20.033 1.00 87.69 180 GLY A O 1
ATOM 1475 N N . ALA A 1 181 ? 22.661 -5.772 -20.610 1.00 85.50 181 ALA A N 1
ATOM 1476 C CA . ALA A 1 181 ? 22.761 -5.084 -19.319 1.00 85.50 181 ALA A CA 1
ATOM 1477 C C . ALA A 1 181 ? 21.621 -4.079 -19.055 1.00 85.50 181 ALA A C 1
ATOM 1479 O O . ALA A 1 181 ? 21.422 -3.675 -17.911 1.00 85.50 181 ALA A O 1
ATOM 1480 N N . GLU A 1 182 ? 20.840 -3.703 -20.073 1.00 87.00 182 GLU A N 1
ATOM 1481 C CA . GLU A 1 182 ? 19.700 -2.784 -19.936 1.00 87.00 182 GLU A CA 1
ATOM 1482 C C . GLU A 1 182 ? 18.594 -3.374 -19.044 1.00 87.00 182 GLU A C 1
ATOM 1484 O O . GLU A 1 182 ? 17.849 -2.635 -18.412 1.00 87.00 182 GLU A O 1
ATOM 1489 N N . TRP A 1 183 ? 18.550 -4.702 -18.874 1.00 88.56 183 TRP A N 1
ATOM 1490 C CA . TRP A 1 183 ? 17.644 -5.387 -17.943 1.00 88.56 183 TRP A CA 1
ATOM 1491 C C . TRP A 1 183 ? 17.818 -4.979 -16.473 1.00 88.56 183 TRP A C 1
ATOM 1493 O O . TRP A 1 183 ? 16.913 -5.207 -15.668 1.00 88.56 183 TRP A O 1
ATOM 1503 N N . LEU A 1 184 ? 18.931 -4.328 -16.110 1.00 88.38 184 LEU A N 1
ATOM 1504 C CA . LEU A 1 184 ? 19.141 -3.783 -14.766 1.00 88.38 184 LEU A CA 1
ATOM 1505 C C . LEU A 1 184 ? 18.092 -2.732 -14.366 1.00 88.38 184 LEU A C 1
ATOM 1507 O O . LEU A 1 184 ? 17.920 -2.489 -13.174 1.00 88.38 184 LEU A O 1
ATOM 1511 N N . VAL A 1 185 ? 17.326 -2.165 -15.305 1.00 87.94 185 VAL A N 1
ATOM 1512 C CA . VAL A 1 185 ? 16.226 -1.239 -14.978 1.00 87.94 185 VAL A CA 1
ATOM 1513 C C . VAL A 1 185 ? 15.110 -1.857 -14.135 1.00 87.94 185 VAL A C 1
ATOM 1515 O O . VAL A 1 185 ? 14.383 -1.119 -13.475 1.00 87.94 185 VAL A O 1
ATOM 1518 N N . ILE A 1 186 ? 15.012 -3.192 -14.065 1.00 92.56 186 ILE A N 1
ATOM 1519 C CA . ILE A 1 186 ? 14.099 -3.884 -13.138 1.00 92.56 186 ILE A CA 1
ATOM 1520 C C . ILE A 1 186 ? 14.398 -3.565 -11.663 1.00 92.56 186 ILE A C 1
ATOM 1522 O O . ILE A 1 186 ? 13.522 -3.687 -10.804 1.00 92.56 186 ILE A O 1
ATOM 1526 N N . ILE A 1 187 ? 15.623 -3.124 -11.352 1.00 90.12 187 ILE A N 1
ATOM 1527 C CA . ILE A 1 187 ? 16.009 -2.710 -10.000 1.00 90.12 187 ILE A CA 1
ATOM 1528 C C . ILE A 1 187 ? 15.111 -1.566 -9.514 1.00 90.12 187 ILE A C 1
ATOM 1530 O O . ILE A 1 187 ? 14.766 -1.561 -8.338 1.00 90.12 187 ILE A O 1
ATOM 1534 N N . GLY A 1 188 ? 14.664 -0.667 -10.399 1.00 88.06 188 GLY A N 1
ATOM 1535 C CA . GLY A 1 188 ? 13.749 0.432 -10.070 1.00 88.06 188 GLY A CA 1
ATOM 1536 C C . GLY A 1 188 ? 12.452 -0.034 -9.395 1.00 88.06 188 GLY A C 1
ATOM 1537 O O . GLY A 1 188 ? 12.276 0.222 -8.202 1.00 88.06 188 GLY A O 1
ATOM 1538 N N . PRO A 1 189 ? 11.552 -0.756 -10.091 1.00 90.88 189 PRO A N 1
ATOM 1539 C CA . PRO A 1 189 ? 10.289 -1.212 -9.507 1.00 90.88 189 PRO A CA 1
ATOM 1540 C C . PRO A 1 189 ? 10.470 -2.190 -8.333 1.00 90.88 189 PRO A C 1
ATOM 1542 O O . PRO A 1 189 ? 9.667 -2.168 -7.395 1.00 90.88 189 PRO A O 1
ATOM 1545 N N . ILE A 1 190 ? 11.525 -3.019 -8.321 1.00 92.81 190 ILE A N 1
ATOM 1546 C CA . ILE A 1 190 ? 11.836 -3.901 -7.178 1.00 92.81 190 ILE A CA 1
ATOM 1547 C C . ILE A 1 190 ? 12.197 -3.074 -5.944 1.00 92.81 190 ILE A C 1
ATOM 1549 O O . ILE A 1 190 ? 11.653 -3.303 -4.861 1.00 92.81 190 ILE A O 1
ATOM 1553 N N . PHE A 1 191 ? 13.108 -2.116 -6.102 1.00 89.12 191 PHE A N 1
ATOM 1554 C CA . PHE A 1 191 ? 13.540 -1.241 -5.023 1.00 89.12 191 PHE A CA 1
ATOM 1555 C C . PHE A 1 191 ? 12.378 -0.392 -4.510 1.00 89.12 191 PHE A C 1
ATOM 1557 O O . PHE A 1 191 ? 12.211 -0.259 -3.296 1.00 89.12 191 PHE A O 1
ATOM 1564 N N . LEU A 1 192 ? 11.514 0.079 -5.414 1.00 89.00 192 LEU A N 1
ATOM 1565 C CA . LEU A 1 192 ? 10.330 0.841 -5.048 1.00 89.00 192 LEU A CA 1
ATOM 1566 C C . LEU A 1 192 ? 9.332 0.039 -4.227 1.00 89.00 192 LEU A C 1
ATOM 1568 O O . LEU A 1 192 ? 8.938 0.446 -3.132 1.00 89.00 192 LEU A O 1
ATOM 1572 N N . THR A 1 193 ? 9.023 -1.165 -4.698 1.00 91.50 193 THR A N 1
ATOM 1573 C CA . THR A 1 193 ? 8.183 -2.109 -3.962 1.00 91.50 193 THR A CA 1
ATOM 1574 C C . THR A 1 193 ? 8.785 -2.417 -2.585 1.00 91.50 193 THR A C 1
ATOM 1576 O O . THR A 1 193 ? 8.067 -2.466 -1.586 1.00 91.50 193 THR A O 1
ATOM 1579 N N . PHE A 1 194 ? 10.109 -2.583 -2.498 1.00 91.56 194 PHE A N 1
ATOM 1580 C CA . PHE A 1 194 ? 10.795 -2.851 -1.237 1.00 91.56 194 PHE A CA 1
ATOM 1581 C C . PHE A 1 194 ? 10.683 -1.686 -0.244 1.00 91.56 194 PHE A C 1
ATOM 1583 O O . PHE A 1 194 ? 10.325 -1.911 0.915 1.00 91.56 194 PHE A O 1
ATOM 1590 N N . LEU A 1 195 ? 10.943 -0.445 -0.668 1.00 86.81 195 LEU A N 1
ATOM 1591 C CA . LEU A 1 195 ? 10.837 0.710 0.229 1.00 86.81 195 LEU A CA 1
ATOM 1592 C C . LEU A 1 195 ? 9.409 0.916 0.732 1.00 86.81 195 LEU A C 1
ATOM 1594 O O . LEU A 1 195 ? 9.215 1.147 1.932 1.00 86.81 195 LEU A O 1
ATOM 1598 N N . LEU A 1 196 ? 8.416 0.775 -0.150 1.00 89.00 196 LEU A N 1
ATOM 1599 C CA . LEU A 1 196 ? 7.012 0.933 0.218 1.00 89.00 196 LEU A CA 1
ATOM 1600 C C . LEU A 1 196 ? 6.546 -0.151 1.195 1.00 89.00 196 LEU A C 1
ATOM 1602 O O . LEU A 1 196 ? 5.837 0.154 2.154 1.00 89.00 196 LEU A O 1
ATOM 1606 N N . LEU A 1 197 ? 6.964 -1.404 1.006 1.00 90.19 197 LEU A N 1
ATOM 1607 C CA . LEU A 1 197 ? 6.529 -2.509 1.861 1.00 90.19 197 LEU A CA 1
ATOM 1608 C C . LEU A 1 197 ? 7.298 -2.607 3.184 1.00 90.19 197 LEU A C 1
ATOM 1610 O O . LEU A 1 197 ? 6.699 -2.977 4.197 1.00 90.19 197 LEU A O 1
ATOM 1614 N N . PHE A 1 198 ? 8.598 -2.304 3.202 1.00 87.69 198 PHE A N 1
ATOM 1615 C CA . PHE A 1 198 ? 9.476 -2.664 4.325 1.00 87.69 198 PHE A CA 1
ATOM 1616 C C . PHE A 1 198 ? 10.142 -1.487 5.034 1.00 87.69 198 PHE A C 1
ATOM 1618 O O . PHE A 1 198 ? 10.578 -1.666 6.172 1.00 87.69 198 PHE A O 1
ATOM 1625 N N . VAL A 1 199 ? 10.221 -0.306 4.414 1.00 83.56 199 VAL A N 1
ATOM 1626 C CA . VAL A 1 199 ? 11.001 0.816 4.957 1.00 83.56 199 VAL A CA 1
ATOM 1627 C C . VAL A 1 199 ? 10.118 2.021 5.262 1.00 83.56 199 VAL A C 1
ATOM 1629 O O . VAL A 1 199 ? 9.699 2.194 6.404 1.00 83.56 199 VAL A O 1
ATOM 1632 N N . SER A 1 200 ? 9.850 2.866 4.267 1.00 76.12 200 SER A N 1
ATOM 1633 C CA . SER A 1 200 ? 9.304 4.212 4.462 1.00 76.12 200 SER A CA 1
ATOM 1634 C C . SER A 1 200 ? 7.812 4.336 4.156 1.00 76.12 200 SER A C 1
ATOM 1636 O O . SER A 1 200 ? 7.195 5.304 4.598 1.00 76.12 200 SER A O 1
ATOM 1638 N N . GLY A 1 201 ? 7.223 3.378 3.435 1.00 81.75 201 GLY A N 1
ATOM 1639 C CA . GLY A 1 201 ? 5.806 3.417 3.066 1.00 81.75 201 GLY A CA 1
ATOM 1640 C C . GLY A 1 201 ? 4.882 2.896 4.169 1.00 81.75 201 GLY A C 1
ATOM 1641 O O . GLY A 1 201 ? 4.645 3.544 5.191 1.00 81.75 201 GLY A O 1
ATOM 1642 N N . ILE A 1 202 ? 4.349 1.693 3.958 1.00 89.12 202 ILE A N 1
ATOM 1643 C CA . ILE A 1 202 ? 3.345 1.046 4.813 1.00 89.12 202 ILE A CA 1
ATOM 1644 C C . ILE A 1 202 ? 3.782 0.943 6.283 1.00 89.12 202 ILE A C 1
ATOM 1646 O O . ILE A 1 202 ? 2.978 1.322 7.136 1.00 89.12 202 ILE A O 1
ATOM 1650 N N . PRO A 1 203 ? 5.006 0.487 6.637 1.00 88.31 203 PRO A N 1
ATOM 1651 C CA . PRO A 1 203 ? 5.369 0.290 8.041 1.00 88.31 203 PRO A CA 1
ATOM 1652 C C . PRO A 1 203 ? 5.246 1.564 8.881 1.00 88.31 203 PRO A C 1
ATOM 1654 O O . PRO A 1 203 ? 4.690 1.521 9.975 1.00 88.31 203 PRO A O 1
ATOM 1657 N N . LEU A 1 204 ? 5.726 2.703 8.368 1.00 83.31 204 LEU A N 1
ATOM 1658 C CA . LEU A 1 204 ? 5.686 3.979 9.089 1.00 83.31 204 LEU A CA 1
ATOM 1659 C C . LEU A 1 204 ? 4.260 4.524 9.215 1.00 83.31 204 LEU A C 1
ATOM 1661 O O . LEU A 1 204 ? 3.898 5.089 10.251 1.00 83.31 204 LEU A O 1
ATOM 1665 N N . LEU A 1 205 ? 3.442 4.359 8.171 1.00 86.38 205 LEU A N 1
ATOM 1666 C CA . LEU A 1 205 ? 2.050 4.803 8.197 1.00 86.38 205 LEU A CA 1
ATOM 1667 C C . LEU A 1 205 ? 1.194 3.966 9.149 1.00 86.38 205 LEU A C 1
ATOM 1669 O O . LEU A 1 205 ? 0.412 4.537 9.908 1.00 86.38 205 LEU A O 1
ATOM 1673 N N . GLU A 1 206 ? 1.364 2.645 9.137 1.00 89.25 206 GLU A N 1
ATOM 1674 C CA . GLU A 1 206 ? 0.709 1.727 10.073 1.00 89.25 206 GLU A CA 1
ATOM 1675 C C . GLU A 1 206 ? 1.126 2.025 11.516 1.00 89.25 206 GLU A C 1
ATOM 1677 O O . GLU A 1 206 ? 0.272 2.154 12.386 1.00 89.25 206 GLU A O 1
ATOM 1682 N N . ASP A 1 207 ? 2.420 2.246 11.766 1.00 86.94 207 ASP A N 1
ATOM 1683 C CA . ASP A 1 207 ? 2.951 2.607 13.084 1.00 86.94 207 ASP A CA 1
ATOM 1684 C C . ASP A 1 207 ? 2.334 3.912 13.624 1.00 86.94 207 ASP A C 1
ATOM 1686 O O . ASP A 1 207 ? 1.891 3.978 14.777 1.00 86.94 207 ASP A O 1
ATOM 1690 N N . SER A 1 208 ? 2.245 4.944 12.776 1.00 84.94 208 SER A N 1
ATOM 1691 C CA . SER A 1 208 ? 1.623 6.227 13.126 1.00 84.94 208 SER A CA 1
ATOM 1692 C C . SER A 1 208 ? 0.115 6.102 13.358 1.00 84.94 208 SER A C 1
ATOM 1694 O O . SER A 1 208 ? -0.427 6.755 14.253 1.00 84.94 208 SER A O 1
ATOM 1696 N N . ALA A 1 209 ? -0.573 5.290 12.553 1.00 86.19 209 ALA A N 1
ATOM 1697 C CA . ALA A 1 209 ? -2.007 5.064 12.676 1.00 86.19 209 ALA A CA 1
ATOM 1698 C C . ALA A 1 209 ? -2.341 4.242 13.928 1.00 86.19 209 ALA A C 1
ATOM 1700 O O . ALA A 1 209 ? -3.256 4.609 14.662 1.00 86.19 209 ALA A O 1
ATOM 1701 N N . ASP A 1 210 ? -1.550 3.218 14.242 1.00 87.44 210 ASP A N 1
ATOM 1702 C CA . ASP A 1 210 ? -1.701 2.396 15.444 1.00 87.44 210 ASP A CA 1
ATOM 1703 C C . ASP A 1 210 ? -1.508 3.213 16.719 1.00 87.44 210 ASP A C 1
ATOM 1705 O O . ASP A 1 210 ? -2.301 3.103 17.648 1.00 87.44 210 ASP A O 1
ATOM 1709 N N . LYS A 1 211 ? -0.525 4.118 16.745 1.00 86.00 211 LYS A N 1
ATOM 1710 C CA . LYS A 1 211 ? -0.341 5.046 17.873 1.00 86.00 211 LYS A CA 1
ATOM 1711 C C . LYS A 1 211 ? -1.542 5.974 18.089 1.00 86.00 211 LYS A C 1
ATOM 1713 O O . LYS A 1 211 ? -1.797 6.383 19.217 1.00 86.00 211 LYS A O 1
ATOM 1718 N N . LYS A 1 212 ? -2.264 6.334 17.022 1.00 83.31 212 LYS A N 1
ATOM 1719 C CA . LYS A 1 212 ? -3.414 7.257 17.075 1.00 83.31 212 LYS A CA 1
ATOM 1720 C C . LYS A 1 212 ? -4.736 6.549 17.362 1.00 83.31 212 LYS A C 1
ATOM 1722 O O . LYS A 1 212 ? -5.559 7.086 18.095 1.00 83.31 212 LYS A O 1
ATOM 1727 N N . PHE A 1 213 ? -4.951 5.379 16.763 1.00 82.69 213 PHE A N 1
ATOM 1728 C CA . PHE A 1 213 ? -6.250 4.703 16.714 1.00 82.69 213 PHE A CA 1
ATOM 1729 C C . PHE A 1 213 ? -6.222 3.273 17.262 1.00 82.69 213 PHE A C 1
ATOM 1731 O O . PHE A 1 213 ? -7.271 2.643 17.341 1.00 82.69 213 PHE A O 1
ATOM 1738 N N . GLY A 1 214 ? -5.065 2.748 17.673 1.00 76.94 214 GLY A N 1
ATOM 1739 C CA . GLY A 1 214 ? -4.904 1.362 18.125 1.00 76.94 214 GLY A CA 1
ATOM 1740 C C . GLY A 1 214 ? -5.784 0.975 19.315 1.00 76.94 214 GLY A C 1
ATOM 1741 O O . GLY A 1 214 ? -6.180 -0.181 19.416 1.00 76.94 214 GLY A O 1
ATOM 1742 N N . ASN A 1 215 ? -6.155 1.943 20.160 1.00 74.12 215 ASN A N 1
ATOM 1743 C CA . ASN A 1 215 ? -7.056 1.742 21.303 1.00 74.12 215 ASN A CA 1
ATOM 1744 C C . ASN A 1 215 ? -8.550 1.774 20.926 1.00 74.12 215 ASN A C 1
ATOM 1746 O O . ASN A 1 215 ? -9.399 1.584 21.790 1.00 74.12 215 ASN A O 1
ATOM 1750 N N . VAL A 1 216 ? -8.891 2.052 19.665 1.00 74.06 216 VAL A N 1
ATOM 1751 C CA . VAL A 1 216 ? -10.278 2.132 19.192 1.00 74.06 216 VAL A CA 1
ATOM 1752 C C . VAL A 1 216 ? -10.674 0.798 18.566 1.00 74.06 216 VAL A C 1
ATOM 1754 O O . VAL A 1 216 ? -10.125 0.397 17.538 1.00 74.06 216 VAL A O 1
ATOM 1757 N N . ASP A 1 217 ? -11.679 0.124 19.125 1.00 71.69 217 ASP A N 1
ATOM 1758 C CA . ASP A 1 217 ? -12.109 -1.197 18.640 1.00 71.69 217 ASP A CA 1
ATOM 1759 C C . ASP A 1 217 ? -12.558 -1.185 17.174 1.00 71.69 217 ASP A C 1
ATOM 1761 O O . ASP A 1 217 ? -12.233 -2.096 16.410 1.00 71.69 217 ASP A O 1
ATOM 1765 N N . GLY A 1 218 ? -13.210 -0.106 16.730 1.00 72.19 218 GLY A N 1
ATOM 1766 C CA . GLY A 1 218 ? -13.576 0.072 15.323 1.00 72.19 218 GLY A CA 1
ATOM 1767 C C . GLY A 1 218 ? -12.370 0.053 14.374 1.00 72.19 218 GLY A C 1
ATOM 1768 O O . GLY A 1 218 ? -12.454 -0.518 13.284 1.00 72.19 218 GLY A O 1
ATOM 1769 N N . TYR A 1 219 ? -11.231 0.615 14.791 1.00 78.31 219 TYR A N 1
ATOM 1770 C CA . TYR A 1 219 ? -10.000 0.625 13.995 1.00 78.31 219 TYR A CA 1
ATOM 1771 C C . TYR A 1 219 ? -9.360 -0.765 13.956 1.00 78.31 219 TYR A C 1
ATOM 1773 O O . TYR A 1 219 ? -8.943 -1.228 12.894 1.00 78.31 219 TYR A O 1
ATOM 1781 N N . ARG A 1 220 ? -9.370 -1.484 15.083 1.00 80.62 220 ARG A N 1
ATOM 1782 C CA . ARG A 1 220 ? -8.889 -2.873 15.171 1.00 80.62 220 ARG A CA 1
ATOM 1783 C C . ARG A 1 220 ? -9.706 -3.806 14.266 1.00 80.62 220 ARG A C 1
ATOM 1785 O O . ARG A 1 220 ? -9.145 -4.611 13.519 1.00 80.62 220 ARG A O 1
ATOM 1792 N N . ILE A 1 221 ? -11.033 -3.658 14.254 1.00 78.81 221 ILE A N 1
ATOM 1793 C CA . ILE A 1 221 ? -11.923 -4.408 13.351 1.00 78.81 221 ILE A CA 1
ATOM 1794 C C . ILE A 1 221 ? -11.640 -4.052 11.887 1.00 78.81 221 ILE A C 1
ATOM 1796 O O . ILE A 1 221 ? -11.554 -4.942 11.040 1.00 78.81 221 ILE A O 1
ATOM 1800 N N . TYR A 1 222 ? -11.466 -2.767 11.577 1.00 81.50 222 TYR A N 1
ATOM 1801 C CA . TYR A 1 222 ? -11.106 -2.325 10.231 1.00 81.50 222 TYR A CA 1
ATOM 1802 C C . TYR A 1 222 ? -9.789 -2.960 9.764 1.00 81.50 222 TYR A C 1
ATOM 1804 O O . TYR A 1 222 ? -9.738 -3.540 8.678 1.00 81.50 2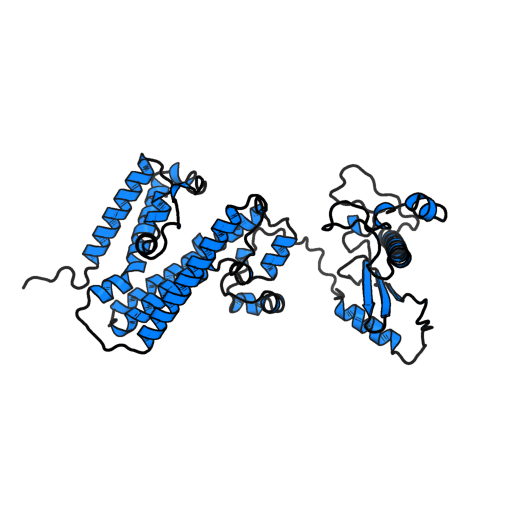22 TYR A O 1
ATOM 1812 N N . LYS A 1 223 ? -8.753 -2.934 10.605 1.00 85.38 223 LYS A N 1
ATOM 1813 C CA . LYS A 1 223 ? -7.421 -3.457 10.289 1.00 85.38 223 LYS A CA 1
ATOM 1814 C C . LYS A 1 223 ? -7.401 -4.975 10.090 1.00 85.38 223 LYS A C 1
ATOM 1816 O O . LYS A 1 223 ? -6.757 -5.470 9.174 1.00 85.38 223 LYS A O 1
ATOM 1821 N N . THR A 1 224 ? -8.174 -5.722 10.880 1.00 82.31 224 THR A N 1
ATOM 1822 C CA . THR A 1 224 ? -8.285 -7.190 10.741 1.00 82.31 224 THR A CA 1
ATOM 1823 C C . THR A 1 224 ? -9.078 -7.636 9.507 1.00 82.31 224 THR A C 1
ATOM 1825 O O . THR A 1 224 ? -8.877 -8.752 9.008 1.00 82.31 224 THR A O 1
ATOM 1828 N N . ARG A 1 225 ? -9.979 -6.779 9.006 1.00 82.81 225 ARG A N 1
ATOM 1829 C CA . ARG A 1 225 ? -10.863 -7.062 7.865 1.00 82.81 225 ARG A CA 1
ATOM 1830 C C . ARG A 1 225 ? -10.430 -6.418 6.550 1.00 82.81 225 ARG A C 1
ATOM 1832 O O . ARG A 1 225 ? -11.034 -6.743 5.536 1.00 82.81 225 ARG A O 1
ATOM 1839 N N . THR A 1 226 ? -9.397 -5.583 6.535 1.00 89.19 226 THR A N 1
ATOM 1840 C CA . THR A 1 226 ? -8.972 -4.853 5.330 1.00 89.19 226 THR A CA 1
ATOM 1841 C C . THR A 1 226 ? -7.539 -5.218 4.960 1.00 89.19 226 THR A C 1
ATOM 1843 O O . THR A 1 226 ? -6.637 -5.161 5.798 1.00 89.19 226 THR A O 1
ATOM 1846 N N . SER A 1 227 ? -7.320 -5.588 3.696 1.00 92.94 227 SER A N 1
ATOM 1847 C CA . SER A 1 227 ? -5.987 -5.947 3.198 1.00 92.94 227 SER A CA 1
ATOM 1848 C C . SER A 1 227 ? -5.015 -4.762 3.305 1.00 92.94 227 SER A C 1
ATOM 1850 O O . SER A 1 227 ? -5.449 -3.627 3.114 1.00 92.94 227 SER A O 1
ATOM 1852 N N . PRO A 1 228 ? -3.719 -4.978 3.604 1.00 91.50 228 PRO A N 1
ATOM 1853 C CA . PRO A 1 228 ? -2.746 -3.893 3.651 1.00 91.50 228 PRO A CA 1
ATOM 1854 C C . PRO A 1 228 ? -2.532 -3.227 2.287 1.00 91.50 228 PRO A C 1
ATOM 1856 O O . PRO A 1 228 ? -2.494 -2.003 2.222 1.00 91.50 228 PRO A O 1
ATOM 1859 N N . LEU A 1 229 ? -2.415 -4.016 1.212 1.00 92.81 229 LEU A N 1
ATOM 1860 C CA . LEU A 1 229 ? -2.067 -3.506 -0.119 1.00 92.81 229 LEU A CA 1
ATOM 1861 C C . LEU A 1 229 ? -3.082 -3.908 -1.197 1.00 92.81 229 LEU A C 1
ATOM 1863 O O . LEU A 1 229 ? -3.635 -3.039 -1.866 1.00 92.81 229 LEU A O 1
ATOM 1867 N N . ILE A 1 230 ? -3.344 -5.207 -1.366 1.00 93.06 230 ILE A N 1
ATOM 1868 C CA . ILE A 1 230 ? -4.137 -5.724 -2.492 1.00 93.06 230 ILE A CA 1
ATOM 1869 C C . ILE A 1 230 ? -5.634 -5.464 -2.246 1.00 93.06 230 ILE A C 1
ATOM 1871 O O . ILE A 1 230 ? -6.177 -5.991 -1.274 1.00 93.06 230 ILE A O 1
ATOM 1875 N N . PRO A 1 231 ? -6.339 -4.715 -3.116 1.00 91.50 231 PRO A N 1
ATOM 1876 C CA . PRO A 1 231 ? -7.757 -4.422 -2.925 1.00 91.50 231 PRO A CA 1
ATOM 1877 C C . PRO A 1 231 ? -8.611 -5.695 -2.877 1.00 91.50 231 PRO A C 1
ATOM 1879 O O . PRO A 1 231 ? -8.727 -6.422 -3.862 1.00 91.50 231 PRO A O 1
ATOM 1882 N N . LEU A 1 232 ? -9.236 -5.958 -1.728 1.00 90.31 232 LEU A N 1
ATOM 1883 C CA . LEU A 1 232 ? -10.095 -7.120 -1.513 1.00 90.31 232 LEU A CA 1
ATOM 1884 C C . LEU A 1 232 ? -11.350 -6.751 -0.713 1.00 90.31 232 LEU A C 1
ATOM 1886 O O . LEU A 1 232 ? -11.278 -5.950 0.219 1.00 90.31 232 LEU A O 1
ATOM 1890 N N . PRO A 1 233 ? -12.516 -7.355 -1.012 1.00 88.81 233 PRO A N 1
ATOM 1891 C CA . PRO A 1 233 ? -13.714 -7.158 -0.204 1.00 88.81 233 PRO A CA 1
ATOM 1892 C C . PRO A 1 233 ? -13.485 -7.565 1.263 1.00 88.81 233 PRO A C 1
ATOM 1894 O O . PRO A 1 233 ? -12.980 -8.666 1.511 1.00 88.81 233 PRO A O 1
ATOM 1897 N N . PRO A 1 234 ? -13.928 -6.759 2.249 1.00 80.56 234 PRO A N 1
ATOM 1898 C CA . PRO A 1 234 ? -13.719 -7.065 3.667 1.00 80.56 234 PRO A CA 1
ATOM 1899 C C . PRO A 1 234 ? -14.313 -8.399 4.131 1.00 80.56 234 PRO A C 1
ATOM 1901 O O . PRO A 1 234 ? -13.792 -9.044 5.039 1.00 80.56 234 PRO A O 1
ATOM 1904 N N . SER A 1 235 ? -15.405 -8.834 3.495 1.00 78.69 235 SER A N 1
ATOM 1905 C CA . SER A 1 235 ? -16.032 -10.135 3.744 1.00 78.69 235 SER A CA 1
ATOM 1906 C C . SER A 1 235 ? -15.147 -11.303 3.314 1.00 78.69 235 SER A C 1
ATOM 1908 O O . SER A 1 235 ? -15.155 -12.347 3.958 1.00 78.69 235 SER A O 1
ATOM 1910 N N . VAL A 1 236 ? -14.371 -11.135 2.244 1.00 81.25 236 VAL A N 1
ATOM 1911 C CA . VAL A 1 236 ? -13.433 -12.151 1.765 1.00 81.25 236 VAL A CA 1
ATOM 1912 C C . VAL A 1 236 ? -12.201 -12.134 2.656 1.00 81.25 236 VAL A C 1
ATOM 1914 O O . VAL A 1 236 ? -11.871 -13.152 3.257 1.00 81.25 236 VAL A O 1
ATOM 1917 N N . TYR A 1 237 ? -11.579 -10.964 2.823 1.00 83.06 237 TYR A N 1
ATOM 1918 C CA . TYR A 1 237 ? -10.357 -10.831 3.610 1.00 83.06 237 TYR A CA 1
ATOM 1919 C C . TYR A 1 237 ? -10.540 -11.289 5.061 1.00 83.06 237 TYR A C 1
ATOM 1921 O O . TYR A 1 237 ? -9.711 -12.029 5.589 1.00 83.06 237 TYR A O 1
ATOM 1929 N N . GLY A 1 238 ? -11.649 -10.920 5.708 1.00 75.62 238 GLY A N 1
ATOM 1930 C CA . GLY A 1 238 ? -11.944 -11.303 7.090 1.00 75.62 238 GLY A CA 1
ATOM 1931 C C . GLY A 1 238 ? -11.974 -12.817 7.331 1.00 75.62 238 GLY A C 1
ATOM 1932 O O . GLY A 1 238 ? -11.567 -13.255 8.402 1.00 75.62 238 GLY A O 1
ATOM 1933 N N . ASN A 1 239 ? -12.371 -13.607 6.330 1.00 80.69 239 ASN A N 1
ATOM 1934 C CA . ASN A 1 239 ? -12.520 -15.062 6.435 1.00 80.69 239 ASN A CA 1
ATOM 1935 C C . ASN A 1 239 ? -11.252 -15.853 6.063 1.00 80.69 239 ASN A C 1
ATOM 1937 O O . ASN A 1 239 ? -11.229 -17.075 6.208 1.00 80.69 239 ASN A O 1
ATOM 1941 N N . LEU A 1 240 ? -10.199 -15.189 5.573 1.00 80.19 240 LEU A N 1
ATOM 1942 C CA . LEU A 1 240 ? -8.976 -15.870 5.147 1.00 80.19 240 LEU A CA 1
ATOM 1943 C C . LEU A 1 240 ? -8.088 -16.282 6.337 1.00 80.19 240 LEU A C 1
ATOM 1945 O O . LEU A 1 240 ? -7.936 -15.506 7.288 1.00 80.19 240 LEU A O 1
ATOM 1949 N N . PRO A 1 241 ? -7.426 -17.455 6.270 1.00 84.94 241 PRO A N 1
ATOM 1950 C CA . PRO A 1 241 ? -6.450 -17.873 7.272 1.00 84.94 241 PRO A CA 1
ATOM 1951 C C . PRO A 1 241 ? -5.279 -16.888 7.408 1.00 84.94 241 PRO A C 1
ATOM 1953 O O . PRO A 1 241 ? -4.809 -16.323 6.420 1.00 84.94 241 PRO A O 1
ATOM 1956 N N . ALA A 1 242 ? -4.734 -16.741 8.619 1.00 78.69 242 ALA A N 1
ATOM 1957 C CA . ALA A 1 242 ? -3.616 -15.828 8.885 1.00 78.69 242 ALA A CA 1
ATOM 1958 C C . ALA A 1 242 ? -2.356 -16.149 8.057 1.00 78.69 242 ALA A C 1
ATOM 1960 O O . ALA A 1 242 ? -1.685 -15.239 7.571 1.00 78.69 242 ALA A O 1
ATOM 1961 N N . TRP A 1 243 ? -2.056 -17.435 7.839 1.00 83.88 243 TRP A N 1
ATOM 1962 C CA . TRP A 1 243 ? -0.927 -17.851 6.999 1.00 83.88 243 TRP A CA 1
ATOM 1963 C C . TRP A 1 243 ? -1.102 -17.401 5.542 1.00 83.88 243 TRP A C 1
ATOM 1965 O O . TRP A 1 243 ? -0.136 -16.976 4.914 1.00 83.88 243 TRP A O 1
ATOM 1975 N N . PHE A 1 244 ? -2.337 -17.434 5.030 1.00 86.69 244 PHE A N 1
ATOM 1976 C CA . PHE A 1 244 ? -2.665 -17.026 3.667 1.00 86.69 244 PHE A CA 1
ATOM 1977 C C . PHE A 1 244 ? -2.516 -15.511 3.510 1.00 86.69 244 PHE A C 1
ATOM 1979 O O . PHE A 1 244 ? -1.883 -15.041 2.567 1.00 86.69 244 PHE A O 1
ATOM 1986 N N . LYS A 1 245 ? -3.027 -14.746 4.485 1.00 87.62 245 LYS A N 1
ATOM 1987 C CA . LYS A 1 245 ? -2.862 -13.286 4.539 1.00 87.62 245 LYS A CA 1
ATOM 1988 C C . LYS A 1 245 ? -1.386 -12.885 4.520 1.00 87.62 245 LYS A C 1
ATOM 1990 O O . LYS A 1 245 ? -0.996 -12.008 3.755 1.00 87.62 245 LYS A O 1
ATOM 1995 N N . LYS A 1 246 ? -0.557 -13.573 5.309 1.00 87.62 246 LYS A N 1
ATOM 1996 C CA . LYS A 1 246 ? 0.886 -13.320 5.382 1.00 87.62 246 LYS A CA 1
ATOM 1997 C C . LYS A 1 246 ? 1.614 -13.664 4.081 1.00 87.62 246 LYS A C 1
ATOM 1999 O O . LYS A 1 246 ? 2.473 -12.903 3.655 1.00 87.62 246 LYS A O 1
ATOM 2004 N N . ALA A 1 247 ? 1.303 -14.812 3.479 1.00 86.81 247 ALA A N 1
ATOM 2005 C CA . ALA A 1 247 ? 2.038 -15.317 2.322 1.00 86.81 247 ALA A CA 1
ATOM 2006 C C . ALA A 1 247 ? 1.657 -14.620 1.009 1.00 86.81 247 ALA A C 1
ATOM 2008 O O . ALA A 1 247 ? 2.529 -14.361 0.189 1.00 86.81 247 ALA A O 1
ATOM 2009 N N . LEU A 1 248 ? 0.368 -14.334 0.804 1.00 88.69 248 LEU A N 1
ATOM 2010 C CA . LEU A 1 248 ? -0.150 -13.904 -0.500 1.00 88.69 248 LEU A CA 1
ATOM 2011 C C . LEU A 1 248 ? -0.713 -12.485 -0.507 1.00 88.69 248 LEU A C 1
ATOM 2013 O O . LEU A 1 248 ? -0.810 -11.882 -1.569 1.00 88.69 248 LEU A O 1
ATOM 2017 N N . LEU A 1 249 ? -1.084 -11.945 0.656 1.00 89.88 249 LEU A N 1
ATOM 2018 C CA . LEU A 1 249 ? -1.697 -10.616 0.771 1.00 89.88 249 LEU A CA 1
ATOM 2019 C C . LEU A 1 249 ? -0.809 -9.615 1.510 1.00 89.88 249 LEU A C 1
ATOM 2021 O O . LEU A 1 249 ? -1.276 -8.537 1.873 1.00 89.88 249 LEU A O 1
ATOM 2025 N N . LEU A 1 250 ? 0.465 -9.978 1.705 1.00 90.88 250 LEU A N 1
ATOM 2026 C CA . LEU A 1 250 ? 1.507 -9.130 2.280 1.00 90.88 250 LEU A CA 1
ATOM 2027 C C . LEU A 1 250 ? 1.168 -8.628 3.695 1.00 90.88 250 LEU A C 1
ATOM 2029 O O . LEU A 1 250 ? 1.636 -7.580 4.115 1.00 90.88 250 LEU A O 1
ATOM 2033 N N . GLU A 1 251 ? 0.365 -9.370 4.463 1.00 87.75 251 GLU A N 1
ATOM 2034 C CA . GLU A 1 251 ? 0.068 -9.040 5.862 1.00 87.75 251 GLU A CA 1
ATOM 2035 C C . GLU A 1 251 ? 1.242 -9.457 6.758 1.00 87.75 251 GLU A C 1
ATOM 2037 O O . GLU A 1 251 ? 1.260 -10.542 7.352 1.00 87.75 251 GLU A O 1
ATOM 2042 N N . PHE A 1 252 ? 2.266 -8.608 6.833 1.00 89.19 252 PHE A N 1
ATOM 2043 C CA . PHE A 1 252 ? 3.433 -8.899 7.649 1.00 89.19 252 PHE A CA 1
ATOM 2044 C C . PHE A 1 252 ? 3.197 -8.602 9.141 1.00 89.19 252 PHE A C 1
ATOM 2046 O O . PHE A 1 252 ? 2.587 -7.588 9.484 1.00 89.19 252 PHE A O 1
ATOM 2053 N N . PRO A 1 253 ? 3.739 -9.422 10.069 1.00 83.12 253 PRO A N 1
ATOM 2054 C CA . PRO A 1 253 ? 3.541 -9.225 11.510 1.00 83.12 253 PRO A CA 1
ATOM 2055 C C . PRO A 1 253 ? 4.004 -7.858 12.025 1.00 83.12 253 PRO A C 1
ATOM 2057 O O . PRO A 1 253 ? 3.435 -7.328 12.976 1.00 83.12 253 PRO A O 1
ATOM 2060 N N . PHE A 1 254 ? 5.030 -7.273 11.400 1.00 85.12 254 PHE A N 1
ATOM 2061 C CA . PHE A 1 254 ? 5.578 -5.991 11.832 1.00 85.12 254 PHE A CA 1
ATOM 2062 C C . PHE A 1 254 ? 4.645 -4.802 11.565 1.00 85.12 254 PHE A C 1
ATOM 2064 O O . PHE A 1 254 ? 4.800 -3.786 12.233 1.00 85.12 254 PHE A O 1
ATOM 2071 N N . TYR A 1 255 ? 3.632 -4.941 10.699 1.00 86.31 255 TYR A N 1
ATOM 2072 C CA . TYR A 1 255 ? 2.574 -3.935 10.539 1.00 86.31 255 TYR A CA 1
ATOM 2073 C C . TYR A 1 255 ? 1.657 -3.815 11.758 1.00 86.31 255 TYR A C 1
ATOM 2075 O O . TYR A 1 255 ? 0.882 -2.872 11.834 1.00 86.31 255 TYR A O 1
ATOM 2083 N N . ASN A 1 256 ? 1.725 -4.755 12.704 1.00 81.56 256 ASN A N 1
ATOM 2084 C CA . ASN A 1 256 ? 0.859 -4.816 13.881 1.00 81.56 256 ASN A CA 1
ATOM 2085 C C . ASN A 1 256 ? 1.627 -4.629 15.205 1.00 81.56 256 ASN A C 1
ATOM 2087 O O . ASN A 1 256 ? 1.093 -4.943 16.264 1.00 81.56 256 ASN A O 1
ATOM 2091 N N . ARG A 1 257 ? 2.883 -4.150 15.175 1.00 77.19 257 ARG A N 1
ATOM 2092 C CA . ARG A 1 257 ? 3.764 -4.086 16.365 1.00 77.19 257 ARG A CA 1
ATOM 2093 C C . ARG A 1 257 ? 3.239 -3.218 17.510 1.00 77.19 257 ARG A C 1
ATOM 2095 O O . ARG A 1 257 ? 3.531 -3.535 18.657 1.00 77.19 257 ARG A O 1
ATOM 2102 N N . ASN A 1 258 ? 2.507 -2.151 17.196 1.00 74.31 258 ASN A N 1
ATOM 2103 C CA . ASN A 1 258 ? 2.061 -1.155 18.175 1.00 74.31 258 ASN A CA 1
ATOM 2104 C C . ASN A 1 258 ? 0.575 -1.245 18.506 1.00 74.31 258 ASN A C 1
ATOM 2106 O O . ASN A 1 258 ? 0.067 -0.402 19.247 1.00 74.31 258 ASN A O 1
ATOM 2110 N N . LEU A 1 259 ? -0.139 -2.227 17.954 1.00 70.62 259 LEU A N 1
ATOM 2111 C CA . LEU A 1 259 ? -1.475 -2.502 18.453 1.00 70.62 259 LEU A CA 1
ATOM 2112 C C . LEU A 1 259 ? -1.344 -2.952 19.907 1.00 70.62 259 LEU A C 1
ATOM 2114 O O . LEU A 1 259 ? -0.416 -3.712 20.212 1.00 70.62 259 LEU A O 1
ATOM 2118 N N . PRO A 1 260 ? -2.257 -2.525 20.796 1.00 58.22 260 PRO A N 1
ATOM 2119 C CA . PRO A 1 260 ? -2.371 -3.144 22.101 1.00 58.22 260 PRO A CA 1
ATOM 2120 C C . PRO A 1 260 ? -2.442 -4.644 21.854 1.00 58.22 260 PRO A C 1
ATOM 2122 O O . PRO A 1 260 ? -3.326 -5.111 21.123 1.00 58.22 260 PRO A O 1
ATOM 2125 N N . GLN A 1 261 ? -1.474 -5.393 22.391 1.00 47.88 261 GLN A N 1
ATOM 2126 C CA . GLN A 1 261 ? -1.692 -6.819 22.550 1.00 47.88 261 GLN A CA 1
ATOM 2127 C C . GLN A 1 261 ? -3.032 -6.907 23.265 1.00 47.88 261 GLN A C 1
ATOM 2129 O O . GLN A 1 261 ? -3.212 -6.260 24.299 1.00 47.88 261 GLN A O 1
ATOM 2134 N N . GLU A 1 262 ? -3.984 -7.652 22.694 1.00 45.12 262 GLU A N 1
ATOM 2135 C CA . GLU A 1 262 ? -4.989 -8.230 23.572 1.00 45.12 262 GLU A CA 1
ATOM 2136 C C . GLU A 1 262 ? -4.165 -8.847 24.685 1.00 45.12 262 GLU A C 1
ATOM 2138 O O . GLU A 1 262 ? -3.276 -9.657 24.395 1.00 45.12 262 GLU A O 1
ATOM 2143 N N . GLU A 1 263 ? -4.349 -8.361 25.918 1.00 32.75 263 GLU A N 1
ATOM 2144 C CA . GLU A 1 263 ? -3.857 -9.087 27.070 1.00 32.75 263 GLU A CA 1
ATOM 2145 C C . GLU A 1 263 ? -4.174 -10.537 26.758 1.00 32.75 263 GLU A C 1
ATOM 2147 O O . GLU A 1 263 ? -5.313 -10.875 26.416 1.00 32.75 263 GLU A O 1
ATOM 2152 N N . ASN A 1 264 ? -3.131 -11.362 26.743 1.00 31.83 264 ASN A N 1
ATOM 2153 C CA . ASN A 1 264 ? -3.294 -12.793 26.726 1.00 31.83 264 ASN A CA 1
ATOM 2154 C C . ASN A 1 264 ? -4.017 -13.140 28.038 1.00 31.83 264 ASN A C 1
ATOM 2156 O O . ASN A 1 264 ? -3.425 -13.711 28.950 1.00 31.83 264 ASN A O 1
ATOM 2160 N N . TRP A 1 265 ? -5.317 -12.858 28.135 1.00 30.62 265 TRP A N 1
ATOM 2161 C CA . TRP A 1 265 ? -6.247 -13.817 28.676 1.00 30.62 265 TRP A CA 1
ATOM 2162 C C . TRP A 1 265 ? -6.045 -15.021 27.782 1.00 30.62 265 TRP A C 1
ATOM 2164 O O . TRP A 1 265 ? -6.612 -15.105 26.691 1.00 30.62 265 TRP A O 1
ATOM 2174 N N . ALA A 1 266 ? -5.084 -15.853 28.195 1.00 29.95 266 ALA A N 1
ATOM 2175 C CA . ALA A 1 266 ? -4.763 -17.123 27.593 1.00 29.95 266 ALA A CA 1
ATOM 2176 C C . ALA A 1 266 ? -6.081 -17.704 27.117 1.00 29.95 266 ALA A C 1
ATOM 2178 O O . ALA A 1 266 ? -6.976 -17.910 27.936 1.00 29.95 266 ALA A O 1
ATOM 2179 N N . SER A 1 267 ? -6.237 -17.826 25.797 1.00 33.31 267 SER A N 1
ATOM 2180 C CA . SER A 1 267 ? -7.451 -18.373 25.217 1.00 33.31 267 SER A CA 1
ATOM 2181 C C . SER A 1 267 ? -7.680 -19.689 25.946 1.00 33.31 267 SER A C 1
ATOM 2183 O O . SER A 1 267 ? -6.821 -20.572 25.832 1.00 33.31 267 SER A O 1
ATOM 2185 N N . PRO A 1 268 ? -8.744 -19.832 26.755 1.00 39.78 268 PRO A N 1
ATOM 2186 C CA . PRO A 1 268 ? -9.000 -21.113 27.373 1.00 39.78 268 PRO A CA 1
ATOM 2187 C C . PRO A 1 268 ? -9.138 -22.114 26.221 1.00 39.78 268 PRO A C 1
ATOM 2189 O O . PRO A 1 268 ? -9.700 -21.751 25.180 1.00 39.78 268 PRO A O 1
ATOM 2192 N N . PRO A 1 269 ? -8.625 -23.347 26.353 1.00 40.88 269 PRO A N 1
ATOM 2193 C CA . PRO A 1 269 ? -8.622 -24.344 25.276 1.00 40.88 269 PRO A CA 1
ATOM 2194 C C . PRO A 1 269 ? -10.022 -24.644 24.697 1.00 40.88 269 PRO A C 1
ATOM 2196 O O . PRO A 1 269 ? -10.139 -25.271 23.644 1.00 40.88 269 PRO A O 1
ATOM 2199 N N . HIS A 1 270 ? -11.087 -24.139 25.328 1.00 52.50 270 HIS A N 1
ATOM 2200 C CA . HIS A 1 270 ? -12.477 -24.269 24.917 1.00 52.50 270 HIS A CA 1
ATOM 2201 C C . HIS A 1 270 ? -13.147 -22.887 24.778 1.00 52.50 270 HIS A C 1
ATOM 2203 O O . HIS A 1 270 ? -13.860 -22.424 25.671 1.00 52.50 270 HIS A O 1
ATOM 2209 N N . ARG A 1 271 ? -12.922 -22.203 23.644 1.00 55.47 271 ARG A N 1
ATOM 2210 C CA . ARG A 1 271 ? -13.665 -20.983 23.270 1.00 55.47 271 ARG A CA 1
ATOM 2211 C C . ARG A 1 271 ? -14.845 -21.354 22.369 1.00 55.47 271 ARG A C 1
ATOM 2213 O O . ARG A 1 271 ? -14.655 -21.815 21.244 1.00 55.47 271 ARG A O 1
ATOM 2220 N N . LEU A 1 272 ? -16.070 -21.160 22.852 1.00 59.28 272 LEU A N 1
ATOM 2221 C CA . LEU A 1 272 ? -17.289 -21.428 22.089 1.00 59.28 272 LEU A CA 1
ATOM 2222 C C . LEU A 1 272 ? -17.607 -20.252 21.156 1.00 59.28 272 LEU A C 1
ATOM 2224 O O . LEU A 1 272 ? -17.921 -19.146 21.598 1.00 59.28 272 LEU A O 1
ATOM 2228 N N . ALA A 1 273 ? -17.564 -20.501 19.847 1.00 60.84 273 ALA A N 1
ATOM 2229 C CA . ALA A 1 273 ? -18.090 -19.574 18.849 1.00 60.84 273 ALA A CA 1
ATOM 2230 C C . ALA A 1 273 ? -19.630 -19.543 18.890 1.00 60.84 273 ALA A C 1
ATOM 2232 O O . ALA A 1 273 ? -20.269 -20.563 19.154 1.00 60.84 273 ALA A O 1
ATOM 2233 N N . ALA A 1 274 ? -20.242 -18.410 18.529 1.00 56.00 274 ALA A N 1
ATOM 2234 C CA . ALA A 1 274 ? -21.704 -18.262 18.475 1.00 56.00 274 ALA A CA 1
ATOM 2235 C C . ALA A 1 274 ? -22.394 -19.348 17.616 1.00 56.00 274 ALA A C 1
ATOM 2237 O O . ALA A 1 274 ? -23.468 -19.837 17.958 1.00 56.00 274 ALA A O 1
ATOM 2238 N N . LEU A 1 275 ? -21.744 -19.801 16.536 1.00 58.75 275 LEU A N 1
ATOM 2239 C CA . LEU A 1 275 ? -22.235 -20.899 15.691 1.00 58.75 275 LEU A CA 1
ATOM 2240 C C . LEU A 1 275 ? -22.199 -22.267 16.395 1.00 58.75 275 LEU A C 1
ATOM 2242 O O . LEU A 1 275 ? -23.092 -23.090 16.189 1.00 58.75 275 LEU A O 1
ATOM 2246 N N . ALA A 1 276 ? -21.200 -22.514 17.248 1.00 62.59 276 ALA A N 1
ATOM 2247 C CA . ALA A 1 276 ? -21.111 -23.741 18.039 1.00 62.59 276 ALA A CA 1
ATOM 2248 C C . ALA A 1 276 ? -22.220 -23.791 19.101 1.00 62.59 276 ALA A C 1
ATOM 2250 O O . ALA A 1 276 ? -22.849 -24.831 19.282 1.00 62.59 276 ALA A O 1
ATOM 2251 N N . ILE A 1 277 ? -22.530 -22.644 19.714 1.00 63.62 277 ILE A N 1
ATOM 2252 C CA . ILE A 1 277 ? -23.659 -22.470 20.641 1.00 63.62 277 ILE A CA 1
ATOM 2253 C C . ILE A 1 277 ? -24.986 -22.784 19.934 1.00 63.62 277 ILE A C 1
ATOM 2255 O O . ILE A 1 277 ? -25.769 -23.600 20.418 1.00 63.62 277 ILE A O 1
ATOM 2259 N N . GLN A 1 278 ? -25.214 -22.225 18.741 1.00 62.25 278 GLN A N 1
ATOM 2260 C CA . GLN A 1 278 ? -26.414 -22.515 17.944 1.00 62.25 278 GLN A CA 1
ATOM 2261 C C . GLN A 1 278 ? -26.545 -24.004 17.583 1.00 62.25 278 GLN A C 1
ATOM 2263 O O . GLN A 1 278 ? -27.644 -24.561 17.632 1.00 62.25 278 GLN A O 1
ATOM 2268 N N . SER A 1 279 ? -25.432 -24.661 17.245 1.00 63.59 279 SER A N 1
ATOM 2269 C CA . SER A 1 279 ? -25.393 -26.098 16.945 1.00 63.59 279 SER A CA 1
ATOM 2270 C C . SER A 1 279 ? -25.690 -26.966 18.175 1.00 63.59 279 SER A C 1
ATOM 2272 O O . SER A 1 279 ? -26.469 -27.919 18.083 1.00 63.59 279 SER A O 1
ATOM 2274 N N . ALA A 1 280 ? -25.130 -26.612 19.337 1.00 66.12 280 ALA A N 1
ATOM 2275 C CA . ALA A 1 280 ? -25.374 -27.305 20.600 1.00 66.12 280 ALA A CA 1
ATOM 2276 C C . ALA A 1 280 ? -26.853 -27.220 21.004 1.00 66.12 280 ALA A C 1
ATOM 2278 O O . ALA A 1 280 ? -27.473 -28.238 21.309 1.00 66.12 280 ALA A O 1
ATOM 2279 N N . ILE A 1 281 ? -27.451 -26.029 20.901 1.00 64.38 281 ILE A N 1
ATOM 2280 C CA . ILE A 1 281 ? -28.873 -25.807 21.198 1.00 64.38 281 ILE A CA 1
ATOM 2281 C C . ILE A 1 281 ? -29.756 -26.585 20.218 1.00 64.38 281 ILE A C 1
ATOM 2283 O O . ILE A 1 281 ? -30.678 -27.284 20.638 1.00 64.38 281 ILE A O 1
ATOM 2287 N N . LYS A 1 282 ? -29.464 -26.524 18.912 1.00 64.94 282 LYS A N 1
ATOM 2288 C CA . LYS A 1 282 ? -30.203 -27.300 17.908 1.00 64.94 282 LYS A CA 1
ATOM 2289 C C . LYS A 1 282 ? -30.169 -28.791 18.240 1.00 64.94 282 LYS A C 1
ATOM 2291 O O . LYS A 1 282 ? -31.223 -29.418 18.250 1.00 64.94 282 LYS A O 1
ATOM 2296 N N . SER A 1 283 ? -28.989 -29.321 18.563 1.00 66.56 283 SER A N 1
ATOM 2297 C CA . SER A 1 283 ? -28.797 -30.731 18.910 1.00 66.56 283 SER A CA 1
ATOM 2298 C C . SER A 1 283 ? -29.575 -31.123 20.166 1.00 66.56 283 SER A C 1
ATOM 2300 O O . SER A 1 283 ? -30.259 -32.142 20.138 1.00 66.56 283 SER A O 1
ATOM 2302 N N . ALA A 1 284 ? -29.555 -30.291 21.213 1.00 65.50 284 ALA A N 1
ATOM 2303 C CA . ALA A 1 284 ? -30.300 -30.523 22.451 1.00 65.50 284 ALA A CA 1
ATOM 2304 C C . ALA A 1 284 ? -31.825 -30.521 22.237 1.00 65.50 284 ALA A C 1
ATOM 2306 O O . ALA A 1 284 ? -32.520 -31.387 22.758 1.00 65.50 284 ALA A O 1
ATOM 2307 N N . ILE A 1 285 ? -32.350 -29.601 21.419 1.00 64.06 285 ILE A N 1
ATOM 2308 C CA . ILE A 1 285 ? -33.790 -29.516 21.117 1.00 64.06 285 ILE A CA 1
ATOM 2309 C C . ILE A 1 285 ? -34.257 -30.689 20.242 1.00 64.06 285 ILE A C 1
ATOM 2311 O O . ILE A 1 285 ? -35.390 -31.145 20.377 1.00 64.06 285 ILE A O 1
ATOM 2315 N N . THR A 1 286 ? -33.416 -31.171 19.321 1.00 64.38 286 THR A N 1
ATOM 2316 C CA . THR A 1 286 ? -33.745 -32.315 18.446 1.00 64.38 286 THR A CA 1
ATOM 2317 C C . THR A 1 286 ? -33.378 -33.679 19.035 1.00 64.38 286 THR A C 1
ATOM 2319 O O . THR A 1 286 ? -33.635 -34.701 18.394 1.00 64.38 286 THR A O 1
ATOM 2322 N N . ALA A 1 287 ? -32.771 -33.721 20.225 1.00 62.16 287 ALA A N 1
ATOM 2323 C CA . ALA A 1 287 ? -32.399 -34.965 20.883 1.00 62.16 287 ALA A CA 1
ATOM 2324 C C . ALA A 1 287 ? -33.655 -35.766 21.254 1.00 62.16 287 ALA A C 1
ATOM 2326 O O . ALA A 1 287 ? -34.620 -35.237 21.801 1.00 62.16 287 ALA A O 1
ATOM 2327 N N . LYS A 1 288 ? -33.650 -37.068 20.945 1.00 50.22 288 LYS A N 1
ATOM 2328 C CA . LYS A 1 288 ? -34.822 -37.936 21.126 1.00 50.22 288 LYS A CA 1
ATOM 2329 C C . LYS A 1 288 ? -35.165 -38.228 22.596 1.00 50.22 288 LYS A C 1
ATOM 2331 O O . LYS A 1 288 ? -36.301 -38.612 22.847 1.00 50.22 288 LYS A O 1
ATOM 2336 N N . PHE A 1 289 ? -34.237 -38.065 23.547 1.00 46.84 289 PHE A N 1
ATOM 2337 C CA . PHE A 1 289 ? -34.446 -38.436 24.954 1.00 46.84 289 PHE A CA 1
ATOM 2338 C C . PHE A 1 289 ? -33.536 -37.657 25.925 1.00 46.84 289 PHE A C 1
ATOM 2340 O O . PHE A 1 289 ? -32.332 -37.609 25.673 1.00 46.84 289 PHE A O 1
ATOM 2347 N N . PRO A 1 290 ? -34.049 -37.146 27.064 1.00 47.75 290 PRO A N 1
ATOM 2348 C CA . PRO A 1 290 ? -35.457 -36.903 27.388 1.00 47.75 290 PRO A CA 1
ATOM 2349 C C . PRO A 1 290 ? -35.963 -35.632 26.671 1.00 47.75 290 PRO A C 1
ATOM 2351 O O . PRO A 1 290 ? -35.215 -34.658 26.570 1.00 47.75 290 PRO A O 1
ATOM 2354 N N . PRO A 1 291 ? -37.210 -35.598 26.166 1.00 50.81 291 PRO A N 1
ATOM 2355 C CA . PRO A 1 291 ? -37.750 -34.394 25.544 1.00 50.81 291 PRO A CA 1
ATOM 2356 C C . PRO A 1 291 ? -37.903 -33.303 26.610 1.00 50.81 291 PRO A C 1
ATOM 2358 O O . PRO A 1 291 ? -38.736 -33.415 27.509 1.00 50.81 291 PRO A O 1
ATOM 2361 N N . GLN A 1 292 ? -37.092 -32.245 26.528 1.00 54.28 292 GLN A N 1
ATOM 2362 C CA . GLN A 1 292 ? -37.324 -31.054 27.344 1.00 54.28 292 GLN A CA 1
ATOM 2363 C C . GLN A 1 292 ? -38.699 -30.464 26.986 1.00 54.28 292 GLN A C 1
ATOM 2365 O O . GLN A 1 292 ? -39.107 -30.548 25.826 1.00 54.28 292 GLN A O 1
ATOM 2370 N N . PRO A 1 293 ? -39.445 -29.887 27.943 1.00 53.81 293 PRO A N 1
ATOM 2371 C CA . PRO A 1 293 ? -40.755 -29.307 27.675 1.00 53.81 293 PRO A CA 1
ATOM 2372 C C . PRO A 1 293 ? -40.627 -28.131 26.698 1.00 53.81 293 PRO A C 1
ATOM 2374 O O . PRO A 1 293 ? -40.289 -27.008 27.064 1.00 53.81 293 PRO A O 1
ATOM 2377 N N . ILE A 1 294 ? -40.907 -28.391 25.421 1.00 54.22 294 ILE A N 1
ATOM 2378 C CA . ILE A 1 294 ? -40.937 -27.371 24.377 1.00 54.22 294 ILE A CA 1
ATOM 2379 C C . ILE A 1 294 ? -42.282 -26.654 24.506 1.00 54.22 294 ILE A C 1
ATOM 2381 O O . ILE A 1 294 ? -43.265 -27.081 23.908 1.00 54.22 294 ILE A O 1
ATOM 2385 N N . ASN A 1 295 ? -42.345 -25.572 25.287 1.00 57.59 295 ASN A N 1
ATOM 2386 C CA . ASN A 1 295 ? -43.460 -24.632 25.198 1.00 57.59 295 ASN A CA 1
ATOM 2387 C C . ASN A 1 295 ? -43.113 -23.539 24.167 1.00 57.59 295 ASN A C 1
ATOM 2389 O O . ASN A 1 295 ? -42.332 -22.636 24.468 1.00 57.59 295 ASN A O 1
ATOM 2393 N N . PRO A 1 296 ? -43.662 -23.600 22.940 1.00 52.81 296 PRO A N 1
ATOM 2394 C CA . PRO A 1 296 ? -43.286 -22.705 21.848 1.00 52.81 296 PRO A CA 1
ATOM 2395 C C . PRO A 1 296 ? -43.821 -21.273 21.992 1.00 52.81 296 PRO A C 1
ATOM 2397 O O . PRO A 1 296 ? -43.488 -20.439 21.156 1.00 52.81 296 PRO A O 1
ATOM 2400 N N . ARG A 1 297 ? -44.659 -20.976 22.999 1.00 52.56 297 ARG A N 1
ATOM 2401 C CA . ARG A 1 297 ? -45.235 -19.635 23.209 1.00 52.56 297 ARG A CA 1
ATOM 2402 C C . ARG A 1 297 ? -44.671 -18.887 24.418 1.00 52.56 297 ARG A C 1
ATOM 2404 O O . ARG A 1 297 ? -44.824 -17.676 24.470 1.00 52.56 297 ARG A O 1
ATOM 2411 N N . SER A 1 298 ? -44.038 -19.576 25.367 1.00 59.16 298 SER A N 1
ATOM 2412 C CA . SER A 1 298 ? -43.595 -18.963 26.632 1.00 59.16 298 SER A CA 1
ATOM 2413 C C . SER A 1 298 ? -42.308 -19.569 27.210 1.00 59.16 298 SER A C 1
ATOM 2415 O O . SER A 1 298 ? -42.072 -19.468 28.410 1.00 59.16 298 SER A O 1
ATOM 2417 N N . GLY A 1 299 ? -41.509 -20.265 26.394 1.00 63.69 299 GLY A N 1
ATOM 2418 C CA . GLY A 1 299 ? -40.273 -20.919 26.834 1.00 63.69 299 GLY A CA 1
ATOM 2419 C C . GLY A 1 299 ? -39.013 -20.128 26.473 1.00 63.69 299 GLY A C 1
ATOM 2420 O O . GLY A 1 299 ? -38.854 -19.720 25.322 1.00 63.69 299 GLY A O 1
ATOM 2421 N N . LEU A 1 300 ? -38.105 -19.976 27.440 1.00 69.00 300 LEU A N 1
ATOM 2422 C CA . LEU A 1 300 ? -36.745 -19.462 27.262 1.00 69.00 300 LEU A CA 1
ATOM 2423 C C . LEU A 1 300 ? -35.745 -20.609 27.447 1.00 69.00 300 LEU A C 1
ATOM 2425 O O . LEU A 1 300 ? -35.835 -21.352 28.423 1.00 69.00 300 LEU A O 1
ATOM 2429 N N . TYR A 1 301 ? -34.782 -20.735 26.533 1.00 71.19 301 TYR A N 1
ATOM 2430 C CA . TYR A 1 301 ? -33.656 -21.657 26.695 1.00 71.19 301 TYR A CA 1
ATOM 2431 C C . TYR A 1 301 ? -32.430 -20.882 27.169 1.00 71.19 301 TYR A C 1
ATOM 2433 O O . TYR A 1 301 ? -31.949 -19.998 26.459 1.00 71.19 301 TYR A O 1
ATOM 2441 N N . LEU A 1 302 ? -31.932 -21.231 28.355 1.00 71.00 302 LEU A N 1
ATOM 2442 C CA . LEU A 1 302 ? -30.725 -20.658 28.939 1.00 71.00 302 LEU A CA 1
ATOM 2443 C C . LEU A 1 302 ? -29.585 -21.678 28.855 1.00 71.00 302 LEU A C 1
ATOM 2445 O O . LEU A 1 302 ? -29.691 -22.777 29.400 1.00 71.00 302 LEU A O 1
ATOM 2449 N N . LEU A 1 303 ? -28.505 -21.321 28.164 1.00 73.25 303 LEU A N 1
ATOM 2450 C CA . LEU A 1 303 ? -27.283 -22.117 28.103 1.00 73.25 303 LEU A CA 1
ATOM 2451 C C . LEU A 1 303 ? -26.263 -21.555 29.097 1.00 73.25 303 LEU A C 1
ATOM 2453 O O . LEU A 1 303 ? -25.849 -20.404 28.975 1.00 73.25 303 LEU A O 1
ATOM 2457 N N . LEU A 1 304 ? -25.829 -22.377 30.046 1.00 73.19 304 LEU A N 1
ATOM 2458 C CA . LEU A 1 304 ? -24.770 -22.031 30.990 1.00 73.19 304 LEU A CA 1
ATOM 2459 C C . LEU A 1 304 ? -23.484 -22.747 30.579 1.00 73.19 304 LEU A C 1
ATOM 2461 O O . LEU A 1 304 ? -23.509 -23.941 30.274 1.00 73.19 304 LEU A O 1
ATOM 2465 N N . THR A 1 305 ? -22.369 -22.025 30.541 1.00 71.31 305 THR A N 1
ATOM 2466 C CA . THR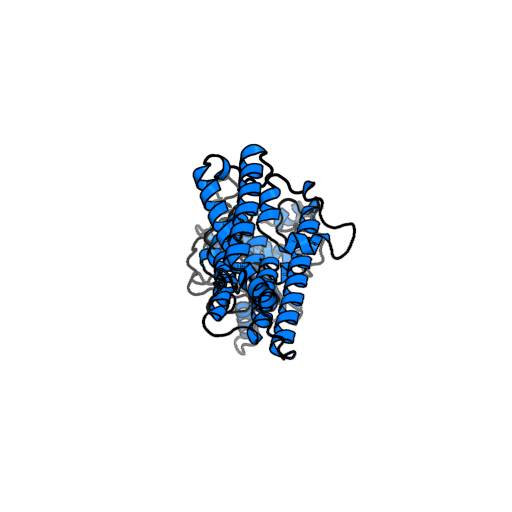 A 1 305 ? -21.055 -22.627 30.286 1.00 71.31 305 THR A CA 1
ATOM 2467 C C . THR A 1 305 ? -20.455 -23.194 31.570 1.00 71.31 305 THR A C 1
ATOM 2469 O O . THR A 1 305 ? -20.613 -22.601 32.636 1.00 71.31 305 THR A O 1
ATOM 2472 N N . ALA A 1 306 ? -19.728 -24.308 31.458 1.00 69.75 306 ALA A N 1
ATOM 2473 C CA . ALA A 1 306 ? -18.886 -24.822 32.536 1.00 69.75 306 ALA A CA 1
ATOM 2474 C C . ALA A 1 306 ? -17.719 -23.861 32.846 1.00 69.75 306 ALA A C 1
ATOM 2476 O O . ALA A 1 306 ? -17.472 -22.900 32.113 1.00 69.75 306 ALA A O 1
ATOM 2477 N N . ASP A 1 307 ? -17.012 -24.102 33.947 1.00 66.50 307 ASP A N 1
ATOM 2478 C CA . ASP A 1 307 ? -15.922 -23.248 34.416 1.00 66.50 307 ASP A CA 1
ATOM 2479 C C . ASP A 1 307 ? -14.731 -23.220 33.449 1.00 66.50 307 ASP A C 1
ATOM 2481 O O . ASP A 1 307 ? -14.076 -22.190 33.311 1.00 66.50 307 ASP A O 1
ATOM 2485 N N . ASP A 1 308 ? -14.455 -24.313 32.748 1.00 63.38 308 ASP A N 1
ATOM 2486 C CA . ASP A 1 308 ? -13.395 -24.465 31.750 1.00 63.38 308 ASP A CA 1
ATOM 2487 C C . ASP A 1 308 ? -13.743 -23.894 30.361 1.00 63.38 308 ASP A C 1
ATOM 2489 O O . ASP A 1 308 ? -12.872 -23.803 29.489 1.00 63.38 308 ASP A O 1
ATOM 2493 N N . VAL A 1 309 ? -14.986 -23.448 30.158 1.00 65.06 309 VAL A N 1
ATOM 2494 C CA . VAL A 1 309 ? -15.490 -22.963 28.871 1.00 65.06 309 VAL A CA 1
ATOM 2495 C C . VAL A 1 309 ? -15.621 -21.439 28.858 1.00 65.06 309 VAL A C 1
ATOM 2497 O O . VAL A 1 309 ? -16.212 -20.827 29.743 1.00 65.06 309 VAL A O 1
ATOM 2500 N N . SER A 1 310 ? -15.116 -20.812 27.792 1.00 60.62 310 SER A N 1
ATOM 2501 C CA . SER A 1 310 ? -15.249 -19.368 27.554 1.00 60.62 310 SER A CA 1
ATOM 2502 C C . SER A 1 310 ? -16.162 -19.075 26.359 1.00 60.62 310 SER A C 1
ATOM 2504 O O . SER A 1 310 ? -15.991 -19.639 25.278 1.00 60.62 310 SER A O 1
ATOM 2506 N N . ALA A 1 311 ? -17.139 -18.185 26.533 1.00 59.84 311 ALA A N 1
ATOM 2507 C CA . ALA A 1 311 ? -17.975 -17.645 25.460 1.00 59.84 311 ALA A CA 1
ATOM 2508 C C . ALA A 1 311 ? -17.503 -16.235 25.061 1.00 59.84 311 ALA A C 1
ATOM 2510 O O . ALA A 1 311 ? -16.914 -15.530 25.865 1.00 59.84 311 ALA A O 1
ATOM 2511 N N . LEU A 1 312 ? -17.739 -15.807 23.817 1.00 55.03 312 LEU A N 1
ATOM 2512 C CA . LEU A 1 312 ? -17.285 -14.494 23.314 1.00 55.03 312 LEU A CA 1
ATOM 2513 C C . LEU A 1 312 ? -17.938 -13.293 24.035 1.00 55.03 312 LEU A C 1
ATOM 2515 O O . LEU A 1 312 ? -17.375 -12.205 24.035 1.00 55.03 312 LEU A O 1
ATOM 2519 N N . LEU A 1 313 ? -19.129 -13.494 24.601 1.00 59.16 313 LEU A N 1
ATOM 2520 C CA . LEU A 1 313 ? -19.981 -12.476 25.216 1.00 59.16 313 LEU A CA 1
ATOM 2521 C C . LEU A 1 313 ? -20.522 -13.004 26.546 1.00 59.16 313 LEU A C 1
ATOM 2523 O O . LEU A 1 313 ? -20.748 -14.211 26.681 1.00 59.16 313 LEU A O 1
ATOM 2527 N N . CYS A 1 314 ? -20.750 -12.097 27.491 1.00 60.59 314 CYS A N 1
ATOM 2528 C CA . CYS A 1 314 ? -21.230 -12.430 28.831 1.00 60.59 314 CYS A CA 1
ATOM 2529 C C . CYS A 1 314 ? -22.717 -12.761 28.842 1.00 60.59 314 CYS A C 1
ATOM 2531 O O . CYS A 1 314 ? -23.110 -13.737 29.474 1.00 60.59 314 CYS A O 1
ATOM 2533 N N . LEU A 1 315 ? -23.488 -12.040 28.029 1.00 61.56 315 LEU A N 1
ATOM 2534 C CA . LEU A 1 315 ? -24.815 -12.423 27.576 1.00 61.56 315 LEU A CA 1
ATOM 2535 C C . LEU A 1 315 ? -24.864 -12.292 26.058 1.00 61.56 315 LEU A C 1
ATOM 2537 O O . LEU A 1 315 ? -24.348 -11.332 25.487 1.00 61.56 315 LEU A O 1
ATOM 2541 N N . GLY A 1 316 ? -25.509 -13.240 25.396 1.00 58.78 316 GLY A N 1
ATOM 2542 C CA . GLY A 1 316 ? -25.975 -13.024 24.037 1.00 58.78 316 GLY A CA 1
ATOM 2543 C C . GLY A 1 316 ? -27.348 -13.633 23.850 1.00 58.78 316 GLY A C 1
ATOM 2544 O O . GLY A 1 316 ? -27.636 -14.707 24.378 1.00 58.78 316 GLY A O 1
ATOM 2545 N N . SER A 1 317 ? -28.190 -12.930 23.102 1.00 56.81 317 SER A N 1
ATOM 2546 C CA . SER A 1 317 ? -29.532 -13.358 22.739 1.00 56.81 317 SER A CA 1
ATOM 2547 C C . SER A 1 317 ? -29.657 -13.394 21.218 1.00 56.81 317 SER A C 1
ATOM 2549 O O . SER A 1 317 ? -29.026 -12.627 20.490 1.00 56.81 317 SER A O 1
ATOM 2551 N N . THR A 1 318 ? -30.429 -14.338 20.688 1.00 50.28 318 THR A N 1
ATOM 2552 C CA . THR A 1 318 ? -30.810 -14.293 19.273 1.00 50.28 318 THR A CA 1
ATOM 2553 C C . THR A 1 318 ? -32.101 -15.066 19.032 1.00 50.28 318 THR A C 1
ATOM 2555 O O . THR A 1 318 ? -32.478 -15.967 19.786 1.00 50.28 318 THR A O 1
ATOM 2558 N N . ILE A 1 319 ? -32.802 -14.680 17.969 1.00 49.81 319 ILE A N 1
ATOM 2559 C CA . ILE A 1 319 ? -34.065 -15.275 17.554 1.00 49.81 319 ILE A CA 1
ATOM 2560 C C . ILE A 1 319 ? -33.746 -16.385 16.558 1.00 49.81 319 ILE A C 1
ATOM 2562 O O . ILE A 1 319 ? -33.264 -16.138 15.451 1.00 49.81 319 ILE A O 1
ATOM 2566 N N . SER A 1 320 ? -34.031 -17.636 16.922 1.00 48.31 320 SER A N 1
ATOM 2567 C CA . SER A 1 320 ? -33.915 -18.728 15.948 1.00 48.31 320 SER A CA 1
ATOM 2568 C C . SER A 1 320 ? -34.896 -18.527 14.784 1.00 48.31 320 SER A C 1
ATOM 2570 O O . SER A 1 320 ? -35.961 -17.931 14.948 1.00 48.31 320 SER A O 1
ATOM 2572 N N . ARG A 1 321 ? -34.614 -19.146 13.627 1.00 38.94 321 ARG A N 1
ATOM 2573 C CA . ARG A 1 321 ? -35.523 -19.215 12.458 1.00 38.94 321 ARG A CA 1
ATOM 2574 C C . ARG A 1 321 ? -36.943 -19.722 12.797 1.00 38.94 321 ARG A C 1
ATOM 2576 O O . ARG A 1 321 ? -37.850 -19.577 11.989 1.00 38.94 321 ARG A O 1
ATOM 2583 N N . PHE A 1 322 ? -37.140 -20.288 13.992 1.00 42.25 322 PHE A N 1
ATOM 2584 C CA . PHE A 1 322 ? -38.420 -20.745 14.534 1.00 42.25 322 PHE A CA 1
ATOM 2585 C C . PHE A 1 322 ? -39.054 -19.790 15.566 1.00 42.25 322 PHE A C 1
ATOM 2587 O O . PHE A 1 322 ? -39.913 -20.239 16.322 1.00 42.25 322 PHE A O 1
ATOM 2594 N N . ARG A 1 323 ? -38.656 -18.505 15.627 1.00 48.50 323 ARG A N 1
ATOM 2595 C CA . ARG A 1 323 ? -39.192 -17.502 16.579 1.00 48.50 323 ARG A CA 1
ATOM 2596 C C . ARG A 1 323 ? -39.000 -17.912 18.051 1.00 48.50 323 ARG A C 1
ATOM 2598 O O . ARG A 1 323 ? -39.912 -17.826 18.864 1.00 48.50 323 ARG A O 1
ATOM 2605 N N . ARG A 1 324 ? -37.805 -18.409 18.388 1.00 56.00 324 ARG A N 1
ATOM 2606 C CA . ARG A 1 324 ? -37.469 -18.859 19.755 1.00 56.00 324 ARG A CA 1
ATOM 2607 C C . ARG A 1 324 ? -36.333 -18.036 20.329 1.00 56.00 324 ARG A C 1
ATOM 2609 O O . ARG A 1 324 ? -35.338 -17.853 19.626 1.00 56.00 324 ARG A O 1
ATOM 2616 N N . TRP A 1 325 ? -36.490 -17.641 21.587 1.00 57.84 325 TRP A N 1
ATOM 2617 C CA . TRP A 1 325 ? -35.496 -16.923 22.374 1.00 57.84 325 TRP A CA 1
ATOM 2618 C C . TRP A 1 325 ? -34.544 -17.911 23.026 1.00 57.84 325 TRP A C 1
ATOM 2620 O O . TRP A 1 325 ? -34.969 -18.841 23.717 1.00 57.84 325 TRP A O 1
ATOM 2630 N N . PHE A 1 326 ? -33.256 -17.714 22.789 1.00 64.69 326 PHE A N 1
ATOM 2631 C CA . PHE A 1 326 ? -32.223 -18.373 23.563 1.00 64.69 326 PHE A CA 1
ATOM 2632 C C . PHE A 1 326 ? -31.215 -17.346 24.038 1.00 64.69 326 PHE A C 1
ATOM 2634 O O . PHE A 1 326 ? -30.859 -16.432 23.293 1.00 64.69 326 PHE A O 1
ATOM 2641 N N . ALA A 1 327 ? -30.783 -17.530 25.279 1.00 67.31 327 ALA A N 1
ATOM 2642 C CA . ALA A 1 327 ? -29.729 -16.765 25.909 1.00 67.31 327 ALA A CA 1
ATOM 2643 C C . ALA A 1 327 ? -28.606 -17.723 26.307 1.00 67.31 327 ALA A C 1
ATOM 2645 O O . ALA A 1 327 ? -28.862 -18.868 26.691 1.00 67.31 327 ALA A O 1
ATOM 2646 N N . TRP A 1 328 ? -27.362 -17.273 26.221 1.00 71.50 328 TRP A N 1
ATOM 2647 C CA . TRP A 1 328 ? -26.244 -17.979 26.839 1.00 71.50 328 TRP A CA 1
ATOM 2648 C C . TRP A 1 328 ? -25.507 -17.048 27.785 1.00 71.50 328 TRP A C 1
ATOM 2650 O O . TRP A 1 328 ? -25.375 -15.859 27.500 1.00 71.50 328 TRP A O 1
ATOM 2660 N N . VAL A 1 329 ? -25.024 -17.612 28.888 1.00 72.25 329 VAL A N 1
ATOM 2661 C CA . VAL A 1 329 ? -24.254 -16.890 29.897 1.00 72.25 329 VAL A CA 1
ATOM 2662 C C . VAL A 1 329 ? -22.912 -17.583 30.073 1.00 72.25 329 VAL A C 1
ATOM 2664 O O . VAL A 1 329 ? -22.847 -18.777 30.380 1.00 72.25 329 VAL A O 1
ATOM 2667 N N . GLY A 1 330 ? -21.848 -16.829 29.793 1.00 71.62 330 GLY A N 1
ATOM 2668 C CA . GLY A 1 330 ? -20.464 -17.258 29.985 1.00 71.62 330 GLY A CA 1
ATOM 2669 C C . GLY A 1 330 ? -20.034 -17.157 31.450 1.00 71.62 330 GLY A C 1
ATOM 2670 O O . GLY A 1 330 ? -20.685 -16.479 32.238 1.00 71.62 330 GLY A O 1
ATOM 2671 N N . ASN A 1 331 ? -18.910 -17.773 31.826 1.00 76.31 331 ASN A N 1
ATOM 2672 C CA . ASN A 1 331 ? -18.339 -17.566 33.159 1.00 76.31 331 ASN A CA 1
ATOM 2673 C C . ASN A 1 331 ? -17.887 -16.101 33.342 1.00 76.31 331 ASN A C 1
ATOM 2675 O O . ASN A 1 331 ? -16.857 -15.684 32.802 1.00 76.31 331 ASN A O 1
ATOM 2679 N N . SER A 1 332 ? -18.641 -15.348 34.145 1.00 75.12 332 SER A N 1
ATOM 2680 C CA . SER A 1 332 ? -18.445 -13.915 34.383 1.00 75.12 332 SER A CA 1
ATOM 2681 C C . SER A 1 332 ? -17.123 -13.540 35.059 1.00 75.12 332 SER A C 1
ATOM 2683 O O . SER A 1 332 ? -16.676 -12.408 34.914 1.00 75.12 332 SER A O 1
ATOM 2685 N N . ALA A 1 333 ? -16.468 -14.454 35.786 1.00 70.69 333 ALA A N 1
ATOM 2686 C CA . ALA A 1 333 ? -15.169 -14.173 36.407 1.00 70.69 333 ALA A CA 1
ATOM 2687 C C . ALA A 1 333 ? -14.006 -14.295 35.413 1.00 70.69 333 ALA A C 1
ATOM 2689 O O . ALA A 1 333 ? -12.997 -13.604 35.554 1.00 70.69 333 ALA A O 1
ATOM 2690 N N . LYS A 1 334 ? -14.130 -15.177 34.413 1.00 71.62 334 LYS A N 1
ATOM 2691 C CA . LYS A 1 334 ? -13.079 -15.413 33.409 1.00 71.62 334 LYS A CA 1
ATOM 2692 C C . LYS A 1 334 ? -13.164 -14.457 32.220 1.00 71.62 334 LYS A C 1
ATOM 2694 O O . LYS A 1 334 ? -12.145 -14.175 31.598 1.00 71.62 334 LYS A O 1
ATOM 2699 N N . LEU A 1 335 ? -14.362 -13.975 31.898 1.00 63.72 335 LEU A N 1
ATOM 2700 C CA . LEU A 1 335 ? -14.623 -13.089 30.765 1.00 63.72 335 LEU A CA 1
ATOM 2701 C C . LEU A 1 335 ? -14.884 -11.672 31.253 1.00 63.72 335 LEU A C 1
ATOM 2703 O O . LEU A 1 335 ? -15.960 -11.410 31.770 1.00 63.72 335 LEU A O 1
ATOM 2707 N N . CYS A 1 336 ? -13.909 -10.774 31.076 1.00 65.38 336 CYS A N 1
ATOM 2708 C CA . CYS A 1 336 ? -14.027 -9.346 31.395 1.00 65.38 336 CYS A CA 1
ATOM 2709 C C . CYS A 1 336 ? -14.747 -9.090 32.738 1.00 65.38 336 CYS A C 1
ATOM 2711 O O . CYS A 1 336 ? -15.835 -8.510 32.743 1.00 65.38 336 CYS A O 1
ATOM 2713 N N . PRO A 1 337 ? -14.168 -9.502 33.886 1.00 64.56 337 PRO A N 1
ATOM 2714 C CA . PRO A 1 337 ? -14.863 -9.497 35.176 1.00 64.56 337 PRO A CA 1
ATOM 2715 C C . PRO A 1 337 ? -15.449 -8.130 35.537 1.00 64.56 337 PRO A C 1
ATOM 2717 O O . PRO A 1 337 ? -16.554 -8.058 36.059 1.00 64.56 337 PRO A O 1
ATOM 2720 N N . GLY A 1 338 ? -14.767 -7.041 35.177 1.00 64.19 338 GLY A N 1
ATOM 2721 C CA . GLY A 1 338 ? -15.257 -5.684 35.415 1.00 64.19 338 GLY A CA 1
ATOM 2722 C C . GLY A 1 338 ? -16.537 -5.297 34.662 1.00 64.19 338 GLY A C 1
ATOM 2723 O O . GLY A 1 338 ? -17.174 -4.336 35.060 1.00 64.19 338 GLY A O 1
ATOM 2724 N N . GLN A 1 339 ? -16.915 -6.010 33.599 1.00 66.31 339 GLN A N 1
ATOM 2725 C CA . GLN A 1 339 ? -18.183 -5.811 32.881 1.00 66.31 339 GLN A CA 1
ATOM 2726 C C . GLN A 1 339 ? -19.190 -6.915 33.210 1.00 66.31 339 GLN A C 1
ATOM 2728 O O . GLN A 1 339 ? -20.375 -6.663 33.350 1.00 66.31 339 GLN A O 1
ATOM 2733 N N . CYS A 1 340 ? -18.720 -8.151 33.353 1.00 70.88 340 CYS A N 1
ATOM 2734 C CA . CYS A 1 340 ? -19.598 -9.318 33.363 1.00 70.88 340 CYS A CA 1
ATOM 2735 C C . CYS A 1 340 ? -19.910 -9.849 34.755 1.00 70.88 340 CYS A C 1
ATOM 2737 O O . CYS A 1 340 ? -20.838 -10.637 34.924 1.00 70.88 340 CYS A O 1
ATOM 2739 N N . ALA A 1 341 ? -19.132 -9.428 35.750 1.00 73.81 341 ALA A N 1
ATOM 2740 C CA . ALA A 1 341 ? -19.381 -9.693 37.156 1.00 73.81 341 ALA A CA 1
ATOM 2741 C C . ALA A 1 341 ? -19.672 -8.404 37.935 1.00 73.81 341 ALA A C 1
ATOM 2743 O O . ALA A 1 341 ? -19.524 -8.380 39.155 1.00 73.81 341 ALA A O 1
ATOM 2744 N N . TYR A 1 342 ? -20.100 -7.331 37.264 1.00 69.62 342 TYR A N 1
ATOM 2745 C CA . TYR A 1 342 ? -20.586 -6.133 37.942 1.00 69.62 342 TYR A CA 1
ATOM 2746 C C . TYR A 1 342 ? -21.857 -6.462 38.762 1.00 69.62 342 TYR A C 1
ATOM 2748 O O . TYR A 1 342 ? -22.715 -7.214 38.285 1.00 69.62 342 TYR A O 1
ATOM 2756 N N . PRO A 1 343 ? -22.003 -5.969 40.011 1.00 65.81 343 PRO A N 1
ATOM 2757 C CA . PRO A 1 343 ? -21.144 -5.027 40.744 1.00 65.81 343 PRO A CA 1
ATOM 2758 C C . PRO A 1 343 ? -20.096 -5.692 41.671 1.00 65.81 343 PRO A C 1
ATOM 2760 O O . PRO A 1 343 ? -19.487 -5.038 42.523 1.00 65.81 343 PRO A O 1
ATOM 2763 N N . PHE A 1 344 ? -19.886 -7.002 41.541 1.00 78.44 344 PHE A N 1
ATOM 2764 C CA . PHE A 1 344 ? -18.941 -7.801 42.338 1.00 78.44 344 PHE A CA 1
ATOM 2765 C C . PHE A 1 344 ? -17.491 -7.711 41.831 1.00 78.44 344 PHE A C 1
ATOM 2767 O O . PHE A 1 344 ? -16.551 -8.025 42.560 1.00 78.44 344 PHE A O 1
ATOM 2774 N N . ALA A 1 345 ? -17.297 -7.231 40.603 1.00 75.56 345 ALA A N 1
ATOM 2775 C CA . ALA A 1 345 ? -16.020 -6.810 40.047 1.00 75.56 345 ALA A CA 1
ATOM 2776 C C . ALA A 1 345 ? -16.204 -5.487 39.291 1.00 75.56 345 ALA A C 1
ATOM 2778 O O . ALA A 1 345 ? -17.160 -5.315 38.540 1.00 75.56 345 ALA A O 1
ATOM 2779 N N . MET A 1 346 ? -15.296 -4.536 39.519 1.00 72.25 346 MET A N 1
ATOM 2780 C CA . MET A 1 346 ? -15.431 -3.173 38.999 1.00 72.25 346 MET A CA 1
ATOM 2781 C C . MET A 1 346 ? -14.679 -2.991 37.674 1.00 72.25 346 MET A C 1
ATOM 2783 O O . MET A 1 346 ? -13.553 -3.485 37.550 1.00 72.25 346 MET A O 1
ATOM 2787 N N . PRO A 1 347 ? -15.243 -2.254 36.700 1.00 65.75 347 PRO A N 1
ATOM 2788 C CA . PRO A 1 347 ? -14.550 -1.946 35.460 1.00 65.75 347 PRO A CA 1
ATOM 2789 C C . PRO A 1 347 ? -13.362 -1.007 35.690 1.00 65.75 347 PRO A C 1
ATOM 2791 O O . PRO A 1 347 ? -13.436 -0.068 36.484 1.00 65.75 347 PRO A O 1
ATOM 2794 N N . ALA A 1 348 ? -12.283 -1.199 34.926 1.00 62.78 348 ALA A N 1
ATOM 2795 C CA . ALA A 1 348 ? -11.061 -0.394 35.036 1.00 62.78 348 ALA A CA 1
ATOM 2796 C C . ALA A 1 348 ? -11.279 1.112 34.770 1.00 62.78 348 ALA A C 1
ATOM 2798 O O . ALA A 1 348 ? -10.512 1.941 35.258 1.00 62.78 348 ALA A O 1
ATOM 2799 N N . TYR A 1 349 ? -12.332 1.476 34.028 1.00 60.12 349 TYR A N 1
ATOM 2800 C CA . TYR A 1 349 ? -12.681 2.863 33.707 1.00 60.12 349 TYR A CA 1
ATOM 2801 C C . TYR A 1 349 ? -13.505 3.576 34.794 1.00 60.12 349 TYR A C 1
ATOM 2803 O O . TYR A 1 349 ? -13.750 4.774 34.661 1.00 60.12 349 TYR A O 1
ATOM 2811 N N . ILE A 1 350 ? -13.900 2.889 35.877 1.00 62.09 350 ILE A N 1
ATOM 2812 C CA . ILE A 1 350 ? -14.543 3.499 37.054 1.00 62.09 350 ILE A CA 1
ATOM 2813 C C . ILE A 1 350 ? -13.534 3.523 38.215 1.00 62.09 350 ILE A C 1
ATOM 2815 O O . ILE A 1 350 ? -13.609 2.711 39.144 1.00 62.09 350 ILE A O 1
ATOM 2819 N N . PRO A 1 351 ? -12.547 4.438 38.202 1.00 49.88 351 PRO A N 1
ATOM 2820 C CA . PRO A 1 351 ? -11.617 4.549 39.309 1.00 49.88 351 PRO A CA 1
ATOM 2821 C C . PRO A 1 351 ? -12.371 5.124 40.517 1.00 49.88 351 PRO A C 1
ATOM 2823 O O . PRO A 1 351 ? -12.931 6.213 40.409 1.00 49.88 351 PRO A O 1
ATOM 2826 N N . LYS A 1 352 ? -12.322 4.425 41.668 1.00 59.53 352 LYS A N 1
ATOM 2827 C CA . LYS A 1 352 ? -12.673 4.864 43.053 1.00 59.53 352 LYS A CA 1
ATOM 2828 C C . LYS A 1 352 ? -13.854 4.175 43.753 1.00 59.53 352 LYS A C 1
ATOM 2830 O O . LYS A 1 352 ? -14.106 4.504 44.910 1.00 59.53 352 LYS A O 1
ATOM 2835 N N . GLN A 1 353 ? -14.528 3.198 43.155 1.00 66.88 353 GLN A N 1
ATOM 2836 C CA . GLN A 1 353 ? -15.529 2.404 43.881 1.00 66.88 353 GLN A CA 1
ATOM 2837 C C . GLN A 1 353 ? -15.007 0.994 44.198 1.00 66.88 353 GLN A C 1
ATOM 2839 O O . GLN A 1 353 ? -14.315 0.378 43.389 1.00 66.88 353 GLN A O 1
ATOM 2844 N N . LYS A 1 354 ? -15.298 0.503 45.409 1.00 76.94 354 LYS A N 1
ATOM 2845 C CA . LYS A 1 354 ? -14.946 -0.859 45.834 1.00 76.94 354 LYS A CA 1
ATOM 2846 C C . LYS A 1 354 ? -16.026 -1.837 45.354 1.00 76.94 354 LYS A C 1
ATOM 2848 O O . LYS A 1 354 ? -17.200 -1.483 45.455 1.00 76.94 354 LYS A O 1
ATOM 2853 N N . PRO A 1 355 ? -15.652 -3.039 44.882 1.00 78.81 355 PRO A N 1
ATOM 2854 C CA . PRO A 1 355 ? -16.623 -4.054 44.494 1.00 78.81 355 PRO A CA 1
ATOM 2855 C C . PRO A 1 355 ? -17.495 -4.464 45.682 1.00 78.81 355 PRO A C 1
ATOM 2857 O O . PRO A 1 355 ? -17.039 -4.479 46.832 1.00 78.81 355 PRO A O 1
ATOM 2860 N N . PHE A 1 356 ? -18.741 -4.828 45.394 1.00 81.19 356 PHE A N 1
ATOM 2861 C CA . PHE A 1 356 ? -19.624 -5.419 46.391 1.00 81.19 356 PHE A CA 1
ATOM 2862 C C . PHE A 1 356 ? -19.148 -6.824 46.756 1.00 81.19 356 PHE A C 1
ATOM 2864 O O . PHE A 1 356 ? -18.532 -7.531 45.958 1.00 81.19 356 PHE A O 1
ATOM 2871 N N . LYS A 1 357 ? -19.448 -7.245 47.986 1.00 82.62 357 LYS A N 1
ATOM 2872 C CA . LYS A 1 357 ? -19.163 -8.611 48.421 1.00 82.62 357 LYS A CA 1
ATOM 2873 C C . LYS A 1 357 ? -20.127 -9.571 47.719 1.00 82.62 357 LYS A C 1
ATOM 2875 O O . LYS A 1 357 ? -21.336 -9.371 47.803 1.00 82.62 357 LYS A O 1
ATOM 2880 N N . SER A 1 358 ? -19.584 -10.607 47.085 1.00 82.25 358 SER A N 1
ATOM 2881 C CA . SER A 1 358 ? -20.343 -11.715 46.498 1.00 82.25 358 SER A CA 1
ATOM 2882 C C . SER A 1 358 ? -21.188 -12.421 47.575 1.00 82.25 358 SER A C 1
ATOM 2884 O O . SER A 1 358 ? -20.620 -12.901 48.565 1.00 82.25 358 SER A O 1
ATOM 2886 N N . PRO A 1 359 ? -22.531 -12.471 47.447 1.00 82.31 359 PRO A N 1
ATOM 2887 C CA . PRO A 1 359 ? -23.402 -13.179 48.384 1.00 82.31 359 PRO A CA 1
ATOM 2888 C C . PRO A 1 359 ? -23.035 -14.653 48.575 1.00 82.31 359 PRO A C 1
ATOM 2890 O O . PRO A 1 359 ? -23.052 -15.139 49.705 1.00 82.31 359 PRO A O 1
ATOM 2893 N N . ASN A 1 360 ? -22.657 -15.344 47.497 1.00 82.44 360 ASN A N 1
ATOM 2894 C CA . ASN A 1 360 ? -22.289 -16.760 47.530 1.00 82.44 360 ASN A CA 1
ATOM 2895 C C . ASN A 1 360 ? -20.783 -16.985 47.735 1.00 82.44 360 ASN A C 1
ATOM 2897 O O . ASN A 1 360 ? -20.324 -18.124 47.775 1.00 82.44 360 ASN A O 1
ATOM 2901 N N . GLY A 1 361 ? -19.992 -15.914 47.858 1.00 83.38 361 GLY A N 1
ATOM 2902 C CA . GLY A 1 361 ? -18.533 -15.989 47.954 1.00 83.38 361 GLY A CA 1
ATOM 2903 C C . GLY A 1 361 ? -17.820 -16.224 46.616 1.00 83.38 361 GLY A C 1
ATOM 2904 O O . GLY A 1 361 ? -16.602 -16.080 46.564 1.00 83.38 361 GLY A O 1
ATOM 2905 N N . ASP A 1 362 ? -18.555 -16.486 45.531 1.00 84.62 362 ASP A N 1
ATOM 2906 C CA . ASP A 1 362 ? -18.026 -16.670 44.177 1.00 84.62 362 ASP A CA 1
ATOM 2907 C C . ASP A 1 362 ? -18.496 -15.534 43.255 1.00 84.62 362 ASP A C 1
ATOM 2909 O O . ASP A 1 362 ? -19.665 -15.435 42.883 1.00 84.62 362 ASP A O 1
ATOM 2913 N N . VAL A 1 363 ? -17.553 -14.668 42.879 1.00 82.19 363 VAL A N 1
ATOM 2914 C CA . VAL A 1 363 ? -17.782 -13.503 42.008 1.00 82.19 363 VAL A CA 1
ATOM 2915 C C . VAL A 1 363 ? -18.260 -13.912 40.611 1.00 82.19 363 VAL A C 1
ATOM 2917 O O . VAL A 1 363 ? -19.040 -13.189 39.997 1.00 82.19 363 VAL A O 1
ATOM 2920 N N . GLY A 1 364 ? -17.815 -15.062 40.100 1.00 80.69 364 GLY A N 1
ATOM 2921 C CA . GLY A 1 364 ? -18.215 -15.559 38.789 1.00 80.69 364 GLY A CA 1
ATOM 2922 C C . GLY A 1 364 ? -19.663 -16.019 38.785 1.00 80.69 364 GLY A C 1
ATOM 2923 O O . GLY A 1 364 ? -20.419 -15.618 37.908 1.00 80.69 364 GLY A O 1
ATOM 2924 N N . VAL A 1 365 ? -20.066 -16.800 39.788 1.00 82.56 365 VAL A N 1
ATOM 2925 C CA . VAL A 1 365 ? -21.454 -17.275 39.919 1.00 82.56 365 VAL A CA 1
ATOM 2926 C C . VAL A 1 365 ? -22.409 -16.110 40.169 1.00 82.56 365 VAL A C 1
ATOM 2928 O O . VAL A 1 365 ? -23.427 -15.999 39.489 1.00 82.56 365 VAL A O 1
ATOM 2931 N N . ASP A 1 366 ? -22.069 -15.209 41.090 1.00 81.50 366 ASP A N 1
ATOM 2932 C CA . ASP A 1 366 ? -22.914 -14.051 41.398 1.00 81.50 366 ASP A CA 1
ATOM 2933 C C . ASP A 1 366 ? -22.986 -13.069 40.215 1.00 81.50 366 ASP A C 1
ATOM 2935 O O . ASP A 1 366 ? -24.047 -12.510 39.928 1.00 81.50 366 ASP A O 1
ATOM 2939 N N . GLY A 1 367 ? -21.894 -12.938 39.455 1.00 79.25 367 GLY A N 1
ATOM 2940 C CA . GLY A 1 367 ? -21.875 -12.242 38.172 1.00 79.25 367 GLY A CA 1
ATOM 2941 C C . GLY A 1 367 ? -22.797 -12.885 37.135 1.00 79.25 367 GLY A C 1
ATOM 2942 O O . GLY A 1 367 ? -23.607 -12.195 36.526 1.00 79.25 367 GLY A O 1
ATOM 2943 N N . MET A 1 368 ? -22.749 -14.211 36.976 1.00 79.69 368 MET A N 1
ATOM 2944 C CA . MET A 1 368 ? -23.643 -14.930 36.061 1.00 79.69 368 MET A CA 1
ATOM 2945 C C . MET A 1 368 ? -25.113 -14.740 36.447 1.00 79.69 368 MET A C 1
ATOM 2947 O O . MET A 1 368 ? -25.947 -14.545 35.570 1.00 79.69 368 MET A O 1
ATOM 2951 N N . ILE A 1 369 ? -25.443 -14.747 37.743 1.00 79.69 369 ILE A N 1
ATOM 2952 C CA . ILE A 1 369 ? -26.806 -14.486 38.233 1.00 79.69 369 ILE A CA 1
ATOM 2953 C C . ILE A 1 369 ? -27.256 -13.061 37.875 1.00 79.69 369 ILE A C 1
ATOM 2955 O O . ILE A 1 369 ? -28.377 -12.889 37.395 1.00 79.69 369 ILE A O 1
ATOM 2959 N N . SER A 1 370 ? -26.383 -12.064 38.059 1.00 74.88 370 SER A N 1
ATOM 2960 C CA . SER A 1 370 ? -26.627 -10.667 37.655 1.00 74.88 370 SER A CA 1
ATOM 2961 C C . SER A 1 370 ? -26.952 -10.582 36.157 1.00 74.88 370 SER A C 1
ATOM 2963 O O . SER A 1 370 ? -27.996 -10.065 35.764 1.00 74.88 370 SER A O 1
ATOM 2965 N N . VAL A 1 371 ? -26.122 -11.216 35.325 1.00 74.19 371 VAL A N 1
ATOM 2966 C CA . VAL A 1 371 ? -26.270 -11.246 33.863 1.00 74.19 371 VAL A CA 1
ATOM 2967 C C . VAL A 1 371 ? -27.537 -11.987 33.408 1.00 74.19 371 VAL A C 1
ATOM 2969 O O . VAL A 1 371 ? -28.199 -11.562 32.461 1.00 74.19 371 VAL A O 1
ATOM 2972 N N . ILE A 1 372 ? -27.922 -13.077 34.083 1.00 76.81 372 ILE A N 1
ATOM 2973 C CA . ILE A 1 372 ? -29.197 -13.771 33.826 1.00 76.81 372 ILE A CA 1
ATOM 2974 C C . ILE A 1 372 ? -30.375 -12.843 34.135 1.00 76.81 372 ILE A C 1
ATOM 2976 O O . ILE A 1 372 ? -31.312 -12.766 33.341 1.00 76.81 372 ILE A O 1
ATOM 2980 N N . GLY A 1 373 ? -30.330 -12.139 35.271 1.00 73.88 373 GLY A N 1
ATOM 2981 C CA . GLY A 1 373 ? -31.361 -11.178 35.665 1.00 73.88 373 GLY A CA 1
ATOM 2982 C C . GLY A 1 373 ? -31.521 -10.058 34.640 1.00 73.88 373 GLY A C 1
ATOM 2983 O O . GLY A 1 373 ? -32.642 -9.781 34.211 1.00 73.88 373 GLY A O 1
ATOM 2984 N N . TYR A 1 374 ? -30.401 -9.491 34.191 1.00 70.12 374 TYR A N 1
ATOM 2985 C CA . TYR A 1 374 ? -30.351 -8.495 33.124 1.00 70.12 374 TYR A CA 1
ATOM 2986 C C . TYR A 1 374 ? -30.985 -9.020 31.822 1.00 70.12 374 TYR A C 1
ATOM 2988 O O . TYR A 1 374 ? -31.923 -8.421 31.300 1.00 70.12 374 TYR A O 1
ATOM 2996 N N . GLY A 1 375 ? -30.587 -10.209 31.357 1.00 70.00 375 GLY A N 1
ATOM 2997 C CA . GLY A 1 375 ? -31.151 -10.802 30.139 1.00 70.00 375 GLY A CA 1
ATOM 2998 C C . GLY A 1 375 ? -32.640 -11.144 30.237 1.00 70.00 375 GLY A C 1
ATOM 2999 O O . GLY A 1 375 ? -33.370 -11.056 29.252 1.00 70.00 375 GLY A O 1
ATOM 3000 N N . MET A 1 376 ? -33.129 -11.517 31.423 1.00 71.06 376 MET A N 1
ATOM 3001 C CA . MET A 1 376 ? -34.564 -11.707 31.653 1.00 71.06 376 MET A CA 1
ATOM 3002 C C . MET A 1 376 ? -35.333 -10.384 31.628 1.00 71.06 376 MET A C 1
ATOM 3004 O O . MET A 1 376 ? -36.463 -10.363 31.140 1.00 71.06 376 MET A O 1
ATOM 3008 N N . ALA A 1 377 ? -34.737 -9.299 32.131 1.00 68.44 377 ALA A N 1
ATOM 3009 C CA . ALA A 1 377 ? -35.322 -7.966 32.061 1.00 68.44 377 ALA A CA 1
ATOM 3010 C C . ALA A 1 377 ? -35.427 -7.489 30.606 1.00 68.44 377 ALA A C 1
ATOM 3012 O O . ALA A 1 377 ? -36.520 -7.106 30.200 1.00 68.44 377 ALA A O 1
ATOM 3013 N N . GLU A 1 378 ? -34.363 -7.633 29.805 1.00 65.75 378 GLU A N 1
ATOM 3014 C CA . GLU A 1 378 ? -34.374 -7.322 28.364 1.00 65.75 378 GLU A CA 1
ATOM 3015 C C . GLU A 1 378 ? -35.436 -8.121 27.601 1.00 65.75 378 GLU A C 1
ATOM 3017 O O . GLU A 1 378 ? -36.170 -7.585 26.774 1.00 65.75 378 GLU A O 1
ATOM 3022 N N . LEU A 1 379 ? -35.563 -9.420 27.885 1.00 66.69 379 LEU A N 1
ATOM 3023 C CA . LEU A 1 379 ? -36.577 -10.260 27.246 1.00 66.69 379 LEU A CA 1
ATOM 3024 C C . LEU A 1 379 ? -38.003 -9.864 27.639 1.00 66.69 379 LEU A C 1
ATOM 3026 O O . LEU A 1 379 ? -38.930 -10.080 26.860 1.00 66.69 379 LEU A O 1
ATOM 3030 N N . ALA A 1 380 ? -38.199 -9.328 28.843 1.00 67.75 380 ALA A N 1
ATOM 3031 C CA . ALA A 1 380 ? -39.501 -8.865 29.303 1.00 67.75 380 ALA A CA 1
ATOM 3032 C C . ALA A 1 380 ? -39.848 -7.472 28.751 1.00 67.75 380 ALA A C 1
ATOM 3034 O O . ALA A 1 380 ? -41.009 -7.233 28.418 1.00 67.75 380 ALA A O 1
ATOM 3035 N N . SER A 1 381 ? -38.866 -6.570 28.643 1.00 61.75 381 SER A N 1
ATOM 3036 C CA . SER A 1 381 ? -39.053 -5.196 28.164 1.00 61.75 381 SER A CA 1
ATOM 3037 C C . SER A 1 381 ? -39.048 -5.078 26.640 1.00 61.75 381 SER A C 1
ATOM 3039 O O . SER A 1 381 ? -39.847 -4.320 26.090 1.00 61.75 381 SER A O 1
ATOM 3041 N N . ASN A 1 382 ? -38.196 -5.840 25.949 1.00 59.75 382 ASN A N 1
ATOM 3042 C CA . ASN A 1 382 ? -37.999 -5.752 24.504 1.00 59.75 382 ASN A CA 1
ATOM 3043 C C . ASN A 1 382 ? -37.919 -7.129 23.801 1.00 59.75 382 ASN A C 1
ATOM 3045 O O . ASN A 1 382 ? -36.935 -7.456 23.129 1.00 59.75 382 ASN A O 1
ATOM 3049 N N . PRO A 1 383 ? -38.993 -7.940 23.847 1.00 57.78 383 PRO A N 1
ATOM 3050 C CA . PRO A 1 383 ? -39.050 -9.255 23.207 1.00 57.78 383 PRO A CA 1
ATOM 3051 C C . PRO A 1 383 ? -39.118 -9.206 21.672 1.00 57.78 383 PRO A C 1
ATOM 3053 O O . PRO A 1 383 ? -39.538 -10.178 21.060 1.00 57.78 383 PRO A O 1
ATOM 3056 N N . SER A 1 384 ? -38.814 -8.102 20.995 1.00 54.38 384 SER A N 1
ATOM 3057 C CA . SER A 1 384 ? -38.799 -8.048 19.522 1.00 54.38 384 SER A CA 1
ATOM 3058 C C . SER A 1 384 ? -37.747 -7.104 18.951 1.00 54.38 384 SER A C 1
ATOM 3060 O O . SER A 1 384 ? -37.761 -6.875 17.742 1.00 54.38 384 SER A O 1
ATOM 3062 N N . ALA A 1 385 ? -36.830 -6.602 19.790 1.00 54.31 385 ALA A N 1
ATOM 3063 C CA . ALA A 1 385 ? -35.865 -5.564 19.426 1.00 54.31 385 ALA A CA 1
ATOM 3064 C C . ALA A 1 385 ? -36.546 -4.346 18.761 1.00 54.31 385 ALA A C 1
ATOM 3066 O O . ALA A 1 385 ? -36.079 -3.822 17.754 1.00 54.31 385 ALA A O 1
ATOM 3067 N N . SER A 1 386 ? -37.713 -3.955 19.282 1.00 51.59 386 SER A N 1
ATOM 3068 C CA . SER A 1 386 ? -38.571 -2.889 18.750 1.00 51.59 386 SER A CA 1
ATOM 3069 C C . SER A 1 386 ? -39.115 -1.947 19.832 1.00 51.59 386 SER A C 1
ATOM 3071 O O . SER A 1 386 ? -40.069 -1.215 19.563 1.00 51.59 386 SER A O 1
ATOM 3073 N N . ALA A 1 387 ? -38.607 -2.036 21.063 1.00 51.94 387 ALA A N 1
ATOM 3074 C CA . ALA A 1 387 ? -38.991 -1.166 22.170 1.00 51.94 387 ALA A CA 1
ATOM 3075 C C . ALA A 1 387 ? -38.243 0.180 22.134 1.00 51.94 387 ALA A C 1
ATOM 3077 O O . ALA A 1 387 ? -37.400 0.421 21.275 1.00 51.94 387 ALA A O 1
ATOM 3078 N N . TRP A 1 388 ? -38.644 1.075 23.035 1.00 47.59 388 TRP A N 1
ATOM 3079 C CA . TRP A 1 388 ? -38.123 2.432 23.158 1.00 47.59 388 TRP A CA 1
ATOM 3080 C C . TRP A 1 388 ? -36.816 2.433 23.950 1.00 47.59 388 TRP A C 1
ATOM 3082 O O . TRP A 1 388 ? -36.835 2.187 25.154 1.00 47.59 388 TRP A O 1
ATOM 3092 N N . ASP A 1 389 ? -35.716 2.762 23.281 1.00 55.25 389 ASP A N 1
ATOM 3093 C CA . ASP A 1 389 ? -34.423 2.993 23.919 1.00 55.25 389 ASP A CA 1
ATOM 3094 C C . ASP A 1 389 ? -34.425 4.343 24.650 1.00 55.25 389 ASP A C 1
ATOM 3096 O O . ASP A 1 389 ? -34.930 5.352 24.144 1.00 55.25 389 ASP A O 1
ATOM 3100 N N . ALA A 1 390 ? -33.850 4.390 25.847 1.00 47.50 390 ALA A N 1
ATOM 3101 C CA . ALA A 1 390 ? -33.623 5.640 26.549 1.00 47.50 390 ALA A CA 1
ATOM 3102 C C . ALA A 1 390 ? -32.376 6.331 25.972 1.00 47.50 390 ALA A C 1
ATOM 3104 O O . ALA A 1 390 ? -31.288 5.768 25.940 1.00 47.50 390 ALA A O 1
ATOM 3105 N N . GLY A 1 391 ? -32.512 7.579 25.523 1.00 51.81 391 GLY A N 1
ATOM 3106 C CA . GLY A 1 391 ? -31.375 8.380 25.057 1.00 51.81 391 GLY A CA 1
ATOM 3107 C C . GLY A 1 391 ? -31.651 9.155 23.773 1.00 51.81 391 GLY A C 1
ATOM 3108 O O . GLY A 1 391 ? -32.574 8.860 23.023 1.00 51.81 391 GLY A O 1
ATOM 3109 N N . GLN A 1 392 ? -30.855 10.199 23.534 1.00 44.00 392 GLN A N 1
ATOM 3110 C CA . GLN A 1 392 ? -30.944 11.028 22.323 1.00 44.00 392 GLN A CA 1
ATOM 3111 C C . GLN A 1 392 ? -30.015 10.542 21.195 1.00 44.00 392 GLN A C 1
ATOM 3113 O O . GLN A 1 392 ? -30.129 11.035 20.074 1.00 44.00 392 GLN A O 1
ATOM 3118 N N . ASP A 1 393 ? -29.101 9.604 21.479 1.00 43.75 393 ASP A N 1
ATOM 3119 C CA . ASP A 1 393 ? -28.118 9.090 20.520 1.00 43.75 393 ASP A CA 1
ATOM 3120 C C . ASP A 1 393 ? -28.499 7.673 20.043 1.00 43.75 393 ASP A C 1
ATOM 3122 O O . ASP A 1 393 ? -28.328 6.708 20.788 1.00 43.75 393 ASP A O 1
ATOM 3126 N N . PRO A 1 394 ? -28.975 7.512 18.795 1.00 47.22 394 PRO A N 1
ATOM 3127 C CA . PRO A 1 394 ? -29.334 6.209 18.232 1.00 47.22 394 PRO A CA 1
ATOM 3128 C C . PRO A 1 394 ? -28.129 5.279 17.993 1.00 47.22 394 PRO A C 1
ATOM 3130 O O . PRO A 1 394 ? -28.312 4.132 17.591 1.00 47.22 394 PRO A O 1
ATOM 3133 N N . SER A 1 395 ? -26.896 5.750 18.210 1.00 41.19 395 SER A N 1
ATOM 3134 C CA . SER A 1 395 ? -25.671 4.945 18.091 1.00 41.19 395 SER A CA 1
ATOM 3135 C C . SER A 1 395 ? -25.389 4.102 19.341 1.00 41.19 395 SER A C 1
ATOM 3137 O O . SER A 1 395 ? -24.655 3.118 19.249 1.00 41.19 395 SER A O 1
ATOM 3139 N N . PHE A 1 396 ? -25.964 4.486 20.487 1.00 41.94 396 PHE A N 1
ATOM 3140 C CA . PHE A 1 396 ? -25.834 3.813 21.784 1.00 41.94 396 PHE A CA 1
ATOM 3141 C C . PHE A 1 396 ? -27.197 3.785 22.491 1.00 41.94 396 PHE A C 1
ATOM 3143 O O . PHE A 1 396 ? -27.394 4.517 23.464 1.00 41.94 396 PHE A O 1
ATOM 3150 N N . PRO A 1 397 ? -28.159 2.999 21.980 1.00 50.50 397 PRO A N 1
ATOM 3151 C CA . PRO A 1 397 ? -29.443 2.831 22.647 1.00 50.50 397 PRO A CA 1
ATOM 3152 C C . PRO A 1 397 ? -29.221 2.291 24.066 1.00 50.50 397 PRO A C 1
ATOM 3154 O O . PRO A 1 397 ? -28.594 1.245 24.220 1.00 50.50 397 PRO A O 1
ATOM 3157 N N . VAL A 1 398 ? -29.671 3.024 25.091 1.00 53.53 398 VAL A N 1
ATOM 3158 C CA . VAL A 1 398 ? -29.631 2.553 26.484 1.00 53.53 398 VAL A CA 1
ATOM 3159 C C . VAL A 1 398 ? -30.941 1.833 26.745 1.00 53.53 398 VAL A C 1
ATOM 3161 O O . VAL A 1 398 ? -32.008 2.453 26.744 1.00 53.53 398 VAL A O 1
ATOM 3164 N N . GLU A 1 399 ? -30.875 0.524 26.945 1.00 58.91 399 GLU A N 1
ATOM 3165 C CA . GLU A 1 39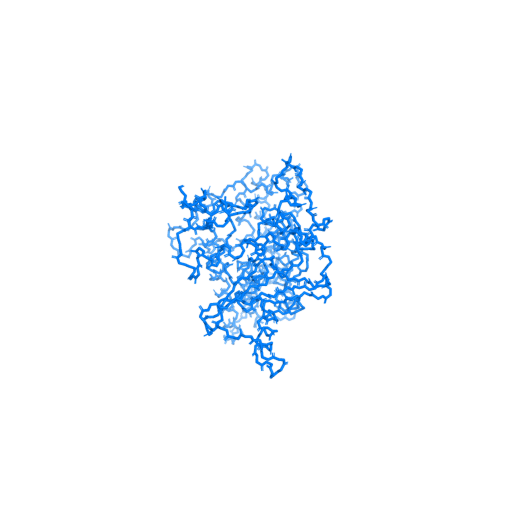9 ? -32.064 -0.268 27.223 1.00 58.91 399 GLU A CA 1
ATOM 3166 C C . GLU A 1 399 ? -32.571 -0.015 28.645 1.00 58.91 399 GLU A C 1
ATOM 3168 O O . GLU A 1 399 ? -31.839 0.409 29.544 1.00 58.91 399 GLU A O 1
ATOM 3173 N N . ILE A 1 400 ? -33.850 -0.305 28.893 1.00 58.22 400 ILE A N 1
ATOM 3174 C CA . ILE A 1 400 ? -34.422 -0.101 30.236 1.00 58.22 400 ILE A CA 1
ATOM 3175 C C . ILE A 1 400 ? -33.737 -0.989 31.288 1.00 58.22 400 ILE A C 1
ATOM 3177 O O . ILE A 1 400 ? -33.733 -0.662 32.472 1.00 58.22 400 ILE A O 1
ATOM 3181 N N . ALA A 1 401 ? -33.143 -2.103 30.848 1.00 55.44 401 ALA A N 1
ATOM 3182 C CA . ALA A 1 401 ? -32.357 -3.003 31.680 1.00 55.44 401 ALA A CA 1
ATOM 3183 C C . ALA A 1 401 ? -30.998 -2.396 32.083 1.00 55.44 401 ALA A C 1
ATOM 3185 O O . ALA A 1 401 ? -30.571 -2.606 33.218 1.00 55.44 401 ALA A O 1
ATOM 3186 N N . ASP A 1 402 ? -30.367 -1.592 31.214 1.00 56.59 402 ASP A N 1
ATOM 3187 C CA . ASP A 1 402 ? -29.101 -0.891 31.501 1.00 56.59 402 ASP A CA 1
ATOM 3188 C C . ASP A 1 402 ? -29.288 0.201 32.564 1.00 56.59 402 ASP A C 1
ATOM 3190 O O . ASP A 1 402 ? -28.405 0.475 33.376 1.00 56.59 402 ASP A O 1
ATOM 3194 N N . LEU A 1 403 ? -30.473 0.816 32.605 1.00 57.44 403 LEU A N 1
ATOM 3195 C CA . LEU A 1 403 ? -30.823 1.850 33.584 1.00 57.44 403 LEU A CA 1
ATOM 3196 C C . LEU A 1 403 ? -30.954 1.320 35.020 1.00 57.44 403 LEU A C 1
ATOM 3198 O O . LEU A 1 403 ? -30.856 2.101 35.968 1.00 57.44 403 LEU A O 1
ATOM 3202 N N . CYS A 1 404 ? -31.183 0.016 35.191 1.00 53.78 404 CYS A N 1
ATOM 3203 C CA . CYS A 1 404 ? -31.417 -0.611 36.495 1.00 53.78 404 CYS A CA 1
ATOM 3204 C C . CYS A 1 404 ? -30.295 -1.588 36.894 1.00 53.78 404 CYS A C 1
ATOM 3206 O O . CYS A 1 404 ? -30.487 -2.399 37.806 1.00 53.78 404 CYS A O 1
ATOM 3208 N N . GLU A 1 405 ? -29.137 -1.540 36.226 1.00 51.47 405 GLU A N 1
ATOM 3209 C CA . GLU A 1 405 ? -28.028 -2.461 36.473 1.00 51.47 405 GLU A CA 1
ATOM 3210 C C . GLU A 1 405 ? -27.561 -2.383 37.944 1.00 51.47 405 GLU A C 1
ATOM 3212 O O . GLU A 1 405 ? -27.186 -1.329 38.459 1.00 51.47 405 GLU A O 1
ATOM 3217 N N . GLY A 1 406 ? -27.627 -3.512 38.660 1.00 49.47 406 GLY A N 1
ATOM 3218 C CA . GLY A 1 406 ? -27.266 -3.597 40.082 1.00 49.47 406 GLY A CA 1
ATOM 3219 C C . GLY A 1 406 ? -28.411 -3.390 41.084 1.00 49.47 406 GLY A C 1
ATOM 3220 O O . GLY A 1 406 ? -28.169 -3.479 42.290 1.00 49.47 406 GLY A O 1
ATOM 3221 N N . ILE A 1 407 ? -29.653 -3.177 40.634 1.00 53.34 407 ILE A N 1
ATOM 3222 C CA . ILE A 1 407 ? -30.838 -3.123 41.502 1.00 53.34 407 ILE A CA 1
ATOM 3223 C C . ILE A 1 407 ? -31.748 -4.316 41.168 1.00 53.34 407 ILE A C 1
ATOM 3225 O O . ILE A 1 407 ? -32.379 -4.369 40.118 1.00 53.34 407 ILE A O 1
ATOM 3229 N N . TYR A 1 408 ? -31.828 -5.302 42.069 1.00 47.97 408 TYR A N 1
ATOM 3230 C CA . TYR A 1 408 ? -32.607 -6.529 41.851 1.00 47.97 408 TYR A CA 1
ATOM 3231 C C . TYR A 1 408 ? -33.612 -6.754 42.992 1.00 47.97 408 TYR A C 1
ATOM 3233 O O . TYR A 1 408 ? -33.235 -6.795 44.162 1.00 47.97 408 TYR A O 1
ATOM 3241 N N . GLY A 1 409 ? -34.906 -6.896 42.669 1.00 49.12 409 GLY A N 1
ATOM 3242 C CA . GLY A 1 409 ? -35.971 -7.156 43.650 1.00 49.12 409 GLY A CA 1
ATOM 3243 C C . GLY A 1 409 ? -37.386 -6.825 43.154 1.00 49.12 409 GLY A C 1
ATOM 3244 O O . GLY A 1 409 ? -37.564 -6.162 42.134 1.00 49.12 409 GLY A O 1
ATOM 3245 N N . THR A 1 410 ? -38.412 -7.252 43.899 1.00 41.12 410 THR A N 1
ATOM 3246 C CA . THR A 1 410 ? -39.846 -7.094 43.554 1.00 41.12 410 THR A CA 1
ATOM 3247 C C . THR A 1 410 ? -40.322 -5.645 43.426 1.00 41.12 410 THR A C 1
ATOM 3249 O O . THR A 1 410 ? -41.344 -5.394 42.797 1.00 41.12 410 THR A O 1
ATOM 3252 N N . VAL A 1 411 ? -39.588 -4.686 43.994 1.00 39.19 411 VAL A N 1
ATOM 3253 C CA . VAL A 1 411 ? -39.911 -3.247 43.953 1.00 39.19 411 VAL A CA 1
ATOM 3254 C C . VAL A 1 411 ? -39.177 -2.513 42.821 1.00 39.19 411 VAL A C 1
ATOM 3256 O O . VAL A 1 411 ? -39.434 -1.339 42.575 1.00 39.19 411 VAL A O 1
ATOM 3259 N N . CYS A 1 412 ? -38.255 -3.192 42.132 1.00 37.44 412 CYS A N 1
ATOM 3260 C CA . CYS A 1 412 ? -37.317 -2.558 41.211 1.00 37.44 412 CYS A CA 1
ATOM 3261 C C . CYS A 1 412 ? -37.933 -2.247 39.840 1.00 37.44 412 CYS A C 1
ATOM 3263 O O . CYS A 1 412 ? -37.765 -1.147 39.318 1.00 37.44 412 CYS A O 1
ATOM 3265 N N . PHE A 1 413 ? -38.741 -3.169 39.303 1.00 35.09 413 PHE A N 1
ATOM 3266 C CA . PHE A 1 413 ? -39.463 -2.967 38.037 1.00 35.09 413 PHE A CA 1
ATOM 3267 C C . PHE A 1 413 ? -40.384 -1.734 38.083 1.00 35.09 413 PHE A C 1
ATOM 3269 O O . PHE A 1 413 ? -40.547 -1.023 37.096 1.00 35.09 413 PHE A O 1
ATOM 3276 N N . THR A 1 414 ? -40.952 -1.446 39.255 1.00 32.41 414 THR A N 1
ATOM 3277 C CA . THR A 1 414 ? -41.876 -0.328 39.479 1.00 32.41 414 THR A CA 1
ATOM 3278 C C . THR A 1 414 ? -41.177 1.029 39.591 1.00 32.41 414 THR A C 1
ATOM 3280 O O . THR A 1 414 ? -41.821 2.051 39.379 1.00 32.41 414 THR A O 1
ATOM 3283 N N . LEU A 1 415 ? -39.888 1.056 39.950 1.00 30.22 415 LEU A N 1
ATOM 3284 C CA . LEU A 1 415 ? -39.102 2.284 40.126 1.00 30.22 415 LEU A CA 1
ATOM 3285 C C . LEU A 1 415 ? -38.473 2.770 38.815 1.00 30.22 415 LEU A C 1
ATOM 3287 O O . LEU A 1 415 ? -38.403 3.974 38.611 1.00 30.22 415 LEU A O 1
ATOM 3291 N N . CYS A 1 416 ? -38.071 1.858 37.923 1.00 30.61 416 CYS A N 1
ATOM 3292 C CA . CYS A 1 416 ? -37.508 2.224 36.617 1.00 30.61 416 CYS A CA 1
ATOM 3293 C C . CYS A 1 416 ? -38.566 2.577 35.552 1.00 30.61 416 CYS A C 1
ATOM 3295 O O . CYS A 1 416 ? -38.256 3.291 34.607 1.00 30.61 416 CYS A O 1
ATOM 3297 N N . CYS A 1 417 ? -39.810 2.098 35.683 1.00 29.42 417 CYS A N 1
ATOM 3298 C CA . CYS A 1 417 ? -40.904 2.392 34.740 1.00 29.42 417 CYS A CA 1
ATOM 3299 C C . CYS A 1 417 ? -41.768 3.613 35.130 1.00 29.42 417 CYS A C 1
ATOM 3301 O O . CYS A 1 417 ? -42.865 3.762 34.586 1.00 29.42 417 CYS A O 1
ATOM 3303 N N . ARG A 1 418 ? -41.344 4.435 36.100 1.00 26.58 418 ARG A N 1
ATOM 3304 C CA . ARG A 1 418 ? -42.141 5.555 36.626 1.00 26.58 418 ARG A CA 1
ATOM 3305 C C . ARG A 1 418 ? -41.658 6.919 36.170 1.00 26.58 418 ARG A C 1
ATOM 3307 O O . ARG A 1 418 ? -40.426 7.119 36.143 1.00 26.58 418 ARG A O 1
#

InterPro domains:
  IPR006766 Protein EXORDIUM-like [PF04674] (271-412)
  IPR010721 Probable O-methyltransferase UstE-like [PF06966] (59-226)
  IPR010721 Probable O-methyltransferase Us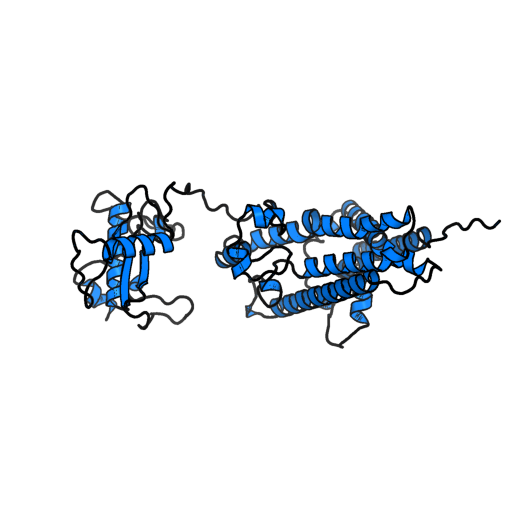tE-like [PTHR32251] (60-257)

Organism: Phaseolus angularis (NCBI:txid3914)

Radius of gyration: 30.67 Å; chains: 1; bounding box: 82×67×82 Å

Sequence (418 aa):
MATIIDSHFLAFTALVTIGYQFLFFVITALLKFDKVTDFADNPDFVCWDMGNSPGVFPVIQWGEDRRFDEMRTNLGRLAIFWIFQAAWVWTVSLPVTLVNASDRNPFLHVVDIIGWILWAVGFIVEGTADQQKLNFKRSSENRGKWCNVGVWKYSRHPNYFGEILLWWGIFLASTPVLEGAEWLVIIGPIFLTFLLLFVSGIPLLEDSADKKFGNVDGYRIYKTRTSPLIPLPPSVYGNLPAWFKKALLLEFPFYNRNLPQEENWASPPHRLAALAIQSAIKSAITAKFPPQPINPRSGLYLLLTADDVSALLCLGSTISRFRRWFAWVGNSAKLCPGQCAYPFAMPAYIPKQKPFKSPNGDVGVDGMISVIGYGMAELASNPSASAWDAGQDPSFPVEIADLCEGIYGTVCFTLCCR

Secondary structure (DSSP, 8-state):
----S-TTSHHHHHHHHHHHHHHHHHHHHHH--THHHHHHS-THHHHHHHSS-TTS--GGGSPP-HHHHHHHT-HHHHHHHHHHHHHHHHHHHHHHHHHHH----PPPPHHHHHHHHHHHHHHHHHHHHHHHHHHHHH-GGGTT----SGGGGTBS-HHHHHHHHHHHHHHHHHGGG--GGGGGGGHHHHHHHHIIIIISSHHHHHHHHHHHHTT-HHHHHHHHHSBSSS---HHHHHHS-HHHHHHHS---GGGGTTSPPP------SEEE-HHHHHHHHHHHHH-SSS-----TTT--EEEE--TTEEESSSEEEEE-TTS-EEEEE--TTTS-HHHHSTTTS--TTSTT-PPPPPTTS-HHHHHHHHHHHHHHHHHHH-TTS-S--BSS-TTS-B-TTGGGTT--STTHHHHHT-

pLDDT: mean 70.87, std 17.79, range [26.58, 96.06]

Foldseek 3Di:
DPPPPCLLCLVVLLVVLVVVLVVLLVCCLPVVPQLSCVVNQDPCVVVVVPDDDPPDDPSVPDPDDVVCVVQSVDSVSSVVVSVVSSVLVSLLCLLVSRQVSDPDDDDDDPLLVVLVVLQVQLVVQLVVVVVQQVVLVPDPVNVLHQRCDDQCVQAVCSNLLSVLSNSSSSNSNSVVVDDDPSNSSVCNSVVSVCCCLPNPNLLVVLVVCCVRCLPPVVVVLSVLQHQHYDGHHSVVSNPDDPVCSVPPRVPDPSSCPNRPPPPCLPQLPAEDDPVNVVVVVVCLCPPPPPHDPPPPPDDEAEAEDDPSHAYPDQWDWDQPPSRYIYIYGGQCVSPQVQVQLPQQHNHPVDPDDDRDQQPVNDSRVNSSVLVVQLVVVCCVQPVPVPHQFPDPDPVDGHDLSNVQRPPDDPCRVVVSVD